Protein AF-0000000078700669 (afdb_homodimer)

Radius of gyration: 26.65 Å; Cα contacts (8 Å, |Δi|>4): 1402; chains: 2; bounding box: 64×108×67 Å

InterPro domains:
  IPR029069 HotDog domain superfamily [SSF54637] (226-331)
  IPR052741 Mitochondrial Hydroxyacyl-thioester Dehydratase [PTHR28152] (12-332)

pLDDT: mean 90.94, std 15.75, range [27.8, 98.88]

Secondary structure (DSSP, 8-state):
---------------S-HHHHHHHHHHHHHHTT-EEEEEEE--HHHHHHHHHHH-TTTT-S-HHHHHHHHTSHHHHHHHHSPPPTT-B--TTGGGGSS-----GGGS-TTSS--TTPPPTTEEEEEEEEEEEEE-TTS--BTT-EEEEEEEEEEEEEEEETTEEEEEEEEEEEEE-SSSEEEEEEEEEEEEE--SS--GGGS---------PPPSEEEEE---HHHHHHHHHHTT---GGGT-HHIIIIIT--SS-B--HHHHHHHHHHHHHHHSTTPPEEEEEEEE-SPPBTTS-EEEEEEEEE-TTS-EEEEEEEE-TTS-EEEEEEEEE-/---------------S-HHHHHHHHHHHHHHTT-EEEEEEE--HHHHHHHHHHH-TTTT-S-HHHHHHHHTSHHHHHHHHSPPPTT-B--TTGGGGSS-----GGGS-TTSS--TTPPPTTEEEEEEEEEEEEE-TTS--BTT-EEEEEEEEEEEEEEEETTEEEEEEEEEEEEE-SSSEEEEEEEEEEEEE--SS--GGGS---------PPPSEEEEE---HHHHHHHHHHHT---GGGT-HHIIIIIT--SS-B--HHHHHHHHHHHHHHHSTTPPEEEEEEEE-SPPBTTS-EEEEEEEEE-TTS-EEEEEEEE-TTS-EEEEEEEEE-

Nearest PDB structures (foldseek):
  8huc-assembly2_B  TM=9.058E-01  e=1.764E-26  Pseudomonas aeruginosa UCBPP-PA14
  8huc-assembly1_C  TM=9.084E-01  e=1.983E-26  Pseudomonas aeruginosa UCBPP-PA14
  8huc-assembly1_A  TM=9.068E-01  e=1.077E-25  Pseudomonas aeruginosa UCBPP-PA14
  8huc-assembly2_D  TM=8.952E-01  e=5.669E-26  Pseudomonas aeruginosa UCBPP-PA14
  8khg-assembly1_B  TM=9.000E-01  e=1.718E-25  Pseudomonas aeruginosa

Structure (mmCIF, N/CA/C/O backbone):
data_AF-0000000078700669-model_v1
#
loop_
_entity.id
_entity.type
_entity.pdbx_description
1 polymer 'N-terminal of MaoC-like dehydratase domain-containing protein'
#
loop_
_atom_site.group_PDB
_atom_site.id
_atom_site.type_symbol
_atom_site.label_atom_id
_atom_site.label_alt_id
_atom_site.label_comp_id
_atom_site.label_asym_id
_atom_site.label_entity_id
_atom_site.label_seq_id
_atom_site.pdbx_PDB_ins_code
_atom_site.Cartn_x
_atom_site.Cartn_y
_atom_site.Cartn_z
_atom_site.occupancy
_atom_site.B_iso_or_equiv
_atom_site.auth_seq_id
_atom_site.auth_comp_id
_atom_site.auth_asym_id
_atom_site.auth_atom_id
_atom_site.pdbx_PDB_model_num
ATOM 1 N N . MET A 1 1 ? -8.117 59.844 10.453 1 27.8 1 MET A N 1
ATOM 2 C CA . MET A 1 1 ? -9.258 59.281 9.727 1 27.8 1 MET A CA 1
ATOM 3 C C . MET A 1 1 ? -9.094 57.781 9.523 1 27.8 1 MET A C 1
ATOM 5 O O . MET A 1 1 ? -8.109 57.344 8.945 1 27.8 1 MET A O 1
ATOM 9 N N . LEU A 1 2 ? -9.617 56.875 10.5 1 28.28 2 LEU A N 1
ATOM 10 C CA . LEU A 1 2 ? -9.617 55.438 10.703 1 28.28 2 LEU A CA 1
ATOM 11 C C . LEU A 1 2 ? -10.281 54.719 9.531 1 28.28 2 LEU A C 1
ATOM 13 O O . LEU A 1 2 ? -11.422 55.031 9.18 1 28.28 2 LEU A O 1
ATOM 17 N N . TYR A 1 3 ? -9.547 54.312 8.461 1 29.44 3 TYR A N 1
ATOM 18 C CA . TYR A 1 3 ? -10.055 53.594 7.293 1 29.44 3 TYR A CA 1
ATOM 19 C C . TYR A 1 3 ? -10.852 52.375 7.707 1 29.44 3 TYR A C 1
ATOM 21 O O . TYR A 1 3 ? -10.312 51.469 8.352 1 29.44 3 TYR A O 1
ATOM 29 N N . THR A 1 4 ? -12.164 52.438 8.141 1 30.61 4 THR A N 1
ATOM 30 C CA . THR A 1 4 ? -13.133 51.406 8.406 1 30.61 4 THR A CA 1
ATOM 31 C C . THR A 1 4 ? -13.281 50.469 7.199 1 30.61 4 THR A C 1
ATOM 33 O O . THR A 1 4 ? -13.867 50.875 6.188 1 30.61 4 THR A O 1
ATOM 36 N N . THR A 1 5 ? -12.289 49.719 6.758 1 32.22 5 THR A N 1
ATOM 37 C CA . THR A 1 5 ? -12.492 48.781 5.664 1 32.22 5 THR A CA 1
ATOM 38 C C . THR A 1 5 ? -13.633 47.812 5.984 1 32.22 5 THR A C 1
ATOM 40 O O . THR A 1 5 ? -13.539 47.031 6.914 1 32.22 5 THR A O 1
ATOM 43 N N . SER A 1 6 ? -14.922 48.156 5.867 1 31.69 6 SER A N 1
ATOM 44 C CA . SER A 1 6 ? -16.141 47.344 5.922 1 31.69 6 SER A CA 1
ATOM 45 C C . SER A 1 6 ? -16.031 46.156 4.996 1 31.69 6 SER A C 1
ATOM 47 O O . SER A 1 6 ? -16.078 46.281 3.773 1 31.69 6 SER A O 1
ATOM 49 N N . SER A 1 7 ? -15.094 45.281 5.086 1 33.5 7 SER A N 1
ATOM 50 C CA . SER A 1 7 ? -15.125 44.031 4.309 1 33.5 7 SER A CA 1
ATOM 51 C C . SER A 1 7 ? -16.469 43.344 4.43 1 33.5 7 SER A C 1
ATOM 53 O O . SER A 1 7 ? -16.828 42.844 5.5 1 33.5 7 SER A O 1
ATOM 55 N N . GLU A 1 8 ? -17.547 43.844 3.871 1 34.41 8 GLU A N 1
ATOM 56 C CA . GLU A 1 8 ? -18.812 43.125 3.729 1 34.41 8 GLU A CA 1
ATOM 57 C C . GLU A 1 8 ? -18.609 41.719 3.223 1 34.41 8 GLU A C 1
ATOM 59 O O . GLU A 1 8 ? -18.234 41.5 2.066 1 34.41 8 GLU A O 1
ATOM 64 N N . ALA A 1 9 ? -18.109 40.844 3.943 1 40.66 9 ALA A N 1
ATOM 65 C CA . ALA A 1 9 ? -18.266 39.406 3.654 1 40.66 9 ALA A CA 1
ATOM 66 C C . ALA A 1 9 ? -19.656 39.125 3.109 1 40.66 9 ALA A C 1
ATOM 68 O O . ALA A 1 9 ? -20.656 39.281 3.822 1 40.66 9 ALA A O 1
ATOM 69 N N . THR A 1 10 ? -20.062 39.375 1.932 1 42.12 10 THR A N 1
ATOM 70 C CA . THR A 1 10 ? -21.312 39 1.288 1 42.12 10 THR A CA 1
ATOM 71 C C . THR A 1 10 ? -21.734 37.594 1.697 1 42.12 10 THR A C 1
ATOM 73 O O . THR A 1 10 ? -20.984 36.625 1.468 1 42.12 10 THR A O 1
ATOM 76 N N . LYS A 1 11 ? -22.438 37.406 2.738 1 50.69 11 LYS A N 1
ATOM 77 C CA . LYS A 1 11 ? -23.109 36.156 3.145 1 50.69 11 LYS A CA 1
ATOM 78 C C . LYS A 1 11 ? -23.672 35.406 1.938 1 50.69 11 LYS A C 1
ATOM 80 O O . LYS A 1 11 ? -24.625 35.875 1.314 1 50.69 11 LYS A O 1
ATOM 85 N N . ARG A 1 12 ? -22.828 34.719 1.229 1 56.75 12 ARG A N 1
ATOM 86 C CA . ARG A 1 12 ? -23.281 33.906 0.107 1 56.75 12 ARG A CA 1
ATOM 87 C C . ARG A 1 12 ? -24.5 33.062 0.503 1 56.75 12 ARG A C 1
ATOM 89 O O . ARG A 1 12 ? -24.531 32.5 1.593 1 56.75 12 ARG A O 1
ATOM 96 N N . ALA A 1 13 ? -25.641 33.344 -0.115 1 58.47 13 ALA A N 1
ATOM 97 C CA . ALA A 1 13 ? -26.891 32.656 0.143 1 58.47 13 ALA A CA 1
ATOM 98 C C . ALA A 1 13 ? -26.75 31.141 -0.089 1 58.47 13 ALA A C 1
ATOM 100 O O . ALA A 1 13 ? -26.047 30.719 -0.999 1 58.47 13 ALA A O 1
ATOM 101 N N . MET A 1 14 ? -27.234 30.375 0.947 1 64.75 14 MET A N 1
ATOM 102 C CA . MET A 1 14 ? -27.328 28.922 0.801 1 64.75 14 MET A CA 1
ATOM 103 C C . MET A 1 14 ? -28.219 28.547 -0.379 1 64.75 14 MET A C 1
ATOM 105 O O . MET A 1 14 ? -29.328 29.047 -0.497 1 64.75 14 MET A O 1
ATOM 109 N N . THR A 1 15 ? -27.688 27.984 -1.417 1 72.12 15 THR A N 1
ATOM 110 C CA . THR A 1 15 ? -28.469 27.594 -2.58 1 72.12 15 THR A CA 1
ATOM 111 C C . THR A 1 15 ? -28.969 26.156 -2.43 1 72.12 15 THR A C 1
ATOM 113 O O . THR A 1 15 ? -29.625 25.625 -3.324 1 72.12 15 THR A O 1
ATOM 116 N N . CYS A 1 16 ? -28.844 25.672 -1.233 1 77.25 16 CYS A N 1
ATOM 117 C CA . CYS A 1 16 ? -29.25 24.281 -1.072 1 77.25 16 CYS A CA 1
ATOM 118 C C . CYS A 1 16 ? -30.734 24.172 -0.772 1 77.25 16 CYS A C 1
ATOM 120 O O . CYS A 1 16 ? -31.328 25.094 -0.185 1 77.25 16 CYS A O 1
ATOM 122 N N . THR A 1 17 ? -31.266 23.109 -1.25 1 84.62 17 THR A N 1
ATOM 123 C CA . THR A 1 17 ? -32.688 22.859 -0.966 1 84.62 17 THR A CA 1
ATOM 124 C C . THR A 1 17 ? -32.906 22.609 0.525 1 84.62 17 THR A C 1
ATOM 126 O O . THR A 1 17 ? -31.969 22.234 1.241 1 84.62 17 THR A O 1
ATOM 129 N N . SER A 1 18 ? -34.062 22.875 0.908 1 88.75 18 SER A N 1
ATOM 130 C CA . SER A 1 18 ? -34.438 22.609 2.293 1 88.75 18 SER A CA 1
ATOM 131 C C . SER A 1 18 ? -34.281 21.125 2.641 1 88.75 18 SER A C 1
ATOM 133 O O . SER A 1 18 ? -33.906 20.797 3.77 1 88.75 18 SER A O 1
ATOM 135 N N . GLU A 1 19 ? -34.5 20.328 1.722 1 91.94 19 GLU A N 1
ATOM 136 C CA . GLU A 1 19 ? -34.344 18.891 1.926 1 91.94 19 GLU A CA 1
ATOM 137 C C . GLU A 1 19 ? -32.906 18.516 2.174 1 91.94 19 GLU A C 1
ATOM 139 O O . GLU A 1 19 ? -32.594 17.734 3.068 1 91.94 19 GLU A O 1
ATOM 144 N N . THR A 1 20 ? -32.031 19.109 1.448 1 91.94 20 THR A N 1
ATOM 145 C CA . THR A 1 20 ? -30.594 18.859 1.603 1 91.94 20 THR A CA 1
ATOM 146 C C . THR A 1 20 ? -30.109 19.328 2.967 1 91.94 20 THR A C 1
ATOM 148 O O . THR A 1 20 ? -29.344 18.641 3.635 1 91.94 20 THR A O 1
ATOM 151 N N . VAL A 1 21 ? -30.547 20.484 3.328 1 93.81 21 VAL A N 1
ATOM 152 C CA . VAL A 1 21 ? -30.172 21.047 4.617 1 93.81 21 VAL A CA 1
ATOM 153 C C . VAL A 1 21 ? -30.609 20.109 5.742 1 93.81 21 VAL A C 1
ATOM 155 O O . VAL A 1 21 ? -29.828 19.828 6.66 1 93.81 21 VAL A O 1
ATOM 158 N N . GLN A 1 22 ? -31.828 19.641 5.633 1 95.5 22 GLN A N 1
ATOM 159 C CA . GLN A 1 22 ? -32.375 18.75 6.656 1 95.5 22 GLN A CA 1
ATOM 160 C C . GLN A 1 22 ? -31.594 17.438 6.688 1 95.5 22 GLN A C 1
ATOM 162 O O . GLN A 1 22 ? -31.328 16.891 7.762 1 95.5 22 GLN A O 1
ATOM 167 N N . GLN A 1 23 ? -31.25 16.922 5.582 1 96.06 23 GLN A N 1
ATOM 168 C CA . GLN A 1 23 ? -30.5 15.68 5.5 1 96.06 23 GLN A CA 1
ATOM 169 C C . GLN A 1 23 ? -29.141 15.812 6.168 1 96.06 23 GLN A C 1
ATOM 171 O O . GLN A 1 23 ? -28.688 14.906 6.879 1 96.06 23 GLN A O 1
ATOM 176 N N . VAL A 1 24 ? -28.469 16.922 5.906 1 96.81 24 VAL A N 1
ATOM 177 C CA . VAL A 1 24 ? -27.156 17.141 6.504 1 96.81 24 VAL A CA 1
ATOM 178 C C . VAL A 1 24 ? -27.297 17.312 8.016 1 96.81 24 VAL A C 1
ATOM 180 O O . VAL A 1 24 ? -26.469 16.781 8.773 1 96.81 24 VAL A O 1
ATOM 183 N N . HIS A 1 25 ? -28.328 18 8.391 1 96.62 25 HIS A N 1
ATOM 184 C CA . HIS A 1 25 ? -28.594 18.172 9.812 1 96.62 25 HIS A CA 1
ATOM 185 C C . HIS A 1 25 ? -28.828 16.828 10.508 1 96.62 25 HIS A C 1
ATOM 187 O O . HIS A 1 25 ? -28.266 16.578 11.57 1 96.62 25 HIS A O 1
ATOM 193 N N . ASP A 1 26 ? -29.656 15.992 9.953 1 97.62 26 ASP A N 1
ATOM 194 C CA . ASP A 1 26 ? -29.953 14.68 10.523 1 97.62 26 ASP A CA 1
ATOM 195 C C . ASP A 1 26 ? -28.703 13.812 10.57 1 97.62 26 ASP A C 1
ATOM 197 O O . ASP A 1 26 ? -28.453 13.133 11.57 1 97.62 26 ASP A O 1
ATOM 201 N N . TRP A 1 27 ? -27.984 13.875 9.508 1 97.81 27 TRP A N 1
ATOM 202 C CA . TRP A 1 27 ? -26.734 13.148 9.422 1 97.81 27 TRP A CA 1
ATOM 203 C C . TRP A 1 27 ? -25.766 13.594 10.516 1 97.81 27 TRP A C 1
ATOM 205 O O . TRP A 1 27 ? -25.203 12.766 11.227 1 97.81 27 TRP A O 1
ATOM 215 N N . LYS A 1 28 ? -25.578 14.867 10.664 1 98.06 28 LYS A N 1
ATOM 216 C CA . LYS A 1 28 ? -24.688 15.43 11.688 1 98.06 28 LYS A CA 1
ATOM 217 C C . LYS A 1 28 ? -25.125 15.008 13.086 1 98.06 28 LYS A C 1
ATOM 219 O O . LYS A 1 28 ? -24.312 14.578 13.898 1 98.06 28 LYS A O 1
ATOM 224 N N . THR A 1 29 ? -26.391 15.125 13.383 1 97.75 29 THR A N 1
ATOM 225 C CA . THR A 1 29 ? -26.922 14.789 14.695 1 97.75 29 THR A CA 1
ATOM 226 C C . THR A 1 29 ? -26.656 13.328 15.039 1 97.75 29 THR A C 1
ATOM 228 O O . THR A 1 29 ? -26.281 13.016 16.172 1 97.75 29 THR A O 1
ATOM 231 N N . ARG A 1 30 ? -26.812 12.539 14.086 1 97.56 30 ARG A N 1
ATOM 232 C CA . ARG A 1 30 ? -26.562 11.117 14.289 1 97.56 30 ARG A CA 1
ATOM 233 C C . ARG A 1 30 ? -25.078 10.852 14.547 1 97.56 30 ARG A C 1
ATOM 235 O O . ARG A 1 30 ? -24.719 10.133 15.477 1 97.56 30 ARG A O 1
ATOM 242 N N . LEU A 1 31 ? -24.188 11.477 13.797 1 97.62 31 LEU A N 1
ATOM 243 C CA . LEU A 1 31 ? -22.766 11.164 13.859 1 97.62 31 LEU A CA 1
ATOM 244 C C . LEU A 1 31 ? -22.109 11.805 15.078 1 97.62 31 LEU A C 1
ATOM 246 O O . LEU A 1 31 ? -21.078 11.336 15.555 1 97.62 31 LEU A O 1
ATOM 250 N N . LEU A 1 32 ? -22.75 12.844 15.586 1 97.5 32 LEU A N 1
ATOM 251 C CA . LEU A 1 32 ? -22.234 13.453 16.812 1 97.5 32 LEU A CA 1
ATOM 252 C C . LEU A 1 32 ? -22.312 12.484 17.984 1 97.5 32 LEU A C 1
ATOM 254 O O . LEU A 1 32 ? -21.609 12.648 18.969 1 97.5 32 LEU A O 1
ATOM 258 N N . GLN A 1 33 ? -23.125 11.453 17.859 1 96.81 33 GLN A N 1
ATOM 259 C CA . GLN A 1 33 ? -23.312 10.469 18.922 1 96.81 33 GLN A CA 1
ATOM 260 C C . GLN A 1 33 ? -22.547 9.18 18.625 1 96.81 33 GLN A C 1
ATOM 262 O O . GLN A 1 33 ? -22.562 8.25 19.422 1 96.81 33 GLN A O 1
ATOM 267 N N . HIS A 1 34 ? -21.938 9.172 17.531 1 96.44 34 HIS A N 1
ATOM 268 C CA . HIS A 1 34 ? -21.234 7.977 17.078 1 96.44 34 HIS A CA 1
ATOM 269 C C . HIS A 1 34 ? -19.734 8.055 17.375 1 96.44 34 HIS A C 1
ATOM 271 O O . HIS A 1 34 ? -19.172 9.148 17.453 1 96.44 34 HIS A O 1
ATOM 277 N N . SER A 1 35 ? -19.141 6.938 17.656 1 98 35 SER A N 1
ATOM 278 C CA . SER A 1 35 ? -17.688 6.852 17.812 1 98 35 SER A CA 1
ATOM 279 C C . SER A 1 35 ? -17.141 5.57 17.188 1 98 35 SER A C 1
ATOM 281 O O . SER A 1 35 ? -17.859 4.566 17.094 1 98 35 SER A O 1
ATOM 283 N N . LEU A 1 36 ? -15.984 5.633 16.734 1 97.12 36 LEU A N 1
ATOM 284 C CA . LEU A 1 36 ? -15.242 4.473 16.25 1 97.12 36 LEU A CA 1
ATOM 285 C C . LEU A 1 36 ? -14.062 4.164 17.172 1 97.12 36 LEU A C 1
ATOM 287 O O . LEU A 1 36 ? -13.453 5.078 17.734 1 97.12 36 LEU A O 1
ATOM 291 N N . HIS A 1 37 ? -13.75 2.914 17.359 1 97.38 37 HIS A N 1
ATOM 292 C CA . HIS A 1 37 ? -12.641 2.438 18.188 1 97.38 37 HIS A CA 1
ATOM 293 C C . HIS A 1 37 ? -11.742 1.487 17.406 1 97.38 37 HIS A C 1
ATOM 295 O O . HIS A 1 37 ? -12.203 0.453 16.906 1 97.38 37 HIS A O 1
ATOM 301 N N . ASP A 1 38 ? -10.531 1.84 17.297 1 97.19 38 ASP A N 1
ATOM 302 C CA . ASP A 1 38 ? -9.562 1.05 16.547 1 97.19 38 ASP A CA 1
ATOM 303 C C . ASP A 1 38 ? -8.352 0.692 17.391 1 97.19 38 ASP A C 1
ATOM 305 O O . ASP A 1 38 ? -8.062 1.368 18.391 1 97.19 38 ASP A O 1
ATOM 309 N N . VAL A 1 39 ? -7.691 -0.383 17.047 1 97.44 39 VAL A N 1
ATOM 310 C CA . VAL A 1 39 ? -6.457 -0.831 17.672 1 97.44 39 VAL A CA 1
ATOM 311 C C . VAL A 1 39 ? -5.418 -1.164 16.594 1 97.44 39 VAL A C 1
ATOM 313 O O . VAL A 1 39 ? -5.766 -1.655 15.523 1 97.44 39 VAL A O 1
ATOM 316 N N . ASP A 1 40 ? -4.223 -0.872 16.859 1 97.5 40 ASP A N 1
ATOM 317 C CA . ASP A 1 40 ? -3.131 -1.196 15.938 1 97.5 40 ASP A CA 1
ATOM 318 C C . ASP A 1 40 ? -1.811 -1.343 16.688 1 97.5 40 ASP A C 1
ATOM 320 O O . ASP A 1 40 ? -1.726 -1.015 17.875 1 97.5 40 ASP A O 1
ATOM 324 N N . GLU A 1 41 ? -0.872 -1.855 15.984 1 97.25 41 GLU A N 1
ATOM 325 C CA . GLU A 1 41 ? 0.477 -2.002 16.516 1 97.25 41 GLU A CA 1
ATOM 326 C C . GLU A 1 41 ? 1.464 -1.093 15.797 1 97.25 41 GLU A C 1
ATOM 328 O O . GLU A 1 41 ? 1.406 -0.957 14.57 1 97.25 41 GLU A O 1
ATOM 333 N N . ILE A 1 42 ? 2.314 -0.504 16.578 1 97.94 42 ILE A N 1
ATOM 334 C CA . ILE A 1 42 ? 3.389 0.298 16 1 97.94 42 ILE A CA 1
ATOM 335 C C . ILE A 1 42 ? 4.594 -0.592 15.695 1 97.94 42 ILE A C 1
ATOM 337 O O . ILE A 1 42 ? 5.344 -0.959 16.609 1 97.94 42 ILE A O 1
ATOM 341 N N . THR A 1 43 ? 4.832 -0.85 14.438 1 97.38 43 THR A N 1
ATOM 342 C CA . THR A 1 43 ? 5.855 -1.827 14.094 1 97.38 43 THR A CA 1
ATOM 343 C C . THR A 1 43 ? 7.109 -1.132 13.562 1 97.38 43 THR A C 1
ATOM 345 O O . THR A 1 43 ? 7.027 -0.038 13.008 1 97.38 43 THR A O 1
ATOM 348 N N . ALA A 1 44 ? 8.219 -1.821 13.75 1 97.5 44 ALA A N 1
ATOM 349 C CA . ALA A 1 44 ? 9.484 -1.34 13.188 1 97.5 44 ALA A CA 1
ATOM 350 C C . ALA A 1 44 ? 9.398 -1.238 11.664 1 97.5 44 ALA A C 1
ATOM 352 O O . ALA A 1 44 ? 9.922 -0.289 11.07 1 97.5 44 ALA A O 1
ATOM 353 N N . SER A 1 45 ? 8.766 -2.17 11.086 1 97.44 45 SER A N 1
ATOM 354 C CA . SER A 1 45 ? 8.664 -2.229 9.633 1 97.44 45 SER A CA 1
ATOM 355 C C . SER A 1 45 ? 7.957 -0.996 9.078 1 97.44 45 SER A C 1
ATOM 357 O O . SER A 1 45 ? 8.469 -0.338 8.172 1 97.44 45 SER A O 1
ATOM 359 N N . ASN A 1 46 ? 6.832 -0.684 9.609 1 97.06 46 ASN A N 1
ATOM 360 C CA . ASN A 1 46 ? 6.055 0.457 9.133 1 97.06 46 ASN A CA 1
ATOM 361 C C . ASN A 1 46 ? 6.809 1.769 9.328 1 97.06 46 ASN A C 1
ATOM 363 O O . ASN A 1 46 ? 6.793 2.637 8.453 1 97.06 46 ASN A O 1
ATOM 367 N N . GLN A 1 47 ? 7.5 1.889 10.438 1 97.81 47 GLN A N 1
ATOM 368 C CA . GLN A 1 47 ? 8.281 3.092 10.711 1 97.81 47 GLN A CA 1
ATOM 369 C C . GLN A 1 47 ? 9.438 3.23 9.727 1 97.81 47 GLN A C 1
ATOM 371 O O . GLN A 1 47 ? 9.711 4.328 9.234 1 97.81 47 GLN A O 1
ATOM 376 N N . GLN A 1 48 ? 10.062 2.133 9.523 1 98.25 48 GLN A N 1
ATOM 377 C CA . GLN A 1 48 ? 11.164 2.148 8.578 1 98.25 48 GLN A CA 1
ATOM 378 C C . GLN A 1 48 ? 10.688 2.506 7.176 1 98.25 48 GLN A C 1
ATOM 380 O O . GLN A 1 48 ? 11.328 3.285 6.469 1 98.25 48 GLN A O 1
ATOM 385 N N . LEU A 1 49 ? 9.602 1.961 6.727 1 98.5 49 LEU A N 1
ATOM 386 C CA . LEU A 1 49 ? 9.062 2.234 5.398 1 98.5 49 LEU A CA 1
ATOM 387 C C . LEU A 1 49 ? 8.641 3.697 5.273 1 98.5 49 LEU A C 1
ATOM 389 O O . LEU A 1 49 ? 8.844 4.316 4.227 1 98.5 49 LEU A O 1
ATOM 393 N N . LEU A 1 50 ? 8.047 4.215 6.316 1 98.62 50 LEU A N 1
ATOM 394 C CA . LEU A 1 50 ? 7.688 5.629 6.309 1 98.62 50 LEU A CA 1
ATOM 395 C C . LEU A 1 50 ? 8.922 6.508 6.148 1 98.62 50 LEU A C 1
ATOM 397 O O . LEU A 1 50 ? 8.969 7.363 5.262 1 98.62 50 LEU A O 1
ATOM 401 N N . LYS A 1 51 ? 9.914 6.246 6.949 1 98 51 LYS A N 1
ATOM 402 C CA . LYS A 1 51 ? 11.141 7.039 6.918 1 98 51 LYS A CA 1
ATOM 403 C C . LYS A 1 51 ? 11.805 6.973 5.543 1 98 51 LYS A C 1
ATOM 405 O O . LYS A 1 51 ? 12.219 7.996 5 1 98 51 LYS A O 1
ATOM 410 N N . MET A 1 52 ? 11.852 5.828 5 1 98.19 52 MET A N 1
ATOM 411 C CA . MET A 1 52 ? 12.484 5.641 3.699 1 98.19 52 MET A CA 1
ATOM 412 C C . MET A 1 52 ? 11.703 6.363 2.607 1 98.19 52 MET A C 1
ATOM 414 O O . MET A 1 52 ? 12.297 6.988 1.723 1 98.19 52 MET A O 1
ATOM 418 N N . THR A 1 53 ? 10.414 6.32 2.678 1 98.56 53 THR A N 1
ATOM 419 C CA . THR A 1 53 ? 9.555 6.887 1.646 1 98.56 53 THR A CA 1
ATOM 420 C C . THR A 1 53 ? 9.641 8.414 1.646 1 98.56 53 THR A C 1
ATOM 422 O O . THR A 1 53 ? 9.664 9.039 0.583 1 98.56 53 THR A O 1
ATOM 425 N N . ILE A 1 54 ? 9.766 9.008 2.836 1 98.44 54 ILE A N 1
ATOM 426 C CA . ILE A 1 54 ? 9.641 10.461 2.896 1 98.44 54 ILE A CA 1
ATOM 427 C C . ILE A 1 54 ? 11.031 11.094 2.967 1 98.44 54 ILE A C 1
ATOM 429 O O . ILE A 1 54 ? 11.164 12.32 3.01 1 98.44 54 ILE A O 1
ATOM 433 N N . ASP A 1 55 ? 12.055 10.25 3.012 1 98.5 55 ASP A N 1
ATOM 434 C CA . ASP A 1 55 ? 13.406 10.805 3.066 1 98.5 55 ASP A CA 1
ATOM 435 C C . ASP A 1 55 ? 13.68 11.695 1.86 1 98.5 55 ASP A C 1
ATOM 437 O O . ASP A 1 55 ? 13.414 11.312 0.72 1 98.5 55 ASP A O 1
ATOM 441 N N . PRO A 1 56 ? 14.25 12.875 2.107 1 98 56 PRO A N 1
ATOM 442 C CA . PRO A 1 56 ? 14.508 13.797 0.997 1 98 56 PRO A CA 1
ATOM 443 C C . PRO A 1 56 ? 15.414 13.195 -0.074 1 98 56 PRO A C 1
ATOM 445 O O . PRO A 1 56 ? 15.305 13.555 -1.249 1 98 56 PRO A O 1
ATOM 448 N N . THR A 1 57 ? 16.281 12.305 0.287 1 97.88 57 THR A N 1
ATOM 449 C CA . THR A 1 57 ? 17.125 11.633 -0.703 1 97.88 57 THR A CA 1
ATOM 450 C C . THR A 1 57 ? 16.281 10.734 -1.603 1 97.88 57 THR A C 1
ATOM 452 O O . THR A 1 57 ? 16.516 10.656 -2.811 1 97.88 57 THR A O 1
ATOM 455 N N . SER A 1 58 ? 15.312 10.055 -0.996 1 97.75 58 SER A N 1
ATOM 456 C CA . SER A 1 58 ? 14.414 9.203 -1.764 1 97.75 58 SER A CA 1
ATOM 457 C C . SER A 1 58 ? 13.531 10.031 -2.697 1 97.75 58 SER A C 1
ATOM 459 O O . SER A 1 58 ? 13.125 9.547 -3.756 1 97.75 58 SER A O 1
ATOM 461 N N . LEU A 1 59 ? 13.266 11.266 -2.307 1 98.44 59 LEU A N 1
ATOM 462 C CA . LEU A 1 59 ? 12.375 12.141 -3.057 1 98.44 59 LEU A CA 1
ATOM 463 C C . LEU A 1 59 ? 13.164 13.227 -3.783 1 98.44 59 LEU A C 1
ATOM 465 O O . LEU A 1 59 ? 12.633 14.312 -4.047 1 98.44 59 LEU A O 1
ATOM 469 N N . SER A 1 60 ? 14.359 12.984 -4.113 1 97.5 60 SER A N 1
ATOM 470 C CA . SER A 1 60 ? 15.258 14.008 -4.648 1 97.5 60 SER A CA 1
ATOM 471 C C . SER A 1 60 ? 14.875 14.391 -6.074 1 97.5 60 SER A C 1
ATOM 473 O O . SER A 1 60 ? 14.5 13.531 -6.875 1 97.5 60 SER A O 1
ATOM 475 N N . CYS A 1 61 ? 15.055 15.625 -6.375 1 95.88 61 CYS A N 1
ATOM 476 C CA . CYS A 1 61 ? 14.883 16.125 -7.734 1 95.88 61 CYS A CA 1
ATOM 477 C C . CYS A 1 61 ? 16.062 15.727 -8.617 1 95.88 61 CYS A C 1
ATOM 479 O O . CYS A 1 61 ? 15.969 15.789 -9.844 1 95.88 61 CYS A O 1
ATOM 481 N N . ASP A 1 62 ? 17.125 15.391 -8 1 96.56 62 ASP A N 1
ATOM 482 C CA . ASP A 1 62 ? 18.328 14.945 -8.688 1 96.56 62 ASP A CA 1
ATOM 483 C C . ASP A 1 62 ? 18.594 13.461 -8.43 1 96.56 62 ASP A C 1
ATOM 485 O O . ASP A 1 62 ? 19.281 13.102 -7.477 1 96.56 62 ASP A O 1
ATOM 489 N N . ARG A 1 63 ? 18.172 12.688 -9.328 1 94.56 63 ARG A N 1
ATOM 490 C CA . ARG A 1 63 ? 18.266 11.242 -9.148 1 94.56 63 ARG A CA 1
ATOM 491 C C . ARG A 1 63 ? 19.719 10.789 -9.078 1 94.56 63 ARG A C 1
ATOM 493 O O . ARG A 1 63 ? 20.062 9.922 -8.273 1 94.56 63 ARG A O 1
ATOM 500 N N . ALA A 1 64 ? 20.531 11.367 -9.898 1 96.44 64 ALA A N 1
ATOM 501 C CA . ALA A 1 64 ? 21.938 10.977 -9.922 1 96.44 64 ALA A CA 1
ATOM 502 C C . ALA A 1 64 ? 22.609 11.266 -8.578 1 96.44 64 ALA A C 1
ATOM 504 O O . ALA A 1 64 ? 23.344 10.422 -8.055 1 96.44 64 ALA A O 1
ATOM 505 N N . ALA A 1 65 ? 22.312 12.414 -8.062 1 97 65 ALA A N 1
ATOM 506 C CA . ALA A 1 65 ? 22.875 12.781 -6.762 1 97 65 ALA A CA 1
ATOM 507 C C . ALA A 1 65 ? 22.344 11.867 -5.664 1 97 65 ALA A C 1
ATOM 509 O O . ALA A 1 65 ? 23.078 11.484 -4.75 1 97 65 ALA A O 1
ATOM 510 N N . ALA A 1 66 ? 21.094 11.523 -5.777 1 97.69 66 ALA A N 1
ATOM 511 C CA . ALA A 1 66 ? 20.484 10.633 -4.793 1 97.69 66 ALA A CA 1
ATOM 512 C C . ALA A 1 66 ? 21.125 9.25 -4.836 1 97.69 66 ALA A C 1
ATOM 514 O O . ALA A 1 66 ? 21.453 8.68 -3.791 1 97.69 66 ALA A O 1
ATOM 515 N N . VAL A 1 67 ? 21.312 8.766 -6.023 1 96.94 67 VAL A N 1
ATOM 516 C CA . VAL A 1 67 ? 21.906 7.445 -6.191 1 96.94 67 VAL A CA 1
ATOM 517 C C . VAL A 1 67 ? 23.328 7.453 -5.613 1 96.94 67 VAL A C 1
ATOM 519 O O . VAL A 1 67 ? 23.719 6.508 -4.926 1 96.94 67 VAL A O 1
ATOM 522 N N . LYS A 1 68 ? 24.047 8.484 -5.871 1 97.06 68 LYS A N 1
ATOM 523 C CA . LYS A 1 68 ? 25.391 8.617 -5.332 1 97.06 68 LYS A CA 1
ATOM 524 C C . LYS A 1 68 ? 25.375 8.594 -3.807 1 97.06 68 LYS A C 1
ATOM 526 O O . LYS A 1 68 ? 26.172 7.887 -3.184 1 97.06 68 LYS A O 1
ATOM 531 N N . LYS A 1 69 ? 24.5 9.344 -3.238 1 96.69 69 LYS A N 1
ATOM 532 C CA . LYS A 1 69 ? 24.391 9.391 -1.783 1 96.69 69 LYS A CA 1
ATOM 533 C C . LYS A 1 69 ? 24 8.031 -1.215 1 96.69 69 LYS A C 1
ATOM 535 O O . LYS A 1 69 ? 24.531 7.594 -0.196 1 96.69 69 LYS A O 1
ATOM 540 N N . LEU A 1 70 ? 23.125 7.363 -1.88 1 96.19 70 LEU A N 1
ATOM 541 C CA . LEU A 1 70 ? 22.594 6.082 -1.427 1 96.19 70 LEU A CA 1
ATOM 542 C C . LEU A 1 70 ? 23.609 4.965 -1.657 1 96.19 70 LEU A C 1
ATOM 544 O O . LEU A 1 70 ? 23.469 3.867 -1.117 1 96.19 70 LEU A O 1
ATOM 548 N N . SER A 1 71 ? 24.609 5.242 -2.459 1 93.31 71 SER A N 1
ATOM 549 C CA . SER A 1 71 ? 25.672 4.27 -2.672 1 93.31 71 SER A CA 1
ATOM 550 C C . SER A 1 71 ? 26.609 4.211 -1.476 1 93.31 71 SER A C 1
ATOM 552 O O . SER A 1 71 ? 27.406 3.273 -1.349 1 93.31 71 SER A O 1
ATOM 554 N N . ASN A 1 72 ? 26.5 5.254 -0.667 1 94.44 72 ASN A N 1
ATOM 555 C CA . ASN A 1 72 ? 27.203 5.188 0.604 1 94.44 72 ASN A CA 1
ATOM 556 C C . ASN A 1 72 ? 26.625 4.125 1.525 1 94.44 72 ASN A C 1
ATOM 558 O O . ASN A 1 72 ? 25.453 4.223 1.931 1 94.44 72 ASN A O 1
ATOM 562 N N . PRO A 1 73 ? 27.438 3.141 1.896 1 91.88 73 PRO A N 1
ATOM 563 C CA . PRO A 1 73 ? 26.891 2.008 2.654 1 91.88 73 PRO A CA 1
ATOM 564 C C . PRO A 1 73 ? 26.344 2.42 4.016 1 91.88 73 PRO A C 1
ATOM 566 O O . PRO A 1 73 ? 25.328 1.873 4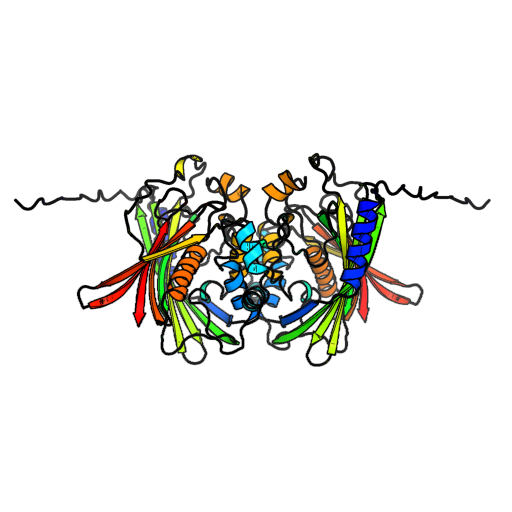.465 1 91.88 73 PRO A O 1
ATOM 569 N N . GLU A 1 74 ? 27 3.314 4.648 1 92 74 GLU A N 1
ATOM 570 C CA . GLU A 1 74 ? 26.516 3.754 5.961 1 92 74 GLU A CA 1
ATOM 571 C C . GLU A 1 74 ? 25.156 4.426 5.859 1 92 74 GLU A C 1
ATOM 573 O O . GLU A 1 74 ? 24.25 4.109 6.625 1 92 74 GLU A O 1
ATOM 578 N N . PHE A 1 75 ? 25.031 5.262 4.871 1 90.81 75 PHE A N 1
ATOM 579 C CA . PHE A 1 75 ? 23.781 5.977 4.688 1 90.81 75 PHE A CA 1
ATOM 580 C C . PHE A 1 75 ? 22.656 5.02 4.281 1 90.81 75 PHE A C 1
ATOM 582 O O . PHE A 1 75 ? 21.562 5.062 4.84 1 90.81 75 PHE A O 1
ATOM 589 N N . SER A 1 76 ? 22.953 4.203 3.373 1 90.25 76 SER A N 1
ATOM 590 C CA . SER A 1 76 ? 21.969 3.248 2.877 1 90.25 76 SER A CA 1
ATOM 591 C C . SER A 1 76 ? 21.516 2.287 3.977 1 90.25 76 SER A C 1
ATOM 593 O O . SER A 1 76 ? 20.328 2.004 4.117 1 90.25 76 SER A O 1
ATOM 595 N N . SER A 1 77 ? 22.484 1.847 4.746 1 90.94 77 SER A N 1
ATOM 596 C CA . SER A 1 77 ? 22.156 0.925 5.832 1 90.94 77 SER A CA 1
ATOM 597 C C . SER A 1 77 ? 21.281 1.591 6.879 1 90.94 77 SER A C 1
ATOM 599 O O . SER A 1 77 ? 20.344 0.972 7.391 1 90.94 77 SER A O 1
ATOM 601 N N . ALA A 1 78 ? 21.562 2.795 7.148 1 91.06 78 ALA A N 1
ATOM 602 C CA . ALA A 1 78 ? 20.766 3.518 8.133 1 91.06 78 ALA A CA 1
ATOM 603 C C . ALA A 1 78 ? 19.328 3.68 7.652 1 91.06 78 ALA A C 1
ATOM 605 O O . ALA A 1 78 ? 18.375 3.588 8.445 1 91.06 78 ALA A O 1
ATOM 606 N N . LEU A 1 79 ? 19.172 3.889 6.375 1 92.38 79 LEU A N 1
ATOM 607 C CA . LEU A 1 79 ? 17.844 4.109 5.805 1 92.38 79 LEU A CA 1
ATOM 608 C C . LEU A 1 79 ? 17.062 2.801 5.711 1 92.38 79 LEU A C 1
ATOM 610 O O . LEU A 1 79 ? 15.836 2.797 5.805 1 92.38 79 LEU A O 1
ATOM 614 N N . LYS A 1 80 ? 17.766 1.703 5.648 1 92 80 LYS A N 1
ATOM 615 C CA . LYS A 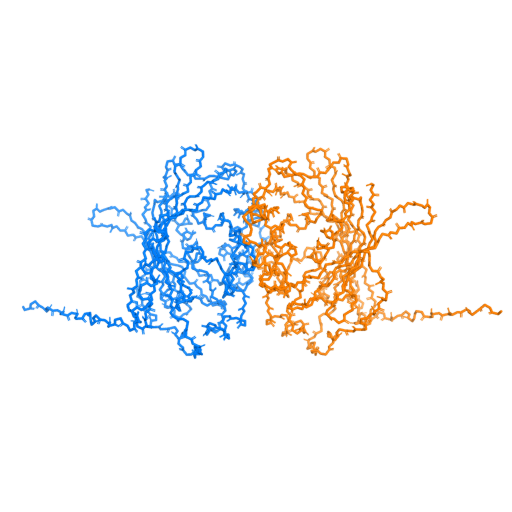1 80 ? 17.125 0.41 5.41 1 92 80 LYS A CA 1
ATOM 616 C C . LYS A 1 80 ? 16.953 -0.362 6.715 1 92 80 LYS A C 1
ATOM 618 O O . LYS A 1 80 ? 16.188 -1.325 6.773 1 92 80 LYS A O 1
ATOM 623 N N . SER A 1 81 ? 17.609 0.07 7.734 1 94.69 81 SER A N 1
ATOM 624 C CA . SER A 1 81 ? 17.625 -0.674 8.992 1 94.69 81 SER A CA 1
ATOM 625 C C . SER A 1 81 ? 16.312 -0.52 9.734 1 94.69 81 SER A C 1
ATOM 627 O O . SER A 1 81 ? 15.711 0.558 9.734 1 94.69 81 SER A O 1
ATOM 629 N N . LEU A 1 82 ? 15.898 -1.578 10.352 1 96.75 82 LEU A N 1
ATOM 630 C CA . LEU A 1 82 ? 14.727 -1.546 11.211 1 96.75 82 LEU A CA 1
ATOM 631 C C . LEU A 1 82 ? 15.047 -0.916 12.562 1 96.75 82 LEU A C 1
ATOM 633 O O . LEU A 1 82 ? 16 -1.333 13.234 1 96.75 82 LEU A O 1
ATOM 637 N N . PRO A 1 83 ? 14.297 0.094 12.93 1 97.12 83 PRO A N 1
ATOM 638 C CA . PRO A 1 83 ? 14.516 0.624 14.273 1 97.12 83 PRO A CA 1
ATOM 639 C C . PRO A 1 83 ? 14.156 -0.378 15.367 1 97.12 83 PRO A C 1
ATOM 641 O O . PRO A 1 83 ? 13.266 -1.211 15.18 1 97.12 83 PRO A O 1
ATOM 644 N N . PRO A 1 84 ? 14.789 -0.309 16.5 1 96.5 84 PRO A N 1
ATOM 645 C CA . PRO A 1 84 ? 14.523 -1.272 17.562 1 96.5 84 PRO A CA 1
ATOM 646 C C . PRO A 1 84 ? 13.227 -0.989 18.312 1 96.5 84 PRO A C 1
ATOM 648 O O . PRO A 1 84 ? 12.703 0.127 18.25 1 96.5 84 PRO A O 1
ATOM 651 N N . ILE A 1 85 ? 12.758 -1.987 19.016 1 96.06 85 ILE A N 1
ATOM 652 C CA . ILE A 1 85 ? 11.625 -1.819 19.922 1 96.06 85 ILE A CA 1
ATOM 653 C C . ILE A 1 85 ? 11.953 -0.751 20.953 1 96.06 85 ILE A C 1
ATOM 655 O O . ILE A 1 85 ? 13.062 -0.717 21.5 1 96.06 85 ILE A O 1
ATOM 659 N N . GLY A 1 86 ? 11.031 0.1 21.203 1 97.5 86 GLY A N 1
ATOM 660 C CA . GLY A 1 86 ? 11.227 1.148 22.188 1 97.5 86 GLY A CA 1
ATOM 661 C C . GLY A 1 86 ? 11.695 2.457 21.594 1 97.5 86 GLY A C 1
ATOM 662 O O . GLY A 1 86 ? 11.648 3.502 22.25 1 97.5 86 GLY A O 1
ATOM 663 N N . ALA A 1 87 ? 12.125 2.434 20.328 1 97.25 87 ALA A N 1
ATOM 664 C CA . ALA A 1 87 ? 12.602 3.645 19.672 1 97.25 87 ALA A CA 1
ATOM 665 C C . ALA A 1 87 ? 11.469 4.637 19.438 1 97.25 87 ALA A C 1
ATOM 667 O O . ALA A 1 87 ? 10.297 4.242 19.344 1 97.25 87 ALA A O 1
ATOM 668 N N . SER A 1 88 ? 11.836 5.906 19.406 1 95.38 88 SER A N 1
ATOM 669 C CA . SER A 1 88 ? 10.883 6.961 19.094 1 95.38 88 SER A CA 1
ATOM 670 C C . SER A 1 88 ? 10.352 6.812 17.672 1 95.38 88 SER A C 1
ATOM 672 O O . SER A 1 88 ? 10.992 6.188 16.812 1 95.38 88 SER A O 1
ATOM 674 N N . ILE A 1 89 ? 9.203 7.391 17.438 1 96.94 89 ILE A N 1
ATOM 675 C CA . ILE A 1 89 ? 8.602 7.312 16.125 1 96.94 89 ILE A CA 1
ATOM 676 C C . ILE A 1 89 ? 8.555 8.703 15.484 1 96.94 89 ILE A C 1
ATOM 678 O O . ILE A 1 89 ? 8.648 9.711 16.188 1 96.94 89 ILE A O 1
ATOM 682 N N . HIS A 1 90 ? 8.484 8.742 14.164 1 96.81 90 HIS A N 1
ATOM 683 C CA . HIS A 1 90 ? 8.289 10 13.461 1 96.81 90 HIS A CA 1
ATOM 684 C C . HIS A 1 90 ? 7 10.68 13.906 1 96.81 90 HIS A C 1
ATOM 686 O O . HIS A 1 90 ? 5.98 10.016 14.109 1 96.81 90 HIS A O 1
ATOM 692 N N . PRO A 1 91 ? 6.965 12.023 14.008 1 96.75 91 PRO A N 1
ATOM 693 C CA . PRO A 1 91 ? 5.758 12.711 14.469 1 96.75 91 PRO A CA 1
ATOM 694 C C . PRO A 1 91 ? 4.555 12.469 13.555 1 96.75 91 PRO A C 1
ATOM 696 O O . PRO A 1 91 ? 3.41 12.617 13.984 1 96.75 91 PRO A O 1
ATOM 699 N N . GLY A 1 92 ? 4.77 12.133 12.336 1 97.56 92 GLY A N 1
ATOM 700 C CA . GLY A 1 92 ? 3.682 11.867 11.414 1 97.56 92 GLY A CA 1
ATOM 701 C C . GLY A 1 92 ? 3.258 10.414 11.391 1 97.56 92 GLY A C 1
ATOM 702 O O . GLY A 1 92 ? 2.404 10.023 10.594 1 97.56 92 GLY A O 1
ATOM 703 N N . THR A 1 93 ? 3.744 9.539 12.242 1 97.81 93 THR A N 1
ATOM 704 C CA . THR A 1 93 ? 3.535 8.094 12.211 1 97.81 93 THR A CA 1
ATOM 705 C C . THR A 1 93 ? 2.061 7.758 12.414 1 97.81 93 THR A C 1
ATOM 707 O O . THR A 1 93 ? 1.559 6.777 11.859 1 97.81 93 THR A O 1
ATOM 710 N N . HIS A 1 94 ? 1.369 8.531 13.219 1 97.81 94 HIS A N 1
ATOM 711 C CA . HIS A 1 94 ? -0.008 8.172 13.539 1 97.81 94 HIS A CA 1
ATOM 712 C C . HIS A 1 94 ? -0.881 8.172 12.289 1 97.81 94 HIS A C 1
ATOM 714 O O . HIS A 1 94 ? -1.931 7.527 12.258 1 97.81 94 HIS A O 1
ATOM 720 N N . PHE A 1 95 ? -0.471 8.906 11.188 1 98.25 95 PHE A N 1
ATOM 721 C CA . PHE A 1 95 ? -1.192 8.852 9.922 1 98.25 95 PHE A CA 1
ATOM 722 C C . PHE A 1 95 ? -1.13 7.449 9.32 1 98.25 95 PHE A C 1
ATOM 724 O O . PHE A 1 95 ? -1.946 7.098 8.469 1 98.25 95 PHE A O 1
ATOM 731 N N . THR A 1 96 ? -0.139 6.648 9.711 1 98.19 96 THR A N 1
ATOM 732 C CA . THR A 1 96 ? 0.081 5.336 9.102 1 98.19 96 THR A CA 1
ATOM 733 C C . THR A 1 96 ? -0.528 4.234 9.969 1 98.19 96 THR A C 1
ATOM 735 O O . THR A 1 96 ? -0.362 3.049 9.672 1 98.19 96 THR A O 1
ATOM 738 N N . LEU A 1 97 ? -1.172 4.605 11.023 1 98.25 97 LEU A N 1
ATOM 739 C CA . LEU A 1 97 ? -1.81 3.645 11.914 1 98.25 97 LEU A CA 1
ATOM 740 C C . LEU A 1 97 ? -3.305 3.543 11.625 1 98.25 97 LEU A C 1
ATOM 742 O O . LEU A 1 97 ? -3.873 4.418 10.969 1 98.25 97 LEU A O 1
ATOM 746 N N . PHE A 1 98 ? -3.867 2.455 12.039 1 98.06 98 PHE A N 1
ATOM 747 C CA . PHE A 1 98 ? -5.305 2.219 11.992 1 98.06 98 PHE A CA 1
ATOM 748 C C . PHE A 1 98 ? -5.805 2.24 10.555 1 98.06 98 PHE A C 1
ATOM 750 O O . PHE A 1 98 ? -6.672 3.049 10.203 1 98.06 98 PHE A O 1
ATOM 757 N N . PRO A 1 99 ? -5.254 1.365 9.727 1 97.62 99 PRO A N 1
ATOM 758 C CA . PRO A 1 99 ? -5.703 1.333 8.328 1 97.62 99 PRO A CA 1
ATOM 759 C C . PRO A 1 99 ? -7.215 1.175 8.203 1 97.62 99 PRO A C 1
ATOM 761 O O . PRO A 1 99 ? -7.855 0.592 9.078 1 97.62 99 PRO A O 1
ATOM 764 N N . ILE A 1 100 ? -7.75 1.728 7.129 1 96 100 ILE A N 1
ATOM 765 C CA . ILE A 1 100 ? -9.172 1.59 6.832 1 96 100 ILE A CA 1
ATOM 766 C C . ILE A 1 100 ? -9.508 0.12 6.598 1 96 100 ILE A C 1
ATOM 768 O O . ILE A 1 100 ? -9.047 -0.481 5.625 1 96 100 ILE A O 1
ATOM 772 N N . ARG A 1 101 ? -10.289 -0.421 7.5 1 96.44 101 ARG A N 1
ATOM 773 C CA . ARG A 1 101 ? -10.656 -1.83 7.422 1 96.44 101 ARG A CA 1
ATOM 774 C C . ARG A 1 101 ? -12.078 -1.995 6.891 1 96.44 101 ARG A C 1
ATOM 776 O O . ARG A 1 101 ? -12.898 -2.688 7.496 1 96.44 101 ARG A O 1
ATOM 783 N N . THR A 1 102 ? -12.383 -1.302 5.828 1 96 102 THR A N 1
ATOM 784 C CA . THR A 1 102 ? -13.656 -1.375 5.121 1 96 102 THR A CA 1
ATOM 785 C C . THR A 1 102 ? -13.516 -2.184 3.834 1 96 102 THR A C 1
ATOM 787 O O . THR A 1 102 ? -12.711 -1.844 2.965 1 96 102 THR A O 1
ATOM 790 N N . PRO A 1 103 ? -14.32 -3.285 3.729 1 97.31 103 PRO A N 1
ATOM 791 C CA . PRO A 1 103 ? -14.281 -4.02 2.463 1 97.31 103 PRO A CA 1
ATOM 792 C C . PRO A 1 103 ? -14.633 -3.145 1.262 1 97.31 103 PRO A C 1
ATOM 794 O O . PRO A 1 103 ? -15.461 -2.236 1.378 1 97.31 103 PRO A O 1
ATOM 797 N N . GLU A 1 104 ? -14.078 -3.434 0.163 1 97.31 104 GLU A N 1
ATOM 798 C CA . GLU A 1 104 ? -14.102 -2.562 -1.008 1 97.31 104 GLU A CA 1
ATOM 799 C C . GLU A 1 104 ? -15.539 -2.219 -1.404 1 97.31 104 GLU A C 1
ATOM 801 O O . GLU A 1 104 ? -15.852 -1.059 -1.684 1 97.31 104 GLU A O 1
ATOM 806 N N . PRO A 1 105 ? -16.5 -3.176 -1.411 1 97.56 105 PRO A N 1
ATOM 807 C CA . PRO A 1 105 ? -17.844 -2.82 -1.862 1 97.56 105 PRO A CA 1
ATOM 808 C C . PRO A 1 105 ? -18.5 -1.76 -0.981 1 97.56 105 PRO A C 1
ATOM 810 O O . PRO A 1 105 ? -19.484 -1.132 -1.39 1 97.56 105 PRO A O 1
ATOM 813 N N . LEU A 1 106 ? -18.016 -1.606 0.221 1 96.19 106 LEU A N 1
ATOM 814 C CA . LEU A 1 106 ? -18.594 -0.655 1.156 1 96.19 106 LEU A CA 1
ATOM 815 C C . LEU A 1 106 ? -17.891 0.692 1.083 1 96.19 106 LEU A C 1
ATOM 817 O O . LEU A 1 106 ? -18.312 1.656 1.728 1 96.19 106 LEU A O 1
ATOM 821 N N . LEU A 1 107 ? -16.828 0.807 0.325 1 96.44 107 LEU A N 1
ATOM 822 C CA . LEU A 1 107 ? -16.109 2.068 0.163 1 96.44 107 LEU A CA 1
ATOM 823 C C . LEU A 1 107 ? -16.906 3.035 -0.709 1 96.44 107 LEU A C 1
ATOM 825 O O . LEU A 1 107 ? -17.781 2.615 -1.462 1 96.44 107 LEU A O 1
ATOM 829 N N . ALA A 1 108 ? -16.562 4.352 -0.559 1 93.94 108 ALA A N 1
ATOM 830 C CA . ALA A 1 108 ? -17.047 5.34 -1.516 1 93.94 108 ALA A CA 1
ATOM 831 C C . ALA A 1 108 ? -16.516 5.066 -2.916 1 93.94 108 ALA A C 1
ATOM 833 O O . ALA A 1 108 ? -15.555 4.309 -3.08 1 93.94 108 ALA A O 1
ATOM 834 N N . LEU A 1 109 ? -17.062 5.688 -3.885 1 89.62 109 LEU A N 1
ATOM 835 C CA . LEU A 1 109 ? -16.688 5.461 -5.277 1 89.62 109 LEU A CA 1
ATOM 836 C C . LEU A 1 109 ? -15.25 5.926 -5.527 1 89.62 109 LEU A C 1
ATOM 838 O O . LEU A 1 109 ? -14.594 5.441 -6.449 1 89.62 109 LEU A O 1
ATOM 842 N N . ASP A 1 110 ? -14.781 6.859 -4.695 1 93.38 110 ASP A N 1
ATOM 843 C CA . ASP A 1 110 ? -13.422 7.367 -4.883 1 93.38 110 ASP A CA 1
ATOM 844 C C . ASP A 1 110 ? -12.406 6.473 -4.188 1 93.38 110 ASP A C 1
ATOM 846 O O . ASP A 1 110 ? -11.211 6.77 -4.188 1 93.38 110 ASP A O 1
ATOM 850 N N . GLY A 1 111 ? -12.875 5.383 -3.49 1 96.5 111 GLY A N 1
ATOM 851 C CA . GLY A 1 111 ? -11.992 4.414 -2.865 1 96.5 111 GLY A CA 1
ATOM 852 C C . GLY A 1 111 ? -11.695 4.723 -1.41 1 96.5 111 GLY A C 1
ATOM 853 O O . GLY A 1 111 ? -10.938 4.004 -0.757 1 96.5 111 GLY A O 1
ATOM 854 N N . TYR A 1 112 ? -12.227 5.773 -0.87 1 95.19 112 TYR A N 1
ATOM 855 C CA . TYR A 1 112 ? -12 6.133 0.526 1 95.19 112 TYR A CA 1
ATOM 856 C C . TYR A 1 112 ? -13.172 5.688 1.397 1 95.19 112 TYR A C 1
ATOM 858 O O . TYR A 1 112 ? -14.164 5.156 0.893 1 95.19 112 TYR A O 1
ATOM 866 N N . ASP A 1 113 ? -13.055 5.801 2.699 1 93.38 113 ASP A N 1
ATOM 867 C CA . ASP A 1 113 ? -14.109 5.367 3.607 1 93.38 113 ASP A CA 1
ATOM 868 C C . ASP A 1 113 ? -15.266 6.367 3.633 1 93.38 113 ASP A C 1
ATOM 870 O O . ASP A 1 113 ? -15.125 7.488 3.137 1 93.38 113 ASP A O 1
ATOM 874 N N . THR A 1 114 ? -16.359 5.98 4.176 1 93.94 114 THR A N 1
ATOM 875 C CA . THR A 1 114 ? -17.562 6.824 4.211 1 93.94 114 THR A CA 1
ATOM 876 C C . THR A 1 114 ? -18 7.078 5.652 1 93.94 114 THR A C 1
ATOM 878 O O . THR A 1 114 ? -19.125 7.508 5.898 1 93.94 114 THR A O 1
ATOM 881 N N . ASP A 1 115 ? -17.125 6.832 6.574 1 95.06 115 ASP A N 1
ATOM 882 C CA . ASP A 1 115 ? -17.5 6.848 7.984 1 95.06 115 ASP A CA 1
ATOM 883 C C . ASP A 1 115 ? -18.031 8.219 8.391 1 95.06 115 ASP A C 1
ATOM 885 O O . ASP A 1 115 ? -18.953 8.32 9.219 1 95.06 115 ASP A O 1
ATOM 889 N N . TRP A 1 116 ? -17.453 9.219 7.793 1 96.69 116 TRP A N 1
ATOM 890 C CA . TRP A 1 116 ? -17.797 10.57 8.234 1 96.69 116 TRP A CA 1
ATOM 891 C C . TRP A 1 116 ? -18.25 11.422 7.055 1 96.69 116 TRP A C 1
ATOM 893 O O . TRP A 1 116 ? -18.25 12.656 7.137 1 96.69 116 TRP A O 1
ATOM 903 N N . SER A 1 117 ? -18.578 10.75 5.969 1 96.12 117 SER A N 1
ATOM 904 C CA . SER A 1 117 ? -18.969 11.453 4.754 1 96.12 117 SER A CA 1
ATOM 905 C C . SER A 1 117 ? -20.422 11.938 4.844 1 96.12 117 SER A C 1
ATOM 907 O O . SER A 1 117 ? -21.312 11.172 5.207 1 96.12 117 SER A O 1
ATOM 909 N N . PRO A 1 118 ? -20.641 13.211 4.508 1 96.81 118 PRO A N 1
ATOM 910 C CA . PRO A 1 118 ? -22.031 13.68 4.422 1 96.81 118 PRO A CA 1
ATOM 911 C C . PRO A 1 118 ? -22.781 13.055 3.258 1 96.81 118 PRO A C 1
ATOM 913 O O . PRO A 1 118 ? -22.188 12.406 2.396 1 96.81 118 PRO A O 1
ATOM 916 N N . PRO A 1 119 ? -24.047 13.141 3.32 1 94.88 119 PRO A N 1
ATOM 917 C CA . PRO A 1 119 ? -24.844 12.57 2.232 1 94.88 119 PRO A CA 1
ATOM 918 C C . PRO A 1 119 ? -24.703 13.352 0.929 1 94.88 119 PRO A C 1
ATOM 920 O O . PRO A 1 119 ? -24.172 14.469 0.926 1 94.88 119 PRO A O 1
ATOM 923 N N . SER A 1 120 ? -25.156 12.734 -0.132 1 91.5 120 SER A N 1
ATOM 924 C CA . SER A 1 120 ? -25.266 13.445 -1.402 1 91.5 120 SER A CA 1
ATOM 925 C C . SER A 1 120 ? -26 14.773 -1.227 1 91.5 120 SER A C 1
ATOM 927 O O . SER A 1 120 ? -26.938 14.875 -0.426 1 91.5 120 SER A O 1
ATOM 929 N N . PRO A 1 121 ? -25.484 15.773 -1.974 1 92.31 121 PRO A N 1
ATOM 930 C CA . PRO A 1 121 ? -24.594 15.734 -3.135 1 92.31 121 PRO A CA 1
ATOM 931 C C . PRO A 1 121 ? -23.141 16.031 -2.771 1 92.31 121 PRO A C 1
ATOM 933 O O . PRO A 1 121 ? -22.312 16.266 -3.658 1 92.31 121 PRO A O 1
ATOM 936 N N . PHE A 1 122 ? -22.812 16.047 -1.493 1 93.38 122 PHE A N 1
ATOM 937 C CA . PHE A 1 122 ? -21.469 16.422 -1.051 1 93.38 122 PHE A CA 1
ATOM 938 C C . PHE A 1 122 ? -20.531 15.219 -1.084 1 93.38 122 PHE A C 1
ATOM 940 O O . PHE A 1 122 ? -20.266 14.609 -0.048 1 93.38 122 PHE A O 1
ATOM 947 N N . LEU A 1 123 ? -19.922 14.938 -2.24 1 90 123 LEU A N 1
ATOM 948 C CA . LEU A 1 123 ? -19.25 13.656 -2.43 1 90 123 LEU A CA 1
ATOM 949 C C . LEU A 1 123 ? -17.766 13.859 -2.684 1 90 123 LEU A C 1
ATOM 951 O O . LEU A 1 123 ? -16.969 12.93 -2.521 1 90 123 LEU A O 1
ATOM 955 N N . GLN A 1 124 ? -17.375 15.008 -3.111 1 89.94 124 GLN A N 1
ATOM 956 C CA . GLN A 1 124 ? -15.953 15.242 -3.375 1 89.94 124 GLN A CA 1
ATOM 957 C C . GLN A 1 124 ? -15.219 15.672 -2.107 1 89.94 124 GLN A C 1
ATOM 959 O O . GLN A 1 124 ? -15.461 16.766 -1.59 1 89.94 124 GLN A O 1
ATOM 964 N N . ARG A 1 125 ? -14.344 14.891 -1.732 1 92.5 125 ARG A N 1
ATOM 965 C CA . ARG A 1 125 ? -13.68 15.086 -0.45 1 92.5 125 ARG A CA 1
ATOM 966 C C . ARG A 1 125 ? -12.312 15.734 -0.638 1 92.5 125 ARG A C 1
ATOM 968 O O . ARG A 1 125 ? -11.562 15.375 -1.547 1 92.5 125 ARG A O 1
ATOM 975 N N . MET A 1 126 ? -11.992 16.672 0.258 1 91.62 126 MET A N 1
ATOM 976 C CA . MET A 1 126 ? -10.672 17.297 0.301 1 91.62 126 MET A CA 1
ATOM 977 C C . MET A 1 126 ? -10.141 17.344 1.729 1 91.62 126 MET A C 1
ATOM 979 O O . MET A 1 126 ? -10.906 17.547 2.676 1 91.62 126 MET A O 1
ATOM 983 N N . TRP A 1 127 ? -8.867 17.156 1.85 1 94.94 127 TRP A N 1
ATOM 984 C CA . TRP A 1 127 ? -8.156 17.375 3.105 1 94.94 127 TRP A CA 1
ATOM 985 C C . TRP A 1 127 ? -7.961 18.859 3.367 1 94.94 127 TRP A C 1
ATOM 987 O O . TRP A 1 127 ? -7.324 19.562 2.574 1 94.94 127 TRP A O 1
ATOM 997 N N . ALA A 1 128 ? -8.461 19.406 4.445 1 95.5 128 ALA A N 1
ATOM 998 C CA . ALA A 1 128 ? -8.477 20.859 4.668 1 95.5 128 ALA A CA 1
ATOM 999 C C . ALA A 1 128 ? -7.41 21.266 5.68 1 95.5 128 ALA A C 1
ATOM 1001 O O . ALA A 1 128 ? -6.98 22.422 5.703 1 95.5 128 ALA A O 1
ATOM 1002 N N . GLY A 1 129 ? -7.039 20.422 6.551 1 98 129 GLY A N 1
ATOM 1003 C CA . GLY A 1 129 ? -6.07 20.75 7.582 1 98 129 GLY A CA 1
ATOM 1004 C C . GLY A 1 129 ? -6.336 20.047 8.898 1 98 129 GLY A C 1
ATOM 1005 O O . GLY A 1 129 ? -7.004 19.016 8.93 1 98 129 GLY A O 1
ATOM 1006 N N . GLY A 1 130 ? -5.648 20.578 9.922 1 98.38 130 GLY A N 1
ATOM 1007 C CA . GLY A 1 130 ? -5.855 19.969 11.227 1 98.38 130 GLY A CA 1
ATOM 1008 C C . GLY A 1 130 ? -4.926 20.531 12.289 1 98.38 130 GLY A C 1
ATOM 1009 O O . GLY A 1 130 ? -4.168 21.453 12.039 1 98.38 130 GLY A O 1
ATOM 1010 N N . VAL A 1 131 ? -5.227 20.031 13.5 1 98.81 131 VAL A N 1
ATOM 1011 C CA . VAL A 1 131 ? -4.391 20.312 14.672 1 98.81 131 VAL A CA 1
ATOM 1012 C C . VAL A 1 131 ? -3.99 18.984 15.336 1 98.81 131 VAL A C 1
ATOM 1014 O O . VAL A 1 131 ? -4.844 18.141 15.617 1 98.81 131 VAL A O 1
ATOM 1017 N N . ILE A 1 132 ? -2.711 18.844 15.516 1 98.88 132 ILE A N 1
ATOM 1018 C CA . ILE A 1 132 ? -2.178 17.656 16.172 1 98.88 132 ILE A CA 1
ATOM 1019 C C . ILE A 1 132 ? -1.461 18.047 17.453 1 98.88 132 ILE A C 1
ATOM 1021 O O . ILE A 1 132 ? -0.609 18.938 17.453 1 98.88 132 ILE A O 1
ATOM 1025 N N . GLU A 1 133 ? -1.814 17.422 18.469 1 98.75 133 GLU A N 1
ATOM 1026 C CA . GLU A 1 133 ? -1.17 17.641 19.766 1 98.75 133 GLU A CA 1
ATOM 1027 C C . GLU A 1 133 ? -0.546 16.344 20.297 1 98.75 133 GLU A C 1
ATOM 1029 O O . GLU A 1 133 ? -1.218 15.32 20.375 1 98.75 133 GLU A O 1
ATOM 1034 N N . TRP A 1 134 ? 0.707 16.422 20.641 1 98.12 134 TRP A N 1
ATOM 1035 C CA . TRP A 1 134 ? 1.418 15.289 21.234 1 98.12 134 TRP A CA 1
ATOM 1036 C C . TRP A 1 134 ? 1.561 15.477 22.75 1 98.12 134 TRP A C 1
ATOM 1038 O O . TRP A 1 134 ? 1.909 16.562 23.219 1 98.12 134 TRP A O 1
ATOM 1048 N N . HIS A 1 135 ? 1.271 14.469 23.422 1 96.31 135 HIS A N 1
ATOM 1049 C CA . HIS A 1 135 ? 1.514 14.492 24.859 1 96.31 135 HIS A CA 1
ATOM 1050 C C . HIS A 1 135 ? 2.967 14.156 25.172 1 96.31 135 HIS A C 1
ATOM 1052 O O . HIS A 1 135 ? 3.342 12.984 25.219 1 96.31 135 HIS A O 1
ATOM 1058 N N . ALA A 1 136 ? 3.729 15.102 25.578 1 91.75 136 ALA A N 1
ATOM 1059 C CA . ALA A 1 136 ? 5.18 15 25.688 1 91.75 136 ALA A CA 1
ATOM 1060 C C . ALA A 1 136 ? 5.574 13.992 26.766 1 91.75 136 ALA A C 1
ATOM 1062 O O . ALA A 1 136 ? 6.641 13.375 26.703 1 91.75 136 ALA A O 1
ATOM 1063 N N . LYS A 1 137 ? 4.758 13.742 27.688 1 94.25 137 LYS A N 1
ATOM 1064 C CA . LYS A 1 137 ? 5.09 12.859 28.797 1 94.25 137 LYS A CA 1
ATOM 1065 C C . LYS A 1 137 ? 4.809 11.398 28.453 1 94.25 137 LYS A C 1
ATOM 1067 O O . LYS A 1 137 ? 5.203 10.5 29.203 1 94.25 137 LYS A O 1
ATOM 1072 N N . ASN A 1 138 ? 4.129 11.211 27.391 1 97 138 ASN A N 1
ATOM 1073 C CA . ASN A 1 138 ? 3.791 9.844 27 1 97 138 ASN A CA 1
ATOM 1074 C C . ASN A 1 138 ? 3.912 9.648 25.484 1 97 138 ASN A C 1
ATOM 1076 O O . ASN A 1 138 ? 2.932 9.305 24.812 1 97 138 ASN A O 1
ATOM 1080 N N . PRO A 1 139 ? 5.094 9.773 25 1 96.69 139 PRO A N 1
ATOM 1081 C CA . PRO A 1 139 ? 5.27 9.539 23.562 1 96.69 139 PRO A CA 1
ATOM 1082 C C . PRO A 1 139 ? 5.07 8.078 23.172 1 96.69 139 PRO A C 1
ATOM 1084 O O . PRO A 1 139 ? 5.441 7.176 23.922 1 96.69 139 PRO A O 1
ATOM 1087 N N . LEU A 1 140 ? 4.449 7.848 22.047 1 98.12 140 LEU A N 1
ATOM 1088 C CA . LEU A 1 140 ? 4.355 6.504 21.484 1 98.12 140 LEU A CA 1
ATOM 1089 C C . LEU A 1 140 ? 5.723 6.008 21.031 1 98.12 140 LEU A C 1
ATOM 1091 O O . LEU A 1 140 ? 6.555 6.797 20.578 1 98.12 140 LEU A O 1
ATOM 1095 N N . THR A 1 141 ? 5.953 4.707 21.141 1 98.25 141 THR A N 1
ATOM 1096 C CA . THR A 1 141 ? 7.211 4.113 20.703 1 98.25 141 THR A CA 1
ATOM 1097 C C . THR A 1 141 ? 6.957 2.83 19.906 1 98.25 141 THR A C 1
ATOM 1099 O O . THR A 1 141 ? 5.852 2.281 19.953 1 98.25 141 THR A O 1
ATOM 1102 N N . ILE A 1 142 ? 7.934 2.385 19.234 1 98 142 ILE A N 1
ATOM 1103 C CA . ILE A 1 142 ? 7.863 1.177 18.422 1 98 142 ILE A CA 1
ATOM 1104 C C . ILE A 1 142 ? 7.602 -0.033 19.328 1 98 142 ILE A C 1
ATOM 1106 O O . ILE A 1 142 ? 8.203 -0.163 20.391 1 98 142 ILE A O 1
ATOM 1110 N N . GLY A 1 143 ? 6.734 -0.86 18.844 1 96.88 143 GLY A N 1
ATOM 1111 C CA . GLY A 1 143 ? 6.434 -2.09 19.562 1 96.88 143 GLY A CA 1
ATOM 1112 C C . GLY A 1 143 ? 5.176 -1.998 20.406 1 96.88 143 GLY A C 1
ATOM 1113 O O . GLY A 1 143 ? 4.66 -3.016 20.875 1 96.88 143 GLY A O 1
ATOM 1114 N N . GLN A 1 144 ? 4.648 -0.818 20.578 1 97.75 144 GLN A N 1
ATOM 1115 C CA . GLN A 1 144 ? 3.48 -0.619 21.422 1 97.75 144 GLN A CA 1
ATOM 1116 C C . GLN A 1 144 ? 2.191 -0.901 20.656 1 97.75 144 GLN A C 1
ATOM 1118 O O . GLN A 1 144 ? 2.154 -0.795 19.438 1 97.75 144 GLN A O 1
ATOM 1123 N N . THR A 1 145 ? 1.19 -1.285 21.406 1 97.31 145 THR A N 1
ATOM 1124 C CA . THR A 1 145 ? -0.184 -1.275 20.922 1 97.31 145 THR A CA 1
ATOM 1125 C C . THR A 1 145 ? -0.819 0.098 21.109 1 97.31 145 THR A C 1
ATOM 1127 O O . THR A 1 145 ? -0.745 0.67 22.203 1 97.31 145 THR A O 1
ATOM 1130 N N . ALA A 1 146 ? -1.385 0.638 20.094 1 98.44 146 ALA A N 1
ATOM 1131 C CA . ALA A 1 146 ? -2.082 1.921 20.156 1 98.44 146 ALA A CA 1
ATOM 1132 C C . ALA A 1 146 ? -3.586 1.735 19.969 1 98.44 146 ALA A C 1
ATOM 1134 O O . ALA A 1 146 ? -4.023 0.859 19.219 1 98.44 146 ALA A O 1
ATOM 1135 N N . ARG A 1 147 ? -4.312 2.531 20.641 1 98.69 147 ARG A N 1
ATOM 1136 C CA . ARG A 1 147 ? -5.766 2.574 20.531 1 98.69 147 ARG A CA 1
ATOM 1137 C C . ARG A 1 147 ? -6.246 3.963 20.125 1 98.69 147 ARG A C 1
ATOM 1139 O O . ARG A 1 147 ? -5.703 4.973 20.578 1 98.69 147 ARG A O 1
ATOM 1146 N N . GLN A 1 148 ? -7.25 4.004 19.297 1 98.75 148 GLN A N 1
ATOM 1147 C CA . GLN A 1 148 ? -7.773 5.27 18.797 1 98.75 148 GLN A CA 1
ATOM 1148 C C . GLN A 1 148 ? -9.289 5.336 18.953 1 98.75 148 GLN A C 1
ATOM 1150 O O . GLN A 1 148 ? -9.992 4.379 18.625 1 98.75 148 GLN A O 1
ATOM 1155 N N . THR A 1 149 ? -9.75 6.398 19.484 1 98.75 149 THR A N 1
ATOM 1156 C CA . THR A 1 149 ? -11.164 6.754 19.453 1 98.75 149 THR A CA 1
ATOM 1157 C C . THR A 1 149 ? -11.398 7.941 18.516 1 98.75 149 THR A C 1
ATOM 1159 O O . THR A 1 149 ? -10.734 8.977 18.641 1 98.75 149 THR A O 1
ATOM 1162 N N . THR A 1 150 ? -12.281 7.773 17.562 1 98.69 150 THR A N 1
ATOM 1163 C CA . THR A 1 150 ? -12.609 8.844 16.625 1 98.69 150 THR A CA 1
ATOM 1164 C C . THR A 1 150 ? -14.062 9.273 16.797 1 98.69 150 THR A C 1
ATOM 1166 O O . THR A 1 150 ? -14.961 8.43 16.875 1 98.69 150 THR A O 1
ATOM 1169 N N . ARG A 1 151 ? -14.289 10.578 16.828 1 98.62 151 ARG A N 1
ATOM 1170 C CA . ARG A 1 151 ? -15.617 11.18 16.906 1 98.62 151 ARG A CA 1
ATOM 1171 C C . ARG A 1 151 ? -15.719 12.406 16 1 98.62 151 ARG A C 1
ATOM 1173 O O . ARG A 1 151 ? -14.703 13.031 15.68 1 98.62 151 ARG A O 1
ATOM 1180 N N . MET A 1 152 ? -16.938 12.664 15.641 1 98.44 152 MET A N 1
ATOM 1181 C CA . MET A 1 152 ? -17.141 13.945 14.969 1 98.44 152 MET A CA 1
ATOM 1182 C C . MET A 1 152 ? -17.125 15.102 15.961 1 98.44 152 MET A C 1
ATOM 1184 O O . MET A 1 152 ? -17.844 15.07 16.969 1 98.44 152 MET A O 1
ATOM 1188 N N . ALA A 1 153 ? -16.25 16 15.727 1 98.44 153 ALA A N 1
ATOM 1189 C CA . ALA A 1 153 ? -16.203 17.203 16.562 1 98.44 153 ALA A CA 1
ATOM 1190 C C . ALA A 1 153 ? -17.203 18.25 16.094 1 98.44 153 ALA A C 1
ATOM 1192 O O . ALA A 1 153 ? -17.828 18.922 16.906 1 98.44 153 ALA A O 1
ATOM 1193 N N . ASP A 1 154 ? -17.281 18.359 14.758 1 97.75 154 ASP A N 1
ATOM 1194 C CA . ASP A 1 154 ? -18.188 19.359 14.203 1 97.75 154 ASP A CA 1
ATOM 1195 C C . ASP A 1 154 ? -18.438 19.109 12.719 1 97.75 154 ASP A C 1
ATOM 1197 O O . ASP A 1 154 ? -17.672 18.406 12.062 1 97.75 154 ASP A O 1
ATOM 1201 N N . ALA A 1 155 ? -19.562 19.578 12.219 1 98.12 155 ALA A N 1
ATOM 1202 C CA . ALA A 1 155 ? -19.859 19.641 10.789 1 98.12 155 ALA A CA 1
ATOM 1203 C C . ALA A 1 155 ? -20.688 20.891 10.469 1 98.12 155 ALA A C 1
ATOM 1205 O O . ALA A 1 155 ? -21.656 21.203 11.18 1 98.12 155 ALA A O 1
ATOM 1206 N N . GLN A 1 156 ? -20.312 21.562 9.406 1 96.75 156 GLN A N 1
ATOM 1207 C CA . GLN A 1 156 ? -21 22.797 9.039 1 96.75 156 GLN A CA 1
ATOM 1208 C C . GLN A 1 156 ? -21.281 22.844 7.539 1 96.75 156 GLN A C 1
ATOM 1210 O O . GLN A 1 156 ? -20.375 22.594 6.734 1 96.75 156 GLN A O 1
ATOM 1215 N N . LEU A 1 157 ? -22.453 23.094 7.23 1 96.25 157 LEU A N 1
ATOM 1216 C CA . LEU A 1 157 ? -22.828 23.422 5.852 1 96.25 157 LEU A CA 1
ATOM 1217 C C . LEU A 1 157 ? -22.688 24.906 5.586 1 96.25 157 LEU A C 1
ATOM 1219 O O . LEU A 1 157 ? -23.297 25.734 6.285 1 96.25 157 LEU A O 1
ATOM 1223 N N . LYS A 1 158 ? -21.828 25.234 4.594 1 93.44 158 LYS A N 1
ATOM 1224 C CA . LYS A 1 158 ? -21.547 26.625 4.289 1 93.44 158 LYS A CA 1
ATOM 1225 C C . LYS A 1 158 ? -21.5 26.875 2.785 1 93.44 158 LYS A C 1
ATOM 1227 O O . LYS A 1 158 ? -21.125 25.984 2.021 1 93.44 158 LYS A O 1
ATOM 1232 N N . PRO A 1 159 ? -21.922 28.078 2.42 1 90.75 159 PRO A N 1
ATOM 1233 C CA . PRO A 1 159 ? -21.641 28.469 1.035 1 90.75 159 PRO A CA 1
ATOM 1234 C C . PRO A 1 159 ? -20.172 28.828 0.803 1 90.75 159 PRO A C 1
ATOM 1236 O O . PRO A 1 159 ? -19.516 29.391 1.682 1 90.75 159 PRO A O 1
ATOM 1239 N N . THR A 1 160 ? -19.719 28.391 -0.313 1 86.25 160 THR A N 1
ATOM 1240 C CA . THR A 1 160 ? -18.359 28.719 -0.728 1 86.25 160 THR A CA 1
ATOM 1241 C C . THR A 1 160 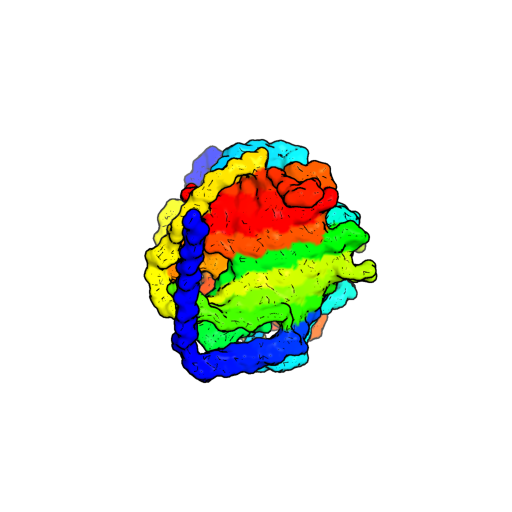? -18.344 29.281 -2.148 1 86.25 160 THR A C 1
ATOM 1243 O O . THR A 1 160 ? -19.406 29.375 -2.789 1 86.25 160 THR A O 1
ATOM 1246 N N . GLY A 1 161 ? -17.156 29.734 -2.6 1 78.19 161 GLY A N 1
ATOM 1247 C CA . GLY A 1 161 ? -17.031 30.188 -3.977 1 78.19 161 GLY A CA 1
ATOM 1248 C C . GLY A 1 161 ? -17.297 29.094 -4.992 1 78.19 161 GLY A C 1
ATOM 1249 O O . GLY A 1 161 ? -17.578 29.375 -6.156 1 78.19 161 GLY A O 1
ATOM 1250 N N . ARG A 1 162 ? -17.266 27.922 -4.555 1 76.88 162 ARG A N 1
ATOM 1251 C CA . ARG A 1 162 ? -17.469 26.766 -5.438 1 76.88 162 ARG A CA 1
ATOM 1252 C C . ARG A 1 162 ? -18.844 26.156 -5.215 1 76.88 162 ARG A C 1
ATOM 1254 O O . ARG A 1 162 ? -19.094 25 -5.609 1 76.88 162 ARG A O 1
ATOM 1261 N N . GLY A 1 163 ? -19.672 26.906 -4.488 1 84.81 163 GLY A N 1
ATOM 1262 C CA . GLY A 1 163 ? -20.969 26.344 -4.113 1 84.81 163 GLY A CA 1
ATOM 1263 C C . GLY A 1 163 ? -21.062 26.016 -2.637 1 84.81 163 GLY A C 1
ATOM 1264 O O . GLY A 1 163 ? -20.328 26.562 -1.816 1 84.81 163 GLY A O 1
ATOM 1265 N N . ASN A 1 164 ? -22.047 25.172 -2.367 1 91.94 164 ASN A N 1
ATOM 1266 C CA . ASN A 1 164 ? -22.172 24.734 -0.979 1 91.94 164 ASN A CA 1
ATOM 1267 C C . ASN A 1 164 ? -21.172 23.641 -0.637 1 91.94 164 ASN A C 1
ATOM 1269 O O . ASN A 1 164 ? -20.766 22.859 -1.503 1 91.94 164 ASN A O 1
ATOM 1273 N N . ALA A 1 165 ? -20.766 23.703 0.586 1 95.12 165 ALA A N 1
ATOM 1274 C CA . ALA A 1 165 ? -19.828 22.688 1.064 1 95.12 165 ALA A CA 1
ATOM 1275 C C . ALA A 1 165 ? -20.125 22.281 2.504 1 95.12 165 ALA A C 1
ATOM 1277 O O . ALA A 1 165 ? -20.719 23.062 3.26 1 95.12 165 ALA A O 1
ATOM 1278 N N . VAL A 1 166 ? -19.812 21.078 2.799 1 97.44 166 VAL A N 1
ATOM 1279 C CA . VAL A 1 166 ? -19.906 20.625 4.184 1 97.44 166 VAL A CA 1
ATOM 1280 C C . VAL A 1 166 ? -18.5 20.484 4.766 1 97.44 166 VAL A C 1
ATOM 1282 O O . VAL A 1 166 ? -17.688 19.703 4.258 1 97.44 166 VAL A O 1
ATOM 1285 N N . PHE A 1 167 ? -18.234 21.281 5.797 1 97.44 167 PHE A N 1
ATOM 1286 C CA . PHE A 1 167 ? -16.984 21.172 6.543 1 97.44 167 PHE A CA 1
ATOM 1287 C C . PHE A 1 167 ? -17.125 20.188 7.699 1 97.44 167 PHE A C 1
ATOM 1289 O O . PHE A 1 167 ? -18.016 20.344 8.547 1 97.44 167 PHE A O 1
ATOM 1296 N N . VAL A 1 168 ? -16.266 19.172 7.707 1 98.38 168 VAL A N 1
ATOM 1297 C CA . VAL A 1 168 ? -16.344 18.125 8.711 1 98.38 168 VAL A CA 1
ATOM 1298 C C . VAL A 1 168 ? -15.047 18.062 9.508 1 98.38 168 VAL A C 1
ATOM 1300 O O . VAL A 1 168 ? -13.961 18.016 8.93 1 98.38 168 VAL A O 1
ATOM 1303 N N . THR A 1 169 ? -15.141 18.156 10.812 1 98.62 169 THR A N 1
ATOM 1304 C CA . THR A 1 169 ? -14 17.984 11.703 1 98.62 169 THR A CA 1
ATOM 1305 C C . THR A 1 169 ? -14.188 16.75 12.586 1 98.62 169 THR A C 1
ATOM 1307 O O . THR A 1 169 ? -15.211 16.609 13.266 1 98.62 169 THR A O 1
ATOM 1310 N N . ILE A 1 170 ? -13.227 15.891 12.531 1 98.69 170 ILE A N 1
ATOM 1311 C CA . ILE A 1 170 ? -13.242 14.742 13.43 1 98.69 170 ILE A CA 1
ATOM 1312 C C . ILE A 1 170 ? -12.117 14.875 14.461 1 98.69 170 ILE A C 1
ATOM 1314 O O . ILE A 1 170 ? -11.102 15.516 14.195 1 98.69 170 ILE A O 1
ATOM 1318 N N . GLN A 1 171 ? -12.375 14.32 15.578 1 98.81 171 GLN A N 1
ATOM 1319 C CA . GLN A 1 171 ? -11.375 14.25 16.641 1 98.81 171 GLN A CA 1
ATOM 1320 C C . GLN A 1 171 ? -10.875 12.82 16.828 1 98.81 171 GLN A C 1
ATOM 1322 O O . GLN A 1 171 ? -11.672 11.891 16.984 1 98.81 171 GLN A O 1
ATOM 1327 N N . LYS A 1 172 ? -9.594 12.625 16.797 1 98.81 172 LYS A N 1
ATOM 1328 C CA . LYS A 1 172 ? -8.922 11.352 17.031 1 98.81 172 LYS A CA 1
ATOM 1329 C C . LYS A 1 172 ? -8.078 11.406 18.312 1 98.81 172 LYS A C 1
ATOM 1331 O O . LYS A 1 172 ? -7.18 12.234 18.422 1 98.81 172 LYS A O 1
ATOM 1336 N N . ASN A 1 173 ? -8.422 10.578 19.219 1 98.88 173 ASN A N 1
ATOM 1337 C CA . ASN A 1 173 ? -7.641 10.406 20.438 1 98.88 173 ASN A CA 1
ATOM 1338 C C . ASN A 1 173 ? -6.887 9.078 20.438 1 98.88 173 ASN A C 1
ATOM 1340 O O . ASN A 1 173 ? -7.5 8.008 20.422 1 98.88 173 ASN A O 1
ATOM 1344 N N . ILE A 1 174 ? -5.613 9.156 20.5 1 98.88 174 ILE A N 1
ATOM 1345 C CA . ILE A 1 174 ? -4.766 7.969 20.438 1 98.88 174 ILE A CA 1
ATOM 1346 C C . ILE A 1 174 ? -4.066 7.766 21.766 1 98.88 174 ILE A C 1
ATOM 1348 O O . ILE A 1 174 ? -3.529 8.711 22.344 1 98.88 174 ILE A O 1
ATOM 1352 N N . SER A 1 175 ? -4.078 6.551 22.25 1 98.81 175 SER A N 1
ATOM 1353 C CA . SER A 1 175 ? -3.465 6.223 23.531 1 98.81 175 SER A CA 1
ATOM 1354 C C . SER A 1 175 ? -2.672 4.922 23.453 1 98.81 175 SER A C 1
ATOM 1356 O O . SER A 1 175 ? -2.826 4.152 22.5 1 98.81 175 SER A O 1
ATOM 1358 N N . ASN A 1 176 ? -1.762 4.746 24.312 1 98.31 176 ASN A N 1
ATOM 1359 C CA . ASN A 1 176 ? -1.156 3.455 24.625 1 98.31 176 ASN A CA 1
ATOM 1360 C C . ASN A 1 176 ? -1.601 2.945 25.984 1 98.31 176 ASN A C 1
ATOM 1362 O O . ASN A 1 176 ? -2.609 3.404 26.531 1 98.31 176 ASN A O 1
ATOM 1366 N N . ASP A 1 177 ? -0.87 1.981 26.5 1 96.88 177 ASP A N 1
ATOM 1367 C CA . ASP A 1 177 ? -1.275 1.351 27.75 1 96.88 177 ASP A CA 1
ATOM 1368 C C . ASP A 1 177 ? -1.118 2.312 28.938 1 96.88 177 ASP A C 1
ATOM 1370 O O . ASP A 1 177 ? -1.73 2.119 29.984 1 96.88 177 ASP A O 1
ATOM 1374 N N . ILE A 1 178 ? -0.335 3.307 28.781 1 97 178 ILE A N 1
ATOM 1375 C CA . ILE A 1 178 ? -0.054 4.258 29.844 1 97 178 ILE A CA 1
ATOM 1376 C C . ILE A 1 178 ? -1.124 5.348 29.859 1 97 178 ILE A C 1
ATOM 1378 O O . ILE A 1 178 ? -1.449 5.887 30.922 1 97 178 ILE A O 1
ATOM 1382 N N . GLY A 1 179 ? -1.65 5.734 28.688 1 98.12 179 GLY A N 1
ATOM 1383 C CA . GLY A 1 179 ? -2.639 6.801 28.625 1 98.12 179 GLY A CA 1
ATOM 1384 C C . GLY A 1 179 ? -2.652 7.512 27.281 1 98.12 179 GLY A C 1
ATOM 1385 O O . GLY A 1 179 ? -2.168 6.98 26.281 1 98.12 179 GLY A O 1
ATOM 1386 N N . PRO A 1 180 ? -3.189 8.781 27.312 1 98.44 180 PRO A N 1
ATOM 1387 C CA . PRO A 1 180 ? -3.264 9.562 26.078 1 98.44 180 PRO A CA 1
ATOM 1388 C C . PRO A 1 180 ? -1.888 9.961 25.547 1 98.44 180 PRO A C 1
ATOM 1390 O O . PRO A 1 180 ? -0.996 10.305 26.328 1 98.44 180 PRO A O 1
ATOM 1393 N N . ALA A 1 181 ? -1.731 9.852 24.219 1 98.75 181 ALA A N 1
ATOM 1394 C CA . ALA A 1 181 ? -0.432 10.141 23.625 1 98.75 181 ALA A CA 1
ATOM 1395 C C . ALA A 1 181 ? -0.557 11.211 22.547 1 98.75 181 ALA A C 1
ATOM 1397 O O . ALA A 1 181 ? 0.31 12.078 22.422 1 98.75 181 ALA A O 1
ATOM 1398 N N . ILE A 1 182 ? -1.628 11.164 21.734 1 98.81 182 ILE A N 1
ATOM 1399 C CA . ILE A 1 182 ? -1.834 12.117 20.641 1 98.81 182 ILE A CA 1
ATOM 1400 C C . ILE A 1 182 ? -3.316 12.469 20.547 1 98.81 182 ILE A C 1
ATOM 1402 O O . ILE A 1 182 ? -4.18 11.602 20.672 1 98.81 182 ILE A O 1
ATOM 1406 N N . THR A 1 183 ? -3.619 13.719 20.328 1 98.88 183 THR A N 1
ATOM 1407 C CA . THR A 1 183 ? -4.945 14.203 19.953 1 98.88 183 THR A CA 1
ATOM 1408 C C . THR A 1 183 ? -4.898 14.938 18.609 1 98.88 183 THR A C 1
ATOM 1410 O O . THR A 1 183 ? -4.109 15.875 18.438 1 98.88 183 THR A O 1
ATOM 1413 N N . GLU A 1 184 ? -5.715 14.5 17.703 1 98.88 184 GLU A N 1
ATOM 1414 C CA . GLU A 1 184 ? -5.785 15.164 16.406 1 98.88 184 GLU A CA 1
ATOM 1415 C C . GLU A 1 184 ? -7.203 15.641 16.094 1 98.88 184 GLU A C 1
ATOM 1417 O O . GLU A 1 184 ? -8.164 14.883 16.266 1 98.88 184 GLU A O 1
ATOM 1422 N N . HIS A 1 185 ? -7.328 16.875 15.75 1 98.81 185 HIS A N 1
ATOM 1423 C CA . HIS A 1 185 ? -8.484 17.359 15.008 1 98.81 185 HIS A CA 1
ATOM 1424 C C . HIS A 1 185 ? -8.188 17.422 13.516 1 98.81 185 HIS A C 1
ATOM 1426 O O . HIS A 1 185 ? -7.301 18.172 13.086 1 98.81 185 HIS A O 1
ATOM 1432 N N . ARG A 1 186 ? -8.844 16.641 12.773 1 98.5 186 ARG A N 1
ATOM 1433 C CA . ARG A 1 186 ? -8.672 16.578 11.328 1 98.5 186 ARG A CA 1
ATOM 1434 C C . ARG A 1 186 ? -9.883 17.172 10.617 1 98.5 186 ARG A C 1
ATOM 1436 O O . ARG A 1 186 ? -11.023 16.828 10.938 1 98.5 186 ARG A O 1
ATOM 1443 N N . SER A 1 187 ? -9.625 18 9.625 1 98 187 SER A N 1
ATOM 1444 C CA . SER A 1 187 ? -10.711 18.688 8.938 1 98 187 SER A CA 1
ATOM 1445 C C . SER A 1 187 ? -10.766 18.297 7.461 1 98 187 SER A C 1
ATOM 1447 O O . SER A 1 187 ? -9.727 18.219 6.797 1 98 187 SER A O 1
ATOM 1449 N N . TYR A 1 188 ? -11.977 18.016 7.035 1 97.06 188 TYR A N 1
ATOM 1450 C CA . TYR A 1 188 ? -12.289 17.75 5.633 1 97.06 188 TYR A CA 1
ATOM 1451 C C . TYR A 1 188 ? -13.273 18.781 5.094 1 97.06 188 TYR A C 1
ATOM 1453 O O . TYR A 1 188 ? -14.023 19.391 5.859 1 97.06 188 TYR A O 1
ATOM 1461 N N . VAL A 1 189 ? -13.273 18.984 3.816 1 95.94 189 VAL A N 1
ATOM 1462 C CA . VAL A 1 189 ? -14.32 19.703 3.105 1 95.94 189 VAL A CA 1
ATOM 1463 C C . VAL A 1 189 ? -14.93 18.797 2.033 1 95.94 189 VAL A C 1
ATOM 1465 O O . VAL A 1 189 ? -14.211 18.109 1.308 1 95.94 189 VAL A O 1
ATOM 1468 N N . TYR A 1 190 ? -16.219 18.703 2.006 1 95.31 190 TYR A N 1
ATOM 1469 C CA . TYR A 1 190 ? -16.953 17.953 0.989 1 95.31 190 TYR A CA 1
ATOM 1470 C C . TYR A 1 190 ? -17.703 18.906 0.063 1 95.31 190 TYR A C 1
ATOM 1472 O O . TYR A 1 190 ? -18.578 19.656 0.509 1 95.31 190 TYR A O 1
ATOM 1480 N N . LEU A 1 191 ? -17.391 18.844 -1.188 1 92.06 191 LEU A N 1
ATOM 1481 C CA . LEU A 1 191 ? -18.016 19.688 -2.197 1 92.06 191 LEU A CA 1
ATOM 1482 C C . LEU A 1 191 ? -19.109 18.922 -2.939 1 92.06 191 LEU A C 1
ATOM 1484 O O . LEU A 1 191 ? -19.125 17.688 -2.934 1 92.06 191 LEU A O 1
ATOM 1488 N N . GLU A 1 192 ? -19.969 19.719 -3.506 1 87.69 192 GLU A N 1
ATOM 1489 C CA . GLU A 1 192 ? -21 19.125 -4.359 1 87.69 192 GLU A CA 1
ATOM 1490 C C . GLU A 1 192 ? -20.391 18.562 -5.637 1 87.69 192 GLU A C 1
ATOM 1492 O O . GLU A 1 192 ? -19.469 19.156 -6.207 1 87.69 192 GLU A O 1
ATOM 1497 N N . ASN A 1 193 ? -20.672 17.297 -5.895 1 72.38 193 ASN A N 1
ATOM 1498 C CA . ASN A 1 193 ? -20.172 16.656 -7.109 1 72.38 193 ASN A CA 1
ATOM 1499 C C . ASN A 1 193 ? -20.5 17.484 -8.352 1 72.38 193 ASN A C 1
ATOM 1501 O O . ASN A 1 193 ? -21.641 17.906 -8.531 1 72.38 193 ASN A O 1
ATOM 1505 N N . LYS A 1 194 ? -19.578 18.203 -9.008 1 60.47 194 LYS A N 1
ATOM 1506 C CA . LYS A 1 194 ? -19.891 18.844 -10.289 1 60.47 194 LYS A CA 1
ATOM 1507 C C . LYS A 1 194 ? -19.594 17.906 -11.453 1 60.47 194 LYS A C 1
ATOM 1509 O O . LYS A 1 194 ? -18.641 17.125 -11.406 1 60.47 194 LYS A O 1
ATOM 1514 N N . PRO A 1 195 ? -20.688 17.672 -12.344 1 52.97 195 PRO A N 1
ATOM 1515 C CA . PRO A 1 195 ? -20.375 16.797 -13.484 1 52.97 195 PRO A CA 1
ATOM 1516 C C . PRO A 1 195 ? -18.953 16.984 -14.008 1 52.97 195 PRO A C 1
ATOM 1518 O O . PRO A 1 195 ? -18.219 16 -14.148 1 52.97 195 PRO A O 1
ATOM 1521 N N . GLU A 1 196 ? -18.766 17.75 -15.195 1 47.5 196 GLU A N 1
ATOM 1522 C CA . GLU A 1 196 ? -17.609 17.891 -16.078 1 47.5 196 GLU A CA 1
ATOM 1523 C C . GLU A 1 196 ? -16.625 18.922 -15.547 1 47.5 196 GLU A C 1
ATOM 1525 O O . GLU A 1 196 ? -16.953 20.094 -15.406 1 47.5 196 GLU A O 1
ATOM 1530 N N . ILE A 1 197 ? -16 18.609 -14.531 1 47.72 197 ILE A N 1
ATOM 1531 C CA . ILE A 1 197 ? -15.062 19.656 -14.148 1 47.72 197 ILE A CA 1
ATOM 1532 C C . ILE A 1 197 ? -14.125 19.969 -15.312 1 47.72 197 ILE A C 1
ATOM 1534 O O . ILE A 1 197 ? -13.5 19.062 -15.867 1 47.72 197 ILE A O 1
ATOM 1538 N N . THR A 1 198 ? -14.305 20.938 -16 1 42.66 198 THR A N 1
ATOM 1539 C CA . THR A 1 198 ? -13.391 21.422 -17.031 1 42.66 198 THR A CA 1
ATOM 1540 C C . THR A 1 198 ? -11.984 21.609 -16.469 1 42.66 198 THR A C 1
ATOM 1542 O O . THR A 1 198 ? -11.812 21.859 -15.273 1 42.66 198 THR A O 1
ATOM 1545 N N . SER A 1 199 ? -11.086 20.953 -17.031 1 44.88 199 SER A N 1
ATOM 1546 C CA . SER A 1 199 ? -9.641 20.969 -16.812 1 44.88 199 SER A CA 1
ATOM 1547 C C . SER A 1 199 ? -9.18 22.281 -16.203 1 44.88 199 SER A C 1
ATOM 1549 O O . SER A 1 199 ? -8.203 22.312 -15.453 1 44.88 199 SER A O 1
ATOM 1551 N N . ASP A 1 200 ? -9.891 23.328 -16.578 1 41.12 200 ASP A N 1
ATOM 1552 C CA . ASP A 1 200 ? -9.336 24.656 -16.312 1 41.12 200 ASP A CA 1
ATOM 1553 C C . ASP A 1 200 ? -9.422 25 -14.836 1 41.12 200 ASP A C 1
ATOM 1555 O O . ASP A 1 200 ? -8.828 25.984 -14.383 1 41.12 200 ASP A O 1
ATOM 1559 N N . ALA A 1 201 ? -10.273 24.422 -14.117 1 42.53 201 ALA A N 1
ATOM 1560 C CA . ALA A 1 201 ? -10.57 24.922 -12.781 1 42.53 201 ALA A CA 1
ATOM 1561 C C . ALA A 1 201 ? -9.43 24.625 -11.812 1 42.53 201 ALA A C 1
ATOM 1563 O O . ALA A 1 201 ? -9.383 25.188 -10.719 1 42.53 201 ALA A O 1
ATOM 1564 N N . VAL A 1 202 ? -8.945 23.516 -11.969 1 49.47 202 VAL A N 1
ATOM 1565 C CA . VAL A 1 202 ? -7.84 23.297 -11.039 1 49.47 202 VAL A CA 1
ATOM 1566 C C . VAL A 1 202 ? -6.699 24.266 -11.352 1 49.47 202 VAL A C 1
ATOM 1568 O O . VAL A 1 202 ? -5.621 23.844 -11.766 1 49.47 202 VAL A O 1
ATOM 1571 N N . ASN A 1 203 ? -7.062 25.125 -12.234 1 42.94 203 ASN A N 1
ATOM 1572 C CA . ASN A 1 203 ? -6 26.109 -12.406 1 42.94 203 ASN A CA 1
ATOM 1573 C C . ASN A 1 203 ? -5.484 26.625 -11.062 1 42.94 203 ASN A C 1
ATOM 1575 O O . ASN A 1 203 ? -6.27 26.906 -10.164 1 42.94 203 ASN A O 1
ATOM 1579 N N . ALA A 1 204 ? -4.305 26.141 -10.727 1 45.12 204 ALA A N 1
ATOM 1580 C CA . ALA A 1 204 ? -3.438 26.703 -9.688 1 45.12 204 ALA A CA 1
ATOM 1581 C C . ALA A 1 204 ? -3.793 28.156 -9.398 1 45.12 204 ALA A C 1
ATOM 1583 O O . ALA A 1 204 ? -3.467 29.047 -10.188 1 45.12 204 ALA A O 1
ATOM 1584 N N . LYS A 1 205 ? -5.016 28.344 -9.031 1 45.94 205 LYS A N 1
ATOM 1585 C CA . LYS A 1 205 ? -5.191 29.719 -8.547 1 45.94 205 LYS A CA 1
ATOM 1586 C C . LYS A 1 205 ? -3.871 30.297 -8.047 1 45.94 205 LYS A C 1
ATOM 1588 O O . LYS A 1 205 ? -2.926 29.547 -7.773 1 45.94 205 LYS A O 1
ATOM 1593 N N . ARG A 1 206 ? -3.988 31.688 -7.582 1 44.22 206 ARG A N 1
ATOM 1594 C CA . ARG A 1 206 ? -3.059 32.75 -7.207 1 44.22 206 ARG A CA 1
ATOM 1595 C C . ARG A 1 206 ? -2.123 32.281 -6.094 1 44.22 206 ARG A C 1
ATOM 1597 O O . ARG A 1 206 ? -2.562 32.031 -4.969 1 44.22 206 ARG A O 1
ATOM 1604 N N . ALA A 1 207 ? -1.094 31.375 -6.539 1 48.75 207 ALA A N 1
ATOM 1605 C CA . ALA A 1 207 ? 0.056 31.312 -5.641 1 48.75 207 ALA A CA 1
ATOM 1606 C C . ALA A 1 207 ? 0.193 32.594 -4.84 1 48.75 207 ALA A C 1
ATOM 1608 O O . ALA A 1 207 ? 0.345 33.688 -5.418 1 48.75 207 ALA A O 1
ATOM 1609 N N . ILE A 1 208 ? -0.598 32.656 -3.838 1 50.25 208 ILE A N 1
ATOM 1610 C CA . ILE A 1 208 ? -0.188 33.781 -2.988 1 50.25 208 ILE A CA 1
ATOM 1611 C C . ILE A 1 208 ? 1.314 33.688 -2.725 1 50.25 208 ILE A C 1
ATOM 1613 O O . ILE A 1 208 ? 1.79 32.75 -2.08 1 50.25 208 ILE A O 1
ATOM 1617 N N . LYS A 1 209 ? 2.084 34.125 -3.738 1 54.81 209 LYS A N 1
ATOM 1618 C CA . LYS A 1 209 ? 3.52 34.25 -3.49 1 54.81 209 LYS A CA 1
ATOM 1619 C C . LYS A 1 209 ? 3.803 35.031 -2.223 1 54.81 209 LYS A C 1
ATOM 1621 O O . LYS A 1 209 ? 3.615 36.25 -2.197 1 54.81 209 LYS A O 1
ATOM 1626 N N . LYS A 1 210 ? 3.475 34.375 -1.061 1 57.81 210 LYS A N 1
ATOM 1627 C CA . LYS A 1 210 ? 3.973 35.094 0.104 1 57.81 210 LYS A CA 1
ATOM 1628 C C . LYS A 1 210 ? 5.496 35.062 0.165 1 57.81 210 LYS A C 1
ATOM 1630 O O . LYS A 1 210 ? 6.105 34 -0.013 1 57.81 210 LYS A O 1
ATOM 1635 N N . SER A 1 211 ? 6.043 36.188 -0.021 1 63.59 211 SER A N 1
ATOM 1636 C CA . SER A 1 211 ? 7.473 36.469 0.048 1 63.59 211 SER A CA 1
ATOM 1637 C C . SER A 1 211 ? 8.031 36.156 1.432 1 63.59 211 SER A C 1
ATOM 1639 O O . SER A 1 211 ? 8.297 37.094 2.219 1 63.59 211 SER A O 1
ATOM 1641 N N . LEU A 1 212 ? 7.711 34.875 1.941 1 77.75 212 LEU A N 1
ATOM 1642 C CA . LEU A 1 212 ? 8.336 34.531 3.215 1 77.75 212 LEU A CA 1
ATOM 1643 C C . LEU A 1 212 ? 9.75 34.031 3.004 1 77.75 212 LEU A C 1
ATOM 1645 O O . LEU A 1 212 ? 10.008 33.281 2.043 1 77.75 212 LEU A O 1
ATOM 1649 N N . THR A 1 213 ? 10.617 34.625 3.771 1 90.88 213 THR A N 1
ATOM 1650 C CA . THR A 1 213 ? 11.977 34.094 3.777 1 90.88 213 THR A CA 1
ATOM 1651 C C . THR A 1 213 ? 12.117 32.969 4.781 1 90.88 213 THR A C 1
ATOM 1653 O O . THR A 1 213 ? 11.805 33.125 5.965 1 90.88 213 THR A O 1
ATOM 1656 N N . ALA A 1 214 ? 12.539 31.812 4.348 1 96.69 214 ALA A N 1
ATOM 1657 C CA . ALA A 1 214 ? 12.695 30.641 5.191 1 96.69 214 ALA A CA 1
ATOM 1658 C C . ALA A 1 214 ? 14.078 30.609 5.832 1 96.69 214 ALA A C 1
ATOM 1660 O O . ALA A 1 214 ? 15.055 31.062 5.242 1 96.69 214 ALA A O 1
ATOM 1661 N N . ASP A 1 215 ? 14.164 30.141 7.043 1 97.56 215 ASP A N 1
ATOM 1662 C CA . ASP A 1 215 ? 15.445 29.891 7.699 1 97.56 215 ASP A CA 1
ATOM 1663 C C . ASP A 1 215 ? 16.062 28.578 7.207 1 97.56 215 ASP A C 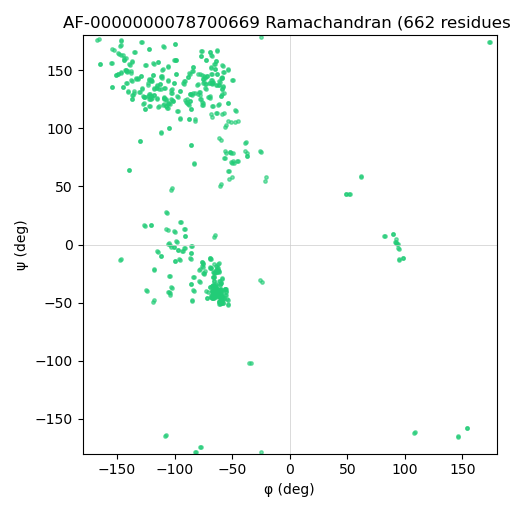1
ATOM 1665 O O . ASP A 1 215 ? 17.281 28.438 7.176 1 97.56 215 ASP A O 1
ATOM 1669 N N . PHE A 1 216 ? 15.273 27.625 6.867 1 97.81 216 PHE A N 1
ATOM 1670 C CA . PHE A 1 216 ? 15.703 26.359 6.309 1 97.81 216 PHE A CA 1
ATOM 1671 C C . PHE A 1 216 ? 14.688 25.828 5.301 1 97.81 216 PHE A C 1
ATOM 1673 O O . PHE A 1 216 ? 13.5 26.141 5.395 1 97.81 216 PHE A O 1
ATOM 1680 N N . GLN A 1 217 ? 15.203 25.125 4.297 1 97.62 217 GLN A N 1
ATOM 1681 C CA . GLN A 1 217 ? 14.367 24.703 3.174 1 97.62 217 GLN A CA 1
ATOM 1682 C C . GLN A 1 217 ? 14.859 23.375 2.586 1 97.62 217 GLN A C 1
ATOM 1684 O O . GLN A 1 217 ? 16.062 23.078 2.633 1 97.62 217 GLN A O 1
ATOM 1689 N N . THR A 1 218 ? 13.969 22.594 2.119 1 98.06 218 THR A N 1
ATOM 1690 C CA . THR A 1 218 ? 14.258 21.391 1.342 1 98.06 218 THR A CA 1
ATOM 1691 C C . THR A 1 218 ? 13.266 21.234 0.195 1 98.06 218 THR A C 1
ATOM 1693 O O . THR A 1 218 ? 12.055 21.406 0.385 1 98.06 218 THR A O 1
ATOM 1696 N N . THR A 1 219 ? 13.766 21 -0.961 1 98.44 219 THR A N 1
ATOM 1697 C CA . THR A 1 219 ? 12.891 20.719 -2.096 1 98.44 219 THR A CA 1
ATOM 1698 C C . THR A 1 219 ? 12.867 19.234 -2.402 1 98.44 219 THR A C 1
ATOM 1700 O O . THR A 1 219 ? 13.922 18.578 -2.459 1 98.44 219 THR A O 1
ATOM 1703 N N . VAL A 1 220 ? 11.688 18.688 -2.533 1 98.69 220 VAL A N 1
ATOM 1704 C CA . VAL A 1 220 ? 11.508 17.266 -2.861 1 98.69 220 VAL A CA 1
ATOM 1705 C C . VAL A 1 220 ? 10.688 17.141 -4.145 1 98.69 220 VAL A C 1
ATOM 1707 O O . VAL A 1 220 ? 10.094 18.109 -4.613 1 98.69 220 VAL A O 1
ATOM 1710 N N . LEU A 1 221 ? 10.648 15.938 -4.707 1 98.62 221 LEU A N 1
ATOM 1711 C CA . LEU A 1 221 ? 9.906 15.625 -5.922 1 98.62 221 LEU A CA 1
ATOM 1712 C C . LEU A 1 221 ? 9.039 14.391 -5.727 1 98.62 221 LEU A C 1
ATOM 1714 O O . LEU A 1 221 ? 9.469 13.273 -6.02 1 98.62 221 LEU A O 1
ATOM 1718 N N . PRO A 1 222 ? 7.785 14.609 -5.254 1 98.31 222 PRO A N 1
ATOM 1719 C CA . PRO A 1 222 ? 6.887 13.461 -5.164 1 98.31 222 PRO A CA 1
ATOM 1720 C C . PRO A 1 222 ? 6.637 12.797 -6.52 1 98.31 222 PRO A C 1
ATOM 1722 O O . PRO A 1 222 ? 6.32 13.484 -7.496 1 98.31 222 PRO A O 1
ATOM 1725 N N . SER A 1 223 ? 6.828 11.539 -6.586 1 98.19 223 SER A N 1
ATOM 1726 C CA . SER A 1 223 ? 6.641 10.758 -7.797 1 98.19 223 SER A CA 1
ATOM 1727 C C . SER A 1 223 ? 5.422 9.844 -7.68 1 98.19 223 SER A C 1
ATOM 1729 O O . SER A 1 223 ? 4.832 9.719 -6.605 1 98.19 223 SER A O 1
ATOM 1731 N N . THR A 1 224 ? 5.047 9.227 -8.82 1 98.06 224 THR A N 1
ATOM 1732 C CA . THR A 1 224 ? 3.98 8.234 -8.805 1 98.06 224 THR A CA 1
ATOM 1733 C C . THR A 1 224 ? 4.305 7.113 -7.82 1 98.06 224 THR A C 1
ATOM 1735 O O . THR A 1 224 ? 3.432 6.656 -7.078 1 98.06 224 THR A O 1
ATOM 1738 N N . ILE A 1 225 ? 5.559 6.73 -7.75 1 98.56 225 ILE A N 1
ATOM 1739 C CA . ILE A 1 225 ? 5.984 5.629 -6.891 1 98.56 22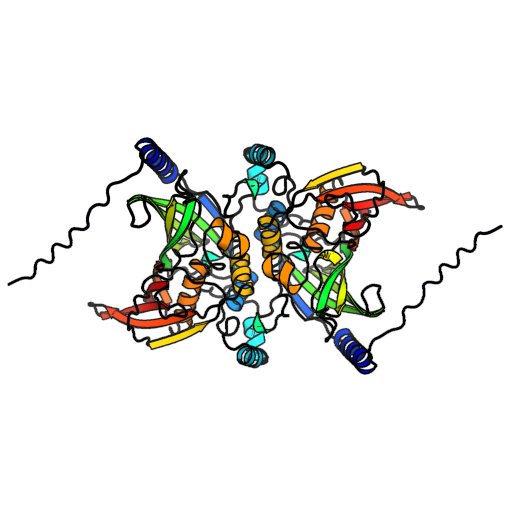5 ILE A CA 1
ATOM 1740 C C . ILE A 1 225 ? 5.922 6.062 -5.43 1 98.56 225 ILE A C 1
ATOM 1742 O O . ILE A 1 225 ? 5.43 5.32 -4.574 1 98.56 225 ILE A O 1
ATOM 1746 N N . SER A 1 226 ? 6.438 7.262 -5.109 1 98.69 226 SER A N 1
ATOM 1747 C CA . SER A 1 226 ? 6.402 7.695 -3.715 1 98.69 226 SER A CA 1
ATOM 1748 C C . SER A 1 226 ? 4.969 7.926 -3.244 1 98.69 226 SER A C 1
ATOM 1750 O O . SER A 1 226 ? 4.648 7.695 -2.076 1 98.69 226 SER A O 1
ATOM 1752 N N . LEU A 1 227 ? 4.059 8.422 -4.129 1 98.69 227 LEU A N 1
ATOM 1753 C CA . LEU A 1 227 ? 2.648 8.555 -3.771 1 98.69 227 LEU A CA 1
ATOM 1754 C C . LEU A 1 227 ? 2.027 7.191 -3.484 1 98.69 227 LEU A C 1
ATOM 1756 O O . LEU A 1 227 ? 1.301 7.027 -2.502 1 98.69 227 LEU A O 1
ATOM 1760 N N . PHE A 1 228 ? 2.355 6.23 -4.32 1 98.69 228 PHE A N 1
ATOM 1761 C CA . PHE A 1 228 ? 1.89 4.875 -4.062 1 98.69 228 PHE A CA 1
ATOM 1762 C C . PHE A 1 228 ? 2.389 4.375 -2.715 1 98.69 228 PHE A C 1
ATOM 1764 O O . PHE A 1 228 ? 1.618 3.824 -1.926 1 98.69 228 PHE A O 1
ATOM 1771 N N . ARG A 1 229 ? 3.656 4.516 -2.502 1 98.88 229 ARG A N 1
ATOM 1772 C CA . ARG A 1 229 ? 4.242 3.988 -1.272 1 98.88 229 ARG A CA 1
ATOM 1773 C C . ARG A 1 229 ? 3.609 4.637 -0.045 1 98.88 229 ARG A C 1
ATOM 1775 O O . ARG A 1 229 ? 3.363 3.969 0.96 1 98.88 229 ARG A O 1
ATOM 1782 N N . PHE A 1 230 ? 3.355 5.914 -0.108 1 98.88 230 PHE A N 1
ATOM 1783 C CA . PHE A 1 230 ? 2.682 6.562 1.01 1 98.88 230 PHE A CA 1
ATOM 1784 C C . PHE A 1 230 ? 1.255 6.047 1.155 1 98.88 230 PHE A C 1
ATOM 1786 O O . PHE A 1 230 ? 0.789 5.805 2.27 1 98.88 230 PHE A O 1
ATOM 1793 N N . SER A 1 231 ? 0.524 5.895 0.001 1 98.88 231 SER A N 1
ATOM 1794 C CA . SER A 1 231 ? -0.795 5.27 0.035 1 98.88 231 SER A CA 1
ATOM 1795 C C . SER A 1 231 ? -0.733 3.883 0.663 1 98.88 231 SER A C 1
ATOM 1797 O O . SER A 1 231 ? -1.631 3.494 1.414 1 98.88 231 SER A O 1
ATOM 1799 N N . ALA A 1 232 ? 0.32 3.176 0.354 1 98.81 232 ALA A N 1
ATOM 1800 C CA . ALA A 1 232 ? 0.476 1.809 0.844 1 98.81 232 ALA A CA 1
ATOM 1801 C C . ALA A 1 232 ? 0.688 1.788 2.355 1 98.81 232 ALA A C 1
ATOM 1803 O O . ALA A 1 232 ? 0.019 1.042 3.072 1 98.81 232 ALA A O 1
ATOM 1804 N N . ILE A 1 233 ? 1.556 2.686 2.824 1 98.5 233 ILE A N 1
ATOM 1805 C CA . ILE A 1 233 ? 1.888 2.736 4.242 1 98.5 233 ILE A CA 1
ATOM 1806 C C . ILE A 1 233 ? 0.658 3.152 5.047 1 98.5 233 ILE A C 1
ATOM 1808 O O . ILE A 1 233 ? 0.451 2.682 6.168 1 98.5 233 ILE A O 1
ATOM 1812 N N . THR A 1 234 ? -0.19 3.943 4.473 1 98.44 234 THR A N 1
ATOM 1813 C CA . THR A 1 234 ? -1.389 4.43 5.148 1 98.44 234 THR A CA 1
ATOM 1814 C C . THR A 1 234 ? -2.6 3.574 4.781 1 98.44 234 THR A C 1
ATOM 1816 O O . THR A 1 234 ? -3.705 3.812 5.27 1 98.44 234 THR A O 1
ATOM 1819 N N . PHE A 1 235 ? -2.416 2.629 3.869 1 98.5 235 PHE A N 1
ATOM 1820 C CA . PHE A 1 235 ? -3.465 1.797 3.293 1 98.5 235 PHE A CA 1
ATOM 1821 C C . PHE A 1 235 ? -4.641 2.65 2.832 1 98.5 235 PHE A C 1
ATOM 1823 O O . PHE A 1 235 ? -5.797 2.336 3.127 1 98.5 235 PHE A O 1
ATOM 1830 N N . ASN A 1 236 ? -4.344 3.748 2.186 1 98 236 ASN A N 1
ATOM 1831 C CA . ASN A 1 236 ? -5.293 4.715 1.647 1 98 236 ASN A CA 1
ATOM 1832 C C . ASN A 1 236 ? -5.594 4.445 0.175 1 98 236 ASN A C 1
ATOM 1834 O O . ASN A 1 236 ? -4.785 4.773 -0.695 1 98 236 ASN A O 1
ATOM 1838 N N . SER A 1 237 ? -6.77 3.975 -0.095 1 98.31 237 SER A N 1
ATOM 1839 C CA . SER A 1 237 ? -7.105 3.582 -1.46 1 98.31 237 SER A CA 1
ATOM 1840 C C . SER A 1 237 ? -7.816 4.711 -2.199 1 98.31 237 SER A C 1
ATOM 1842 O O . SER A 1 237 ? -8.516 4.469 -3.184 1 98.31 237 SER A O 1
ATOM 1844 N N . HIS A 1 238 ? -7.703 5.953 -1.749 1 98.06 238 HIS A N 1
ATOM 1845 C CA . HIS A 1 238 ? -8.289 7.086 -2.463 1 98.06 238 HIS A CA 1
ATOM 1846 C C . HIS A 1 238 ? -7.672 7.234 -3.852 1 98.06 238 HIS A C 1
ATOM 1848 O O . HIS A 1 238 ? -6.484 7.539 -3.98 1 98.06 238 HIS A O 1
ATOM 1854 N N . LEU A 1 239 ? -8.461 7.156 -4.832 1 98.06 239 LEU A N 1
ATOM 1855 C CA . LEU A 1 239 ? -8.055 6.949 -6.219 1 98.06 239 LEU A CA 1
ATOM 1856 C C . LEU A 1 239 ? -7.262 8.141 -6.738 1 98.06 239 LEU A C 1
ATOM 1858 O O . LEU A 1 239 ? -6.367 7.988 -7.57 1 98.06 239 LEU A O 1
ATOM 1862 N N . ILE A 1 240 ? -7.434 9.328 -6.266 1 96.88 240 ILE A N 1
ATOM 1863 C CA . ILE A 1 240 ? -6.828 10.531 -6.812 1 96.88 240 ILE A CA 1
ATOM 1864 C C . ILE A 1 240 ? -5.32 10.508 -6.566 1 96.88 240 ILE A C 1
ATOM 1866 O O . ILE A 1 240 ? -4.582 11.32 -7.133 1 96.88 240 ILE A O 1
ATOM 1870 N N . HIS A 1 241 ? -4.867 9.578 -5.727 1 98.31 241 HIS A N 1
ATOM 1871 C CA . HIS A 1 241 ? -3.459 9.586 -5.344 1 98.31 241 HIS A CA 1
ATOM 1872 C C . HIS A 1 241 ? -2.652 8.617 -6.203 1 98.31 241 HIS A C 1
ATOM 1874 O O . HIS A 1 241 ? -1.421 8.664 -6.215 1 98.31 241 HIS A O 1
ATOM 1880 N N . TYR A 1 242 ? -3.322 7.719 -6.988 1 97.94 242 TYR A N 1
ATOM 1881 C CA . TYR A 1 242 ? -2.508 6.754 -7.723 1 97.94 242 TYR A CA 1
ATOM 1882 C C . TYR A 1 242 ? -3.154 6.395 -9.055 1 97.94 242 TYR A C 1
ATOM 1884 O O . TYR A 1 242 ? -2.525 5.766 -9.906 1 97.94 242 TYR A O 1
ATOM 1892 N N . ASP A 1 243 ? -4.359 6.707 -9.32 1 97.5 243 ASP A N 1
ATOM 1893 C CA . ASP A 1 243 ? -5.047 6.449 -10.578 1 97.5 243 ASP A CA 1
ATOM 1894 C C . ASP A 1 243 ? -5.191 7.73 -11.398 1 97.5 243 ASP A C 1
ATOM 1896 O O . ASP A 1 243 ? -6.141 8.492 -11.211 1 97.5 243 ASP A O 1
ATOM 1900 N N . HIS A 1 244 ? -4.332 7.879 -12.352 1 96.5 244 HIS A N 1
ATOM 1901 C CA . HIS A 1 244 ? -4.281 9.102 -13.148 1 96.5 244 HIS A CA 1
ATOM 1902 C C . HIS A 1 244 ? -5.555 9.281 -13.969 1 96.5 244 HIS A C 1
ATOM 1904 O O . HIS A 1 244 ? -6.004 10.406 -14.188 1 96.5 244 HIS A O 1
ATOM 1910 N N . ILE A 1 245 ? -6.082 8.188 -14.422 1 95.19 245 ILE A N 1
ATOM 1911 C CA . ILE A 1 245 ? -7.285 8.25 -15.25 1 95.19 245 ILE A CA 1
ATOM 1912 C C . ILE A 1 245 ? -8.461 8.742 -14.406 1 95.19 245 ILE A C 1
ATOM 1914 O O . ILE A 1 245 ? -9.203 9.641 -14.82 1 95.19 245 ILE A O 1
ATOM 1918 N N . TYR A 1 246 ? -8.617 8.219 -13.25 1 95.19 246 TYR A N 1
ATOM 1919 C CA . TYR A 1 246 ? -9.672 8.688 -12.352 1 95.19 246 TYR A CA 1
ATOM 1920 C C . TYR A 1 246 ? -9.469 10.156 -12 1 95.19 246 TYR A C 1
ATOM 1922 O O . TYR A 1 246 ? -10.406 10.953 -12.086 1 95.19 246 TYR A O 1
ATOM 1930 N N . ALA A 1 247 ? -8.242 10.508 -11.578 1 95.12 247 ALA A N 1
ATOM 1931 C CA . ALA A 1 247 ? -7.949 11.875 -11.156 1 95.12 247 ALA A CA 1
ATOM 1932 C C . ALA A 1 247 ? -8.312 12.883 -12.25 1 95.12 247 ALA A C 1
ATOM 1934 O O . ALA A 1 247 ? -8.906 13.922 -11.969 1 95.12 247 ALA A O 1
ATOM 1935 N N . SER A 1 248 ? -8.023 12.531 -13.453 1 93.94 248 SER A N 1
ATOM 1936 C CA . SER A 1 248 ? -8.234 13.461 -14.555 1 93.94 248 SER A CA 1
ATOM 1937 C C . SER A 1 248 ? -9.672 13.398 -15.07 1 93.94 248 SER A C 1
ATOM 1939 O O . SER A 1 248 ? -10.367 14.414 -15.086 1 93.94 248 SER A O 1
ATOM 1941 N N . LYS A 1 249 ? -10.203 12.211 -15.328 1 93 249 LYS A N 1
ATOM 1942 C CA . LYS A 1 249 ? -11.469 12.055 -16.031 1 93 249 LYS A CA 1
ATOM 1943 C C . LYS A 1 249 ? -12.648 12.195 -15.078 1 93 249 LYS A C 1
ATOM 1945 O O . LYS A 1 249 ? -13.75 12.586 -15.484 1 93 249 LYS A O 1
ATOM 1950 N N . LYS A 1 250 ? -12.43 11.859 -13.828 1 90.94 250 LYS A N 1
ATOM 1951 C CA . LYS A 1 250 ? -13.555 11.883 -12.898 1 90.94 250 LYS A CA 1
ATOM 1952 C C . LYS A 1 250 ? -13.516 13.125 -12.016 1 90.94 250 LYS A C 1
ATOM 1954 O O . LYS A 1 250 ? -14.555 13.719 -11.727 1 90.94 250 LYS A O 1
ATOM 1959 N N . GLU A 1 251 ? -12.297 13.547 -11.617 1 90.38 251 GLU A N 1
ATOM 1960 C CA . GLU A 1 251 ? -12.242 14.641 -10.641 1 90.38 251 GLU A CA 1
ATOM 1961 C C . GLU A 1 251 ? -11.68 15.914 -11.273 1 90.38 251 GLU A C 1
ATOM 1963 O O . GLU A 1 251 ? -11.641 16.969 -10.625 1 90.38 251 GLU A O 1
ATOM 1968 N N . GLY A 1 252 ? -11.148 15.844 -12.492 1 89.38 252 GLY A N 1
ATOM 1969 C CA . GLY A 1 252 ? -10.812 17.047 -13.25 1 89.38 252 GLY A CA 1
ATOM 1970 C C . GLY A 1 252 ? -9.406 17.547 -12.992 1 89.38 252 GLY A C 1
ATOM 1971 O O . GLY A 1 252 ? -9.047 18.641 -13.414 1 89.38 252 GLY A O 1
ATOM 1972 N N . TYR A 1 253 ? -8.594 16.797 -12.289 1 90.94 253 TYR A N 1
ATOM 1973 C CA . TYR A 1 253 ? -7.207 17.188 -12.07 1 90.94 253 TYR A CA 1
ATOM 1974 C C . TYR A 1 253 ? -6.332 16.75 -13.242 1 90.94 253 TYR A C 1
ATOM 1976 O O . TYR A 1 253 ? -6.617 15.758 -13.906 1 90.94 253 TYR A O 1
ATOM 1984 N N . PRO A 1 254 ? -5.32 17.5 -13.492 1 92.25 254 PRO A N 1
ATOM 1985 C CA . PRO A 1 254 ? -4.473 17.109 -14.625 1 92.25 254 PRO A CA 1
ATOM 1986 C C . PRO A 1 254 ? -3.723 15.797 -14.375 1 92.25 254 PRO A C 1
ATOM 1988 O O . PRO A 1 254 ? -3.436 15.062 -15.32 1 92.25 254 PRO A O 1
ATOM 1991 N N . VAL A 1 255 ? -3.314 15.594 -13.117 1 94.38 255 VAL A N 1
ATOM 1992 C CA . VAL A 1 255 ? -2.602 14.398 -12.68 1 94.38 255 VAL A CA 1
ATOM 1993 C C . VAL A 1 255 ? -2.984 14.062 -11.242 1 94.38 255 VAL A C 1
ATOM 1995 O O . VAL A 1 255 ? -3.773 14.781 -10.617 1 94.38 255 VAL A O 1
ATOM 1998 N N . CYS A 1 256 ? -2.482 12.961 -10.742 1 97.38 256 CYS A N 1
ATOM 1999 C CA . CYS A 1 256 ? -2.721 12.562 -9.359 1 97.38 256 CYS A CA 1
ATOM 2000 C C . CYS A 1 256 ? -2.232 13.633 -8.391 1 97.38 256 CYS A C 1
ATOM 2002 O O . CYS A 1 256 ? -1.335 14.406 -8.719 1 97.38 256 CYS A O 1
ATOM 2004 N N . LEU A 1 257 ? -2.818 13.648 -7.242 1 97.25 257 LEU A N 1
ATOM 2005 C CA . LEU A 1 257 ? -2.525 14.664 -6.23 1 97.25 257 LEU A CA 1
ATOM 2006 C C . LEU A 1 257 ? -1.688 14.07 -5.102 1 97.25 257 LEU A C 1
ATOM 2008 O O . LEU A 1 257 ? -1.909 12.93 -4.688 1 97.25 257 LEU A O 1
ATOM 2012 N N . VAL A 1 258 ? -0.742 14.836 -4.609 1 98.19 258 VAL A N 1
ATOM 2013 C CA . VAL A 1 258 ? -0.004 14.484 -3.4 1 98.19 258 VAL A CA 1
ATOM 2014 C C . VAL A 1 258 ? -0.941 14.516 -2.195 1 98.19 258 VAL A C 1
ATOM 2016 O O . VAL A 1 258 ? -1.769 15.422 -2.068 1 98.19 258 VAL A O 1
ATOM 2019 N N . HIS A 1 259 ? -0.795 13.57 -1.324 1 97.81 259 HIS A N 1
ATOM 2020 C CA . HIS A 1 259 ? -1.633 13.461 -0.135 1 97.81 259 HIS A CA 1
ATOM 2021 C C . HIS A 1 259 ? -1.473 14.68 0.763 1 97.81 259 HIS A C 1
ATOM 2023 O O . HIS A 1 259 ? -0.355 15.156 0.982 1 97.81 259 HIS A O 1
ATOM 2029 N N . GLY A 1 260 ? -2.602 15.195 1.297 1 97.81 260 GLY A N 1
ATOM 2030 C CA . GLY A 1 260 ? -2.484 16.156 2.379 1 97.81 260 GLY A CA 1
ATOM 2031 C C . GLY A 1 260 ? -1.641 15.656 3.537 1 97.81 260 GLY A C 1
ATOM 2032 O O . GLY A 1 260 ? -0.685 16.312 3.947 1 97.81 260 GLY A O 1
ATOM 2033 N N . PRO A 1 261 ? -1.963 14.484 4.02 1 98.12 261 PRO A N 1
ATOM 2034 C CA . PRO A 1 261 ? -1.178 13.93 5.125 1 98.12 261 PRO A CA 1
ATOM 2035 C C . PRO A 1 261 ? 0.287 13.711 4.754 1 98.12 261 PRO A C 1
ATOM 2037 O O . PRO A 1 261 ? 1.164 13.781 5.617 1 98.12 261 PRO A O 1
ATOM 2040 N N . MET A 1 262 ? 0.608 13.414 3.51 1 98.75 262 MET A N 1
ATOM 2041 C CA . MET A 1 262 ? 2.01 13.297 3.119 1 98.75 262 MET A CA 1
ATOM 2042 C C . MET A 1 262 ? 2.719 14.641 3.23 1 98.75 262 MET A C 1
ATOM 2044 O O . MET A 1 262 ? 3.82 14.727 3.773 1 98.75 262 MET A O 1
ATOM 2048 N N . THR A 1 263 ? 2.068 15.688 2.719 1 98.75 263 THR A N 1
ATOM 2049 C CA . THR A 1 263 ? 2.643 17.016 2.83 1 98.75 263 THR A CA 1
ATOM 2050 C C . THR A 1 263 ? 2.834 17.406 4.297 1 98.75 263 THR A C 1
ATOM 2052 O O . THR A 1 263 ? 3.881 17.938 4.672 1 98.75 263 THR A O 1
ATOM 2055 N N . CYS A 1 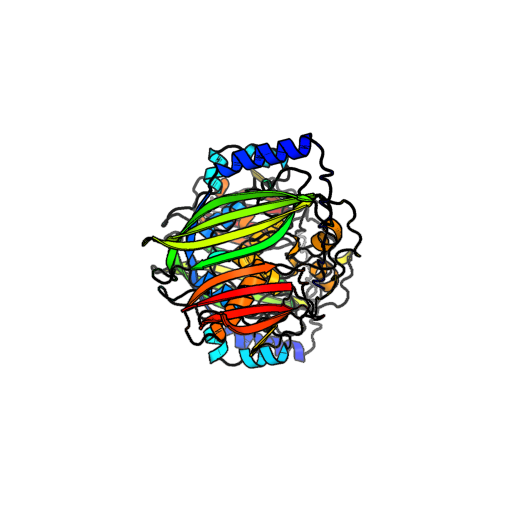264 ? 1.851 17.125 5.102 1 98.75 264 CYS A N 1
ATOM 2056 C CA . CYS A 1 264 ? 1.941 17.359 6.535 1 98.75 264 CYS A CA 1
ATOM 2057 C C . CYS A 1 264 ? 3.131 16.625 7.141 1 98.75 264 CYS A C 1
ATOM 2059 O O . CYS A 1 264 ? 3.918 17.219 7.883 1 98.75 264 CYS A O 1
ATOM 2061 N N . THR A 1 265 ? 3.291 15.398 6.801 1 98.81 265 THR A N 1
ATOM 2062 C CA . THR A 1 265 ? 4.367 14.555 7.305 1 98.81 265 THR A CA 1
ATOM 2063 C C . THR A 1 265 ? 5.727 15.102 6.875 1 98.81 265 THR A C 1
ATOM 2065 O O . THR A 1 265 ? 6.676 15.117 7.664 1 98.81 265 THR A O 1
ATOM 2068 N N . LEU A 1 266 ? 5.781 15.539 5.656 1 98.88 266 LEU A N 1
ATOM 2069 C CA . LEU A 1 266 ? 7.027 16.094 5.137 1 98.88 266 LEU A CA 1
ATOM 2070 C C . LEU A 1 266 ? 7.406 17.375 5.887 1 98.88 266 LEU A C 1
ATOM 2072 O O . LEU A 1 266 ? 8.586 17.594 6.18 1 98.88 266 LEU A O 1
ATOM 2076 N N . LEU A 1 267 ? 6.43 18.203 6.195 1 98.81 267 LEU A N 1
ATOM 2077 C CA . LEU A 1 267 ? 6.691 19.422 6.957 1 98.81 267 LEU A CA 1
ATOM 2078 C C . LEU A 1 267 ? 7.176 19.078 8.367 1 98.81 267 LEU A C 1
ATOM 2080 O O . LEU A 1 267 ? 8.109 19.703 8.867 1 98.81 267 LEU A O 1
ATOM 2084 N N . LEU A 1 268 ? 6.586 18.141 8.961 1 98.56 268 LEU A N 1
ATOM 2085 C CA . LEU A 1 268 ? 7.008 17.703 10.289 1 98.56 268 LEU A CA 1
ATOM 2086 C C . LEU A 1 268 ? 8.422 17.125 10.25 1 98.56 268 LEU A C 1
ATOM 2088 O O . LEU A 1 268 ? 9.211 17.344 11.172 1 98.56 268 LEU A O 1
ATOM 2092 N N . ASP A 1 269 ? 8.711 16.391 9.234 1 98.44 269 ASP A N 1
ATOM 2093 C CA . ASP A 1 269 ? 10.062 15.859 9.062 1 98.44 269 ASP A CA 1
ATOM 2094 C C . ASP A 1 269 ? 11.086 16.984 8.938 1 98.44 269 ASP A C 1
ATOM 2096 O O . ASP A 1 269 ? 12.164 16.922 9.531 1 98.44 269 ASP A O 1
ATOM 2100 N N . LEU A 1 270 ? 10.719 17.984 8.102 1 98.56 270 LEU A N 1
ATOM 2101 C CA . LEU A 1 270 ? 11.586 19.141 7.969 1 98.56 270 LEU A CA 1
ATOM 2102 C C . LEU A 1 270 ? 11.891 19.766 9.328 1 98.56 270 LEU A C 1
ATOM 2104 O O . LEU A 1 270 ? 13.039 20.078 9.633 1 98.56 270 LEU A O 1
ATOM 2108 N N . PHE A 1 271 ? 10.898 19.953 10.125 1 98.25 271 PHE A N 1
ATOM 2109 C CA . PHE A 1 271 ? 11.07 20.516 11.461 1 98.25 271 PHE A CA 1
ATOM 2110 C C . PHE A 1 271 ? 12.023 19.656 12.281 1 98.25 271 PHE A C 1
ATOM 2112 O O . PHE A 1 271 ? 12.977 20.172 12.875 1 98.25 271 PHE A O 1
ATOM 2119 N N . GLN A 1 272 ? 11.766 18.359 12.312 1 96.94 272 GLN A N 1
ATOM 2120 C CA . GLN A 1 272 ? 12.547 17.453 13.148 1 96.94 272 GLN A CA 1
ATOM 2121 C C . GLN A 1 272 ? 14.023 17.484 12.758 1 96.94 272 GLN A C 1
ATOM 2123 O O . GLN A 1 272 ? 14.898 17.438 13.625 1 96.94 272 GLN A O 1
ATOM 2128 N N . ARG A 1 273 ? 14.258 17.562 11.492 1 96.81 273 ARG A N 1
ATOM 2129 C CA . ARG A 1 273 ? 15.633 17.562 11 1 96.81 273 ARG A CA 1
ATOM 2130 C C . ARG A 1 273 ? 16.359 18.844 11.398 1 96.81 273 ARG A C 1
ATOM 2132 O O . ARG A 1 273 ? 17.594 18.891 11.414 1 96.81 273 ARG A O 1
ATOM 2139 N N . ASN A 1 274 ? 15.602 19.844 11.711 1 97.25 274 ASN A N 1
ATOM 2140 C CA . ASN A 1 274 ? 16.219 21.141 11.961 1 97.25 274 ASN A CA 1
ATOM 2141 C C . ASN A 1 274 ? 16.047 21.578 13.414 1 97.25 274 ASN A C 1
ATOM 2143 O O . ASN A 1 274 ? 16.594 22.594 13.828 1 97.25 274 ASN A O 1
ATOM 2147 N N . ALA A 1 275 ? 15.289 20.844 14.188 1 93.5 275 ALA A N 1
ATOM 2148 C CA . ALA A 1 275 ? 14.875 21.266 15.516 1 93.5 275 ALA A CA 1
ATOM 2149 C C . ALA A 1 275 ? 15.93 20.906 16.562 1 93.5 275 ALA A C 1
ATOM 2151 O O . ALA A 1 275 ? 15.867 21.359 17.703 1 93.5 275 ALA A O 1
ATOM 2152 N N . ASN A 1 276 ? 16.953 20.188 16.266 1 89.38 276 ASN A N 1
ATOM 2153 C CA . ASN A 1 276 ? 18.031 19.828 17.172 1 89.38 276 ASN A CA 1
ATOM 2154 C C . ASN A 1 276 ? 17.5 19.219 18.469 1 89.38 276 ASN A C 1
ATOM 2156 O O . ASN A 1 276 ? 17.859 19.672 19.562 1 89.38 276 ASN A O 1
ATOM 2160 N N . GLY A 1 277 ? 16.516 18.312 18.391 1 87.81 277 GLY A N 1
ATOM 2161 C CA . GLY A 1 277 ? 16.078 17.531 19.531 1 87.81 277 GLY A CA 1
ATOM 2162 C C . GLY A 1 277 ? 14.883 18.156 20.234 1 87.81 277 GLY A C 1
ATOM 2163 O O . GLY A 1 277 ? 14.375 17.594 21.203 1 87.81 277 GLY A O 1
ATOM 2164 N N . LYS A 1 278 ? 14.414 19.359 19.812 1 90 278 LYS A N 1
ATOM 2165 C CA . LYS A 1 278 ? 13.219 19.953 20.391 1 90 278 LYS A CA 1
ATOM 2166 C C . LYS A 1 278 ? 12.008 19.031 20.219 1 90 278 LYS A C 1
ATOM 2168 O O . LYS A 1 278 ? 11.859 18.391 19.172 1 90 278 LYS A O 1
ATOM 2173 N N . GLN A 1 279 ? 11.188 19.062 21.234 1 91.56 279 GLN A N 1
ATOM 2174 C CA . GLN A 1 279 ? 10.023 18.172 21.203 1 91.56 279 GLN A CA 1
ATOM 2175 C C . GLN A 1 279 ? 8.781 18.922 20.719 1 91.56 279 GLN A C 1
ATOM 2177 O O . GLN A 1 279 ? 8.406 19.938 21.297 1 91.56 279 GLN A O 1
ATOM 2182 N N . ILE A 1 280 ? 8.148 18.375 19.766 1 95.75 280 ILE A N 1
ATOM 2183 C CA . ILE A 1 280 ? 6.941 18.969 19.234 1 95.75 280 ILE A CA 1
ATOM 2184 C C . ILE A 1 280 ? 5.785 18.797 20.203 1 95.75 280 ILE A C 1
ATOM 2186 O O . ILE A 1 280 ? 5.57 17.703 20.734 1 95.75 280 ILE A O 1
ATOM 2190 N N . ARG A 1 281 ? 5.027 19.891 20.438 1 96.81 281 ARG A N 1
ATOM 2191 C CA . ARG A 1 281 ? 3.84 19.844 21.281 1 96.81 281 ARG A CA 1
ATOM 2192 C C . ARG A 1 281 ? 2.566 19.891 20.453 1 96.81 281 ARG A C 1
ATOM 2194 O O . ARG A 1 281 ? 1.587 19.219 20.75 1 96.81 281 ARG A O 1
ATOM 2201 N N . LYS A 1 282 ? 2.672 20.734 19.484 1 98.44 282 LYS A N 1
ATOM 2202 C CA . LYS A 1 282 ? 1.457 21 18.734 1 98.44 282 LYS A CA 1
ATOM 2203 C C . LYS A 1 282 ? 1.787 21.469 17.312 1 98.44 282 LYS A C 1
ATOM 2205 O O . LYS A 1 282 ? 2.734 22.234 17.109 1 98.44 282 LYS A O 1
ATOM 2210 N N . PHE A 1 283 ? 1.132 20.969 16.375 1 98.75 283 PHE A N 1
ATOM 2211 C CA . PHE A 1 283 ? 1.2 21.438 14.992 1 98.75 283 PHE A CA 1
ATOM 2212 C C . PHE A 1 283 ? -0.189 21.766 14.469 1 98.75 283 PHE A C 1
ATOM 2214 O O . PHE A 1 283 ? -1.063 20.906 14.406 1 98.75 283 PHE A O 1
ATOM 2221 N N . SER A 1 284 ? -0.468 23.047 14.117 1 98.81 284 SER A N 1
ATOM 2222 C CA . SER A 1 284 ? -1.691 23.516 13.484 1 98.81 284 SER A CA 1
ATOM 2223 C C . SER A 1 284 ? -1.449 23.875 12.023 1 98.81 284 SER A C 1
ATOM 2225 O O . SER A 1 284 ? -0.576 24.688 11.719 1 98.81 284 SER A O 1
ATOM 2227 N N . TYR A 1 285 ? -2.209 23.297 11.133 1 98.56 285 TYR A N 1
ATOM 2228 C CA . TYR A 1 285 ? -1.911 23.5 9.719 1 98.56 285 TYR A CA 1
ATOM 2229 C C . TYR A 1 285 ? -3.193 23.578 8.898 1 98.56 285 TYR A C 1
ATOM 2231 O O . TYR A 1 285 ? -4.254 23.156 9.352 1 98.56 285 TYR A O 1
ATOM 2239 N N . ARG A 1 286 ? -3.105 24.172 7.742 1 98 286 ARG A N 1
ATOM 2240 C CA . ARG A 1 286 ? -4.18 24.297 6.762 1 98 286 ARG A CA 1
ATOM 2241 C C . ARG A 1 286 ? -3.676 23.984 5.355 1 98 286 ARG A C 1
ATOM 2243 O O . ARG A 1 286 ? -2.588 24.406 4.969 1 98 286 ARG A O 1
ATOM 2250 N N . ALA A 1 287 ? -4.438 23.125 4.699 1 96.81 287 ALA A N 1
ATOM 2251 C CA . ALA A 1 287 ? -4.188 22.906 3.279 1 96.81 287 ALA A CA 1
ATOM 2252 C C . ALA A 1 287 ? -4.797 24.016 2.426 1 96.81 287 ALA A C 1
ATOM 2254 O O . ALA A 1 287 ? -5.93 24.438 2.668 1 96.81 287 ALA A O 1
ATOM 2255 N N . ILE A 1 288 ? -4.082 24.469 1.439 1 94.81 288 ILE A N 1
ATOM 2256 C CA . ILE A 1 288 ? -4.492 25.672 0.718 1 94.81 288 ILE A CA 1
ATOM 2257 C C . ILE A 1 288 ? -4.75 25.328 -0.748 1 94.81 288 ILE A C 1
ATOM 2259 O O . ILE A 1 288 ? -5.77 25.734 -1.316 1 94.81 288 ILE A O 1
ATOM 2263 N N . SER A 1 289 ? -3.824 24.641 -1.361 1 92.88 289 SER A N 1
ATOM 2264 C CA . SER A 1 289 ? -3.992 24.266 -2.764 1 92.88 289 SER A CA 1
ATOM 2265 C C . SER A 1 289 ? -3.441 22.875 -3.041 1 92.88 289 SER A C 1
ATOM 2267 O O . SER A 1 289 ? -2.615 22.359 -2.281 1 92.88 289 SER A O 1
ATOM 2269 N N . ALA A 1 290 ? -3.916 22.312 -4.145 1 92.88 290 ALA A N 1
ATOM 2270 C CA . ALA A 1 290 ? -3.527 20.969 -4.52 1 92.88 290 ALA A CA 1
ATOM 2271 C C . ALA A 1 290 ? -2.062 20.906 -4.949 1 92.88 290 ALA A C 1
ATOM 2273 O O . ALA A 1 290 ? -1.568 21.828 -5.605 1 92.88 290 ALA A O 1
ATOM 2274 N N . VAL A 1 291 ? -1.384 19.891 -4.535 1 95.88 291 VAL A N 1
ATOM 2275 C CA . VAL A 1 291 ? -0.026 19.594 -4.984 1 95.88 291 VAL A CA 1
ATOM 2276 C C . VAL A 1 291 ? -0.054 18.469 -6.008 1 95.88 291 VAL A C 1
ATOM 2278 O O . VAL A 1 291 ? -0.584 17.391 -5.738 1 95.88 291 VAL A O 1
ATOM 2281 N N . LEU A 1 292 ? 0.516 18.734 -7.176 1 96.31 292 LEU A N 1
ATOM 2282 C CA . LEU A 1 292 ? 0.476 17.781 -8.281 1 96.31 292 LEU A CA 1
ATOM 2283 C C . LEU A 1 292 ? 1.693 16.859 -8.25 1 96.31 292 LEU A C 1
ATOM 2285 O O . LEU A 1 292 ? 2.805 17.297 -7.949 1 96.31 292 LEU A O 1
ATOM 2289 N N . VAL A 1 293 ? 1.475 15.609 -8.562 1 97.81 293 VAL A N 1
ATOM 2290 C CA . VAL A 1 293 ? 2.559 14.633 -8.641 1 97.81 293 VAL A CA 1
ATOM 2291 C C . VAL A 1 293 ? 3.529 15.023 -9.75 1 97.81 293 VAL A C 1
ATOM 2293 O O . VAL A 1 293 ? 3.133 15.656 -10.734 1 97.81 293 VAL A O 1
ATOM 2296 N N . GLY A 1 294 ? 4.773 14.727 -9.523 1 97.12 294 GLY A N 1
ATOM 2297 C CA . GLY A 1 294 ? 5.77 14.914 -10.57 1 97.12 294 GLY A CA 1
ATOM 2298 C C . GLY A 1 294 ? 6.277 16.344 -10.656 1 97.12 294 GLY A C 1
ATOM 2299 O O . GLY A 1 294 ? 6.965 16.703 -11.617 1 97.12 294 GLY A O 1
ATOM 2300 N N . LYS A 1 295 ? 5.902 17.141 -9.758 1 96.75 295 LYS A N 1
ATOM 2301 C CA . LYS A 1 295 ? 6.363 18.516 -9.68 1 96.75 295 LYS A CA 1
ATOM 2302 C C . LYS A 1 295 ? 7.102 18.781 -8.367 1 96.75 295 LYS A C 1
ATOM 2304 O O . LYS A 1 295 ? 6.758 18.203 -7.332 1 96.75 295 LYS A O 1
ATOM 2309 N N . PRO A 1 296 ? 8.109 19.656 -8.461 1 97.81 296 PRO A N 1
ATOM 2310 C CA . PRO A 1 296 ? 8.844 19.969 -7.227 1 97.81 296 PRO A CA 1
ATOM 2311 C C . PRO A 1 296 ? 7.953 20.578 -6.148 1 97.81 296 PRO A C 1
ATOM 2313 O O . PRO A 1 296 ? 7.066 21.375 -6.457 1 97.81 296 PRO A O 1
ATOM 2316 N N . LEU A 1 297 ? 8.164 20.188 -4.938 1 98.31 297 LEU A N 1
ATOM 2317 C CA . LEU A 1 297 ? 7.543 20.703 -3.727 1 98.31 297 LEU A CA 1
ATOM 2318 C C . LEU A 1 297 ? 8.602 21.234 -2.76 1 98.31 297 LEU A C 1
ATOM 2320 O O . LEU A 1 297 ? 9.477 20.484 -2.324 1 98.31 297 LEU A O 1
ATOM 2324 N N . THR A 1 298 ? 8.516 22.5 -2.453 1 98.31 298 THR A N 1
ATOM 2325 C CA . THR A 1 298 ? 9.508 23.078 -1.547 1 98.31 298 THR A CA 1
ATOM 2326 C C . THR A 1 298 ? 8.93 23.219 -0.143 1 98.31 298 THR A C 1
ATOM 2328 O O . THR A 1 298 ? 7.879 23.844 0.038 1 98.31 298 THR A O 1
ATOM 2331 N N . LEU A 1 299 ? 9.594 22.625 0.8 1 98.69 299 LEU A N 1
ATOM 2332 C CA . LEU A 1 299 ? 9.266 22.719 2.219 1 98.69 299 LEU A CA 1
ATOM 2333 C C . LEU A 1 299 ? 10.086 23.812 2.9 1 98.69 299 LEU A C 1
ATOM 2335 O O . LEU A 1 299 ? 11.297 23.891 2.695 1 98.69 299 LEU A O 1
ATOM 2339 N N . ASN A 1 300 ? 9.359 24.609 3.656 1 98.38 300 ASN A N 1
ATOM 2340 C CA . ASN A 1 300 ? 10 25.781 4.254 1 98.38 300 ASN A CA 1
ATOM 2341 C C . ASN A 1 300 ? 9.734 25.859 5.754 1 98.38 300 ASN A C 1
ATOM 2343 O O . ASN A 1 300 ? 8.656 25.484 6.219 1 98.38 300 ASN A O 1
ATOM 2347 N N . GLY A 1 301 ? 10.773 26.359 6.504 1 98.38 301 GLY A N 1
ATOM 2348 C CA . GLY A 1 301 ? 10.633 26.609 7.926 1 98.38 301 GLY A CA 1
ATOM 2349 C C . GLY A 1 301 ? 11.258 27.922 8.367 1 98.38 301 GLY A C 1
ATOM 2350 O O . GLY A 1 301 ? 12.289 28.328 7.828 1 98.38 301 GLY A O 1
ATOM 2351 N N . LYS A 1 302 ? 10.578 28.562 9.258 1 97.69 302 LYS A N 1
ATOM 2352 C CA . LYS A 1 302 ? 11.07 29.812 9.844 1 97.69 302 LYS A CA 1
ATOM 2353 C C . LYS A 1 302 ? 10.844 29.828 11.352 1 97.69 302 LYS A C 1
ATOM 2355 O O . LYS A 1 302 ? 9.734 29.594 11.828 1 97.69 302 LYS A O 1
ATOM 2360 N N . TRP A 1 303 ? 11.961 30.062 12.055 1 96.56 303 TRP A N 1
ATOM 2361 C CA . TRP A 1 303 ? 11.844 30.25 13.5 1 96.56 303 TRP A CA 1
ATOM 2362 C C . TRP A 1 303 ? 11.227 31.594 13.836 1 96.56 303 TRP A C 1
ATOM 2364 O O . TRP A 1 303 ? 11.547 32.594 13.203 1 96.56 303 TRP A O 1
ATOM 2374 N N . ALA A 1 304 ? 10.328 31.578 14.82 1 95.19 304 ALA A N 1
ATOM 2375 C CA . ALA A 1 304 ? 9.688 32.812 15.234 1 95.19 304 ALA A CA 1
ATOM 2376 C C . ALA A 1 304 ? 9.398 32.812 16.734 1 95.19 304 ALA A C 1
ATOM 2378 O O . ALA A 1 304 ? 9.664 31.828 17.422 1 95.19 304 ALA A O 1
ATOM 2379 N N . THR A 1 305 ? 9.141 33.938 17.297 1 94.44 305 THR A N 1
ATOM 2380 C CA . THR A 1 305 ? 8.734 34.156 18.688 1 94.44 305 THR A CA 1
ATOM 2381 C C . THR A 1 305 ? 7.418 34.906 18.766 1 94.44 305 THR A C 1
ATOM 2383 O O . THR A 1 305 ? 7.195 35.844 18 1 94.44 305 THR A O 1
ATOM 2386 N N . ASP A 1 306 ? 6.617 34.438 19.656 1 91.38 306 ASP A N 1
ATOM 2387 C CA . ASP A 1 306 ? 5.348 35.156 19.797 1 91.38 306 ASP A CA 1
ATOM 2388 C C . ASP A 1 306 ? 5.504 36.406 20.656 1 91.38 306 ASP A C 1
ATOM 2390 O O . ASP A 1 306 ? 6.617 36.75 21.062 1 91.38 306 ASP A O 1
ATOM 2394 N N . SER A 1 307 ? 4.344 37.094 20.844 1 92.69 307 SER A N 1
ATOM 2395 C CA . SER A 1 307 ? 4.375 38.344 21.578 1 92.69 307 SER A CA 1
ATOM 2396 C C . SER A 1 307 ? 4.82 38.156 23.016 1 92.69 307 SER A C 1
ATOM 2398 O O . SER A 1 307 ? 5.367 39.062 23.641 1 92.69 307 SER A O 1
ATOM 2400 N N . ALA A 1 308 ? 4.676 37 23.578 1 93.31 308 ALA A N 1
ATOM 2401 C CA . ALA A 1 308 ? 5.039 36.688 24.969 1 93.31 308 ALA A CA 1
ATOM 2402 C C . ALA A 1 308 ? 6.461 36.156 25.047 1 93.31 308 ALA A C 1
ATOM 2404 O O . ALA A 1 308 ? 6.926 35.75 26.125 1 93.31 308 ALA A O 1
ATOM 2405 N N . GLY A 1 309 ? 7.098 36 23.969 1 91.62 309 GLY A N 1
ATOM 2406 C CA . GLY A 1 309 ? 8.477 35.531 23.922 1 91.62 309 GLY A CA 1
ATOM 2407 C C . GLY A 1 309 ? 8.594 34.031 23.781 1 91.62 309 GLY A C 1
ATOM 2408 O O . GLY A 1 309 ? 9.688 33.469 23.875 1 91.62 309 GLY A O 1
ATOM 2409 N N . LYS A 1 310 ? 7.543 33.375 23.625 1 92.81 310 LYS A N 1
ATOM 2410 C CA . LYS A 1 310 ? 7.582 31.922 23.453 1 92.81 310 LYS A CA 1
ATOM 2411 C C . LYS A 1 310 ? 7.961 31.547 22.016 1 92.81 310 LYS A C 1
ATOM 2413 O O . LYS A 1 310 ? 7.359 32.062 21.062 1 92.81 310 LYS A O 1
ATOM 2418 N N . PRO A 1 311 ? 8.914 30.703 21.922 1 93.5 311 PRO A N 1
ATOM 2419 C CA . PRO A 1 311 ? 9.352 30.328 20.562 1 93.5 311 PRO A CA 1
ATOM 2420 C C . PRO A 1 311 ? 8.367 29.406 19.859 1 93.5 311 PRO A C 1
ATOM 2422 O O . PRO A 1 311 ? 7.734 28.562 20.5 1 93.5 311 PRO A O 1
ATOM 2425 N N . TYR A 1 312 ? 8.219 29.578 18.562 1 96.94 312 TYR A N 1
ATOM 2426 C CA . TYR A 1 312 ? 7.473 28.688 17.688 1 96.94 312 TYR A CA 1
ATOM 2427 C C . TYR A 1 312 ? 8.102 28.641 16.297 1 96.94 312 TYR A C 1
ATOM 2429 O O . TYR A 1 312 ? 9.117 29.297 16.047 1 96.94 312 TYR A O 1
ATOM 2437 N N . CYS A 1 313 ? 7.637 27.703 15.43 1 97.69 313 CYS A N 1
ATOM 2438 C CA . CYS A 1 313 ? 8.164 27.547 14.078 1 97.69 313 CYS A CA 1
ATOM 2439 C C . CYS A 1 313 ? 7.039 27.594 13.047 1 97.69 313 CYS A C 1
ATOM 2441 O O . CYS A 1 313 ? 6.02 26.922 13.203 1 97.69 313 CYS A O 1
ATOM 2443 N N . GLU A 1 314 ? 7.207 28.469 12.062 1 97.94 314 GLU A N 1
ATOM 2444 C CA . GLU A 1 314 ? 6.309 28.453 10.914 1 97.94 314 GLU A CA 1
ATOM 2445 C C . GLU A 1 314 ? 6.789 27.469 9.844 1 97.94 314 GLU A C 1
ATOM 2447 O O . GLU A 1 314 ? 7.965 27.469 9.484 1 97.94 314 GLU A O 1
ATOM 2452 N N . LEU A 1 315 ? 5.91 26.656 9.422 1 98.38 315 LEU A N 1
ATOM 2453 C CA . LEU A 1 315 ? 6.184 25.719 8.328 1 98.38 315 LEU A CA 1
ATOM 2454 C C . LEU A 1 315 ? 5.227 25.953 7.164 1 98.38 315 LEU A C 1
ATOM 2456 O O . LEU A 1 315 ? 4.043 26.219 7.371 1 98.38 315 LEU A O 1
ATOM 2460 N N . TRP A 1 316 ? 5.758 25.859 5.934 1 98.12 316 TRP A N 1
ATOM 2461 C CA . TRP A 1 316 ? 4.855 25.906 4.785 1 98.12 316 TRP A CA 1
ATOM 2462 C C . TRP A 1 316 ? 5.465 25.188 3.586 1 98.12 316 TRP A C 1
ATOM 2464 O O . TRP A 1 316 ? 6.672 24.938 3.553 1 98.12 316 TRP A O 1
ATOM 2474 N N . ALA A 1 317 ? 4.605 24.734 2.691 1 98.31 317 ALA A N 1
ATOM 2475 C CA . ALA A 1 317 ? 4.984 24.094 1.434 1 98.31 317 ALA A CA 1
ATOM 2476 C C . ALA A 1 317 ? 4.543 24.938 0.238 1 98.31 317 ALA A C 1
ATOM 2478 O O . ALA A 1 317 ? 3.438 25.484 0.233 1 98.31 317 ALA A O 1
ATOM 2479 N N . THR A 1 318 ? 5.426 25.062 -0.747 1 96.88 318 THR A N 1
ATOM 2480 C CA . THR A 1 318 ? 5.098 25.766 -1.978 1 96.88 318 THR A CA 1
ATOM 2481 C C . THR A 1 318 ? 5.242 24.859 -3.188 1 96.88 318 THR A C 1
ATOM 2483 O O . THR A 1 318 ? 6.152 24.016 -3.238 1 96.88 318 THR A O 1
ATOM 2486 N N . ASN A 1 319 ? 4.355 25 -4.113 1 94.56 319 ASN A N 1
ATOM 2487 C CA . ASN A 1 319 ? 4.41 24.203 -5.332 1 94.56 319 ASN A CA 1
ATOM 2488 C C . ASN A 1 319 ? 5.473 24.719 -6.297 1 94.56 319 ASN A C 1
ATOM 2490 O O . ASN A 1 319 ? 6.27 25.594 -5.941 1 94.56 319 ASN A O 1
ATOM 2494 N N . ASP A 1 320 ? 5.516 24.125 -7.496 1 92.12 320 ASP A N 1
ATOM 2495 C CA . ASP A 1 320 ? 6.582 24.391 -8.453 1 92.12 320 ASP A CA 1
ATOM 2496 C C . ASP A 1 320 ? 6.477 25.812 -9.016 1 92.12 320 ASP A C 1
ATOM 2498 O O . ASP A 1 320 ? 7.445 26.344 -9.562 1 92.12 320 ASP A O 1
ATOM 2502 N N . GLN A 1 321 ? 5.414 26.469 -8.797 1 91.31 321 GLN A N 1
ATOM 2503 C CA . GLN A 1 321 ? 5.207 27.844 -9.266 1 91.31 321 GLN A CA 1
ATOM 2504 C C . GLN A 1 321 ? 5.328 28.844 -8.125 1 91.31 321 GLN A C 1
ATOM 2506 O O . GLN A 1 321 ? 5.035 30.016 -8.289 1 91.31 321 GLN A O 1
ATOM 2511 N N . GLY A 1 322 ? 5.609 28.328 -6.988 1 90.88 322 GLY A N 1
ATOM 2512 C CA . GLY A 1 322 ? 5.789 29.203 -5.832 1 90.88 322 GLY A CA 1
ATOM 2513 C C . GLY A 1 322 ? 4.512 29.422 -5.043 1 90.88 322 GLY A C 1
ATOM 2514 O O . GLY A 1 322 ? 4.508 30.141 -4.043 1 90.88 322 GLY A O 1
ATOM 2515 N N . GLY A 1 323 ? 3.457 28.812 -5.438 1 92.94 323 GLY A N 1
ATOM 2516 C CA . GLY A 1 323 ? 2.189 28.953 -4.734 1 92.94 323 GLY A CA 1
ATOM 2517 C C . GLY A 1 323 ? 2.141 28.156 -3.441 1 92.94 323 GLY A C 1
ATOM 2518 O O . GLY A 1 323 ? 2.682 27.047 -3.359 1 92.94 323 GLY A O 1
ATOM 2519 N N . MET A 1 324 ? 1.417 28.75 -2.432 1 95.75 324 MET A N 1
ATOM 2520 C CA . MET A 1 324 ? 1.271 28.094 -1.13 1 95.75 324 MET A CA 1
ATOM 2521 C C . MET A 1 324 ? 0.375 26.875 -1.229 1 95.75 324 MET A C 1
ATOM 2523 O O . MET A 1 324 ? -0.745 26.953 -1.738 1 95.75 324 MET A O 1
ATOM 2527 N N . ALA A 1 325 ? 0.869 25.766 -0.764 1 96.75 325 ALA A N 1
ATOM 2528 C CA . ALA A 1 325 ? 0.101 24.516 -0.791 1 96.75 325 ALA A CA 1
ATOM 2529 C C . ALA A 1 325 ? -0.442 24.188 0.595 1 96.75 325 ALA A C 1
ATOM 2531 O O . ALA A 1 325 ? -1.585 23.734 0.729 1 96.75 325 ALA A O 1
ATOM 2532 N N . MET A 1 326 ? 0.395 24.359 1.569 1 97.94 326 MET A N 1
ATOM 2533 C CA . MET A 1 326 ? 0.048 24.125 2.967 1 97.94 326 MET A CA 1
ATOM 2534 C C . MET A 1 326 ? 0.859 25.016 3.891 1 97.94 326 MET A C 1
ATOM 2536 O O . MET A 1 326 ? 2.025 25.312 3.617 1 97.94 326 MET A O 1
ATOM 2540 N N . LYS A 1 327 ? 0.267 25.453 4.984 1 97.94 327 LYS A N 1
ATOM 2541 C CA . LYS A 1 327 ? 0.975 26.25 5.984 1 97.94 327 LYS A CA 1
ATOM 2542 C C . LYS A 1 327 ? 0.54 25.875 7.398 1 97.94 327 LYS A C 1
ATOM 2544 O O . LYS A 1 327 ? -0.573 25.391 7.602 1 97.94 327 LYS A O 1
ATOM 2549 N N . GLY A 1 328 ? 1.484 26.016 8.305 1 98 328 GLY A N 1
ATOM 2550 C CA . GLY A 1 328 ? 1.159 25.719 9.688 1 98 328 GLY A CA 1
ATOM 2551 C C . GLY A 1 328 ? 2.197 26.234 10.672 1 98 328 GLY A C 1
ATOM 2552 O O . GLY A 1 328 ? 3.178 26.859 10.273 1 98 328 GLY A O 1
ATOM 2553 N N . THR A 1 329 ? 1.868 26.031 11.938 1 98.19 329 THR A N 1
ATOM 2554 C CA . THR A 1 329 ? 2.729 26.469 13.039 1 98.19 329 THR A CA 1
ATOM 2555 C C . THR A 1 329 ? 2.986 25.328 14.008 1 98.19 329 THR A C 1
ATOM 2557 O O . THR A 1 329 ? 2.061 24.609 14.391 1 98.19 329 THR A O 1
ATOM 2560 N N . VAL A 1 330 ? 4.262 25.172 14.391 1 98.12 330 VAL A N 1
ATOM 2561 C CA . VAL A 1 330 ? 4.668 24.188 15.375 1 98.12 330 VAL A CA 1
ATOM 2562 C C . VAL A 1 330 ? 4.973 24.875 16.703 1 98.12 330 VAL A C 1
ATOM 2564 O O . VAL A 1 330 ? 5.77 25.812 16.75 1 98.12 330 VAL A O 1
ATOM 2567 N N . GLU A 1 331 ? 4.297 24.484 17.703 1 97.38 331 GLU A N 1
ATOM 2568 C CA . GLU A 1 331 ? 4.695 24.781 19.078 1 97.38 331 GLU A CA 1
ATOM 2569 C C . GLU A 1 331 ? 5.562 23.672 19.656 1 97.38 331 GLU A C 1
ATOM 2571 O O . GLU A 1 331 ? 5.309 22.484 19.422 1 97.38 331 GLU A O 1
ATOM 2576 N N . PHE A 1 332 ? 6.617 24.078 20.391 1 95 332 PHE A N 1
ATOM 2577 C CA . PHE A 1 332 ? 7.555 23.062 20.891 1 95 332 PHE A CA 1
ATOM 2578 C C . PHE A 1 332 ? 8.156 23.5 22.219 1 95 332 PHE A C 1
ATOM 2580 O O . PHE A 1 332 ? 7.977 24.641 22.656 1 95 332 PHE A O 1
ATOM 2587 N N . ASP A 1 333 ? 8.766 22.547 22.906 1 87.69 333 ASP A N 1
ATOM 2588 C CA . ASP A 1 333 ? 9.523 22.797 24.125 1 87.69 333 ASP A CA 1
ATOM 2589 C C . ASP A 1 333 ? 11.023 22.609 23.891 1 87.69 333 ASP A C 1
ATOM 2591 O O . ASP A 1 333 ? 11.422 21.781 23.062 1 87.69 333 ASP A O 1
ATOM 2595 N N . MET B 1 1 ? 2.195 -49.562 -37.031 1 28.11 1 MET B N 1
ATOM 2596 C CA . MET B 1 1 ? 3.037 -48.5 -37.562 1 28.11 1 MET B CA 1
ATOM 2597 C C . MET B 1 1 ? 3.014 -47.281 -36.656 1 28.11 1 MET B C 1
ATOM 2599 O O . MET B 1 1 ? 1.948 -46.719 -36.375 1 28.11 1 MET B O 1
ATOM 2603 N N . LEU B 1 2 ? 3.996 -47.125 -35.625 1 28.06 2 LEU B N 1
ATOM 2604 C CA . LEU B 1 2 ? 4.266 -46.219 -34.531 1 28.06 2 LEU B CA 1
ATOM 2605 C C . LEU B 1 2 ? 4.504 -44.812 -35.031 1 28.06 2 LEU B C 1
ATOM 2607 O O . LEU B 1 2 ? 5.344 -44.594 -35.906 1 28.06 2 LEU B O 1
ATOM 2611 N N . TYR B 1 3 ? 3.473 -43.938 -35.125 1 29.23 3 TYR B N 1
ATOM 2612 C CA . TYR B 1 3 ? 3.564 -42.531 -35.562 1 29.23 3 TYR B CA 1
ATOM 2613 C C . TYR B 1 3 ? 4.633 -41.781 -34.781 1 29.23 3 TYR B C 1
ATOM 2615 O O . TYR B 1 3 ? 4.543 -41.656 -33.562 1 29.23 3 TYR B O 1
ATOM 2623 N N . THR B 1 4 ? 5.98 -41.875 -35.062 1 30.44 4 THR B N 1
ATOM 2624 C CA . THR B 1 4 ? 7.129 -41.125 -34.562 1 30.44 4 THR B CA 1
ATOM 2625 C C . THR B 1 4 ? 6.918 -39.625 -34.75 1 30.44 4 THR B C 1
ATOM 2627 O O . THR B 1 4 ? 7 -39.125 -35.875 1 30.44 4 THR B O 1
ATOM 2630 N N . THR B 1 5 ? 5.965 -38.969 -34.156 1 32.5 5 THR B N 1
ATOM 2631 C CA . THR B 1 5 ? 5.852 -37.531 -34.281 1 32.5 5 THR B CA 1
ATOM 2632 C C . THR B 1 5 ? 7.152 -36.844 -33.844 1 32.5 5 THR B C 1
ATOM 2634 O O . THR B 1 5 ? 7.551 -36.906 -32.688 1 32.5 5 THR B O 1
ATOM 2637 N N . SER B 1 6 ? 8.227 -36.75 -34.656 1 31.69 6 SER B N 1
ATOM 2638 C CA . SER B 1 6 ? 9.469 -36 -34.531 1 31.69 6 SER B CA 1
ATOM 2639 C C . SER B 1 6 ? 9.195 -34.531 -34.25 1 31.69 6 SER B C 1
ATOM 2641 O O . SER B 1 6 ? 8.734 -33.812 -35.125 1 31.69 6 SER B O 1
ATOM 2643 N N . SER B 1 7 ? 8.484 -34.125 -33.25 1 33.62 7 SER B N 1
ATOM 2644 C CA . SER B 1 7 ? 8.398 -32.719 -32.938 1 33.62 7 SER B CA 1
ATOM 2645 C C . SER B 1 7 ? 9.781 -32.062 -32.875 1 33.62 7 SER B C 1
ATOM 2647 O O . SER B 1 7 ? 10.586 -32.375 -32 1 33.62 7 SER B O 1
ATOM 2649 N N . GLU B 1 8 ? 10.484 -31.859 -33.969 1 34.34 8 GLU B N 1
ATOM 2650 C CA . GLU B 1 8 ? 11.688 -31.031 -34.062 1 34.34 8 GLU B CA 1
ATOM 2651 C C . GLU B 1 8 ? 11.523 -29.703 -33.344 1 34.34 8 GLU B C 1
ATOM 2653 O O . GLU B 1 8 ? 10.75 -28.844 -33.781 1 34.34 8 GLU B O 1
ATOM 2658 N N . ALA B 1 9 ? 11.5 -29.641 -32.094 1 40.5 9 ALA B N 1
ATOM 2659 C CA . ALA B 1 9 ? 11.758 -28.391 -31.391 1 40.5 9 ALA B CA 1
ATOM 2660 C C . ALA B 1 9 ? 12.828 -27.578 -32.094 1 40.5 9 ALA B C 1
ATOM 2662 O O . ALA B 1 9 ? 13.992 -27.969 -32.156 1 40.5 9 ALA B O 1
ATOM 2663 N N . THR B 1 10 ? 12.664 -26.906 -33.156 1 42.03 10 THR B N 1
ATOM 2664 C CA . THR B 1 10 ? 13.578 -25.984 -33.812 1 42.03 10 THR B CA 1
ATOM 2665 C C . THR B 1 10 ? 14.336 -25.156 -32.781 1 42.03 10 THR B C 1
ATOM 2667 O O . THR B 1 10 ? 13.727 -24.438 -31.984 1 42.03 10 THR B O 1
ATOM 2670 N N . LYS B 1 11 ? 15.43 -25.594 -32.281 1 50.69 11 LYS B N 1
ATOM 2671 C CA . LYS B 1 11 ? 16.375 -24.844 -31.453 1 50.69 11 LYS B CA 1
ATOM 2672 C C . LYS B 1 11 ? 16.516 -23.406 -31.953 1 50.69 11 LYS B C 1
ATOM 2674 O O . LYS B 1 11 ? 17.062 -23.172 -33.031 1 50.69 11 LYS B O 1
ATOM 2679 N N . ARG B 1 12 ? 15.562 -22.578 -31.578 1 56.81 12 ARG B N 1
ATOM 2680 C CA . ARG B 1 12 ? 15.664 -21.172 -31.938 1 56.81 12 ARG B CA 1
ATOM 2681 C C . ARG B 1 12 ? 17.047 -20.625 -31.625 1 56.81 12 ARG B C 1
ATOM 2683 O O . ARG B 1 12 ? 17.609 -20.906 -30.562 1 56.81 12 ARG B O 1
ATOM 2690 N N . ALA B 1 13 ? 17.766 -20.219 -32.656 1 58.72 13 ALA B N 1
ATOM 2691 C CA . ALA B 1 13 ? 19.125 -19.672 -32.531 1 58.72 13 ALA B CA 1
ATOM 2692 C C . ALA B 1 13 ? 19.141 -18.438 -31.641 1 58.72 13 ALA B C 1
ATOM 2694 O O . ALA B 1 13 ? 18.203 -17.641 -31.641 1 58.72 13 ALA B O 1
ATOM 2695 N N . MET B 1 14 ? 20.109 -18.5 -30.656 1 64.94 14 MET B N 1
ATOM 2696 C CA . MET B 1 14 ? 20.375 -17.312 -29.828 1 64.94 14 MET B CA 1
ATOM 2697 C C . MET B 1 14 ? 20.75 -16.125 -30.688 1 64.94 14 MET B C 1
ATOM 2699 O O . MET B 1 14 ? 21.625 -16.219 -31.547 1 64.94 14 MET B O 1
ATOM 2703 N N . THR B 1 15 ? 19.953 -15.109 -30.75 1 72 15 THR B N 1
ATOM 2704 C CA . THR B 1 15 ? 20.25 -13.914 -31.547 1 72 15 THR B CA 1
ATOM 2705 C C . THR B 1 15 ? 20.984 -12.883 -30.703 1 72 15 THR B C 1
ATOM 2707 O O . THR B 1 15 ? 21.312 -11.797 -31.188 1 72 15 THR B O 1
ATOM 2710 N N . CYS B 1 16 ? 21.438 -13.336 -29.562 1 77.12 16 CYS B N 1
ATOM 2711 C CA . CYS B 1 16 ? 22.094 -12.352 -28.703 1 77.12 16 CYS B CA 1
ATOM 2712 C C . CYS B 1 16 ? 23.578 -12.234 -29.062 1 77.12 16 CYS B C 1
ATOM 2714 O O . CYS B 1 16 ? 24.188 -13.195 -29.531 1 77.12 16 CYS B O 1
ATOM 2716 N N . THR B 1 17 ? 24.016 -11.047 -28.891 1 84.44 17 THR B N 1
ATOM 2717 C CA . THR B 1 17 ? 25.438 -10.82 -29.125 1 84.44 17 THR B CA 1
ATOM 2718 C C . THR B 1 17 ? 26.297 -11.586 -28.125 1 84.44 17 THR B C 1
ATOM 2720 O O . THR B 1 17 ? 25.812 -11.938 -27.047 1 84.44 17 THR B O 1
ATOM 2723 N N . SER B 1 18 ? 27.453 -11.836 -28.531 1 88.69 18 SER B N 1
ATOM 2724 C CA . SER B 1 18 ? 28.406 -12.492 -27.625 1 88.69 18 SER B CA 1
ATOM 2725 C C . SER B 1 18 ? 28.641 -11.664 -26.375 1 88.69 18 SER B C 1
ATOM 2727 O O . SER B 1 18 ? 28.828 -12.219 -25.281 1 88.69 18 SER B O 1
ATOM 2729 N N . GLU B 1 19 ? 28.594 -10.43 -26.531 1 91.81 19 GLU B N 1
ATOM 2730 C CA . GLU B 1 19 ? 28.781 -9.539 -25.391 1 91.81 19 GLU B CA 1
ATOM 2731 C C . GLU B 1 19 ? 27.641 -9.672 -24.391 1 91.81 19 GLU B C 1
ATOM 2733 O O . GLU B 1 19 ? 27.875 -9.719 -23.172 1 91.81 19 GLU B O 1
ATOM 2738 N N . THR B 1 20 ? 26.469 -9.766 -24.875 1 91.81 20 THR B N 1
ATOM 2739 C CA . THR B 1 20 ? 25.297 -9.914 -24.031 1 91.81 20 THR B CA 1
ATOM 2740 C C . THR B 1 20 ? 25.344 -11.242 -23.281 1 91.81 20 THR B C 1
ATOM 2742 O O . THR B 1 20 ? 25.031 -11.297 -22.078 1 91.81 20 THR B O 1
ATOM 2745 N N . VAL B 1 21 ? 25.688 -12.258 -23.984 1 93.69 21 VAL B N 1
ATOM 2746 C CA . VAL B 1 21 ? 25.781 -13.586 -23.375 1 93.69 21 VAL B CA 1
ATOM 2747 C C . VAL B 1 21 ? 26.797 -13.562 -22.234 1 93.69 21 VAL B C 1
ATOM 2749 O O . VAL B 1 21 ? 26.516 -14.086 -21.156 1 93.69 21 VAL B O 1
ATOM 2752 N N . GLN B 1 22 ? 27.922 -12.953 -22.5 1 95.31 22 GLN B N 1
ATOM 2753 C CA . GLN B 1 22 ? 28.969 -12.883 -21.484 1 95.31 22 GLN B CA 1
ATOM 2754 C C . GLN B 1 22 ? 28.516 -12.062 -20.281 1 95.31 22 GLN B C 1
ATOM 2756 O O . GLN B 1 22 ? 28.781 -12.422 -19.125 1 95.31 22 GLN B O 1
ATOM 2761 N N . GLN B 1 23 ? 27.828 -11.008 -20.5 1 95.94 23 GLN B N 1
ATOM 2762 C CA . GLN B 1 23 ? 27.344 -10.164 -19.422 1 95.94 23 GLN B CA 1
ATOM 2763 C C . GLN B 1 23 ? 26.359 -10.922 -18.531 1 95.94 23 GLN B C 1
ATOM 2765 O O . GLN B 1 23 ? 26.406 -10.805 -17.312 1 95.94 23 GLN B O 1
ATOM 2770 N N . VAL B 1 24 ? 25.484 -11.68 -19.156 1 96.75 24 VAL B N 1
ATOM 2771 C CA . VAL B 1 24 ? 24.5 -12.461 -18.391 1 96.75 24 VAL B CA 1
ATOM 2772 C C . VAL B 1 24 ? 25.219 -13.547 -17.609 1 96.75 24 VAL B C 1
ATOM 2774 O O . VAL B 1 24 ? 24.875 -13.812 -16.438 1 96.75 24 VAL B O 1
ATOM 2777 N N . HIS B 1 25 ? 26.188 -14.125 -18.234 1 96.56 25 HIS B N 1
ATOM 2778 C CA . HIS B 1 25 ? 26.984 -15.156 -17.562 1 96.56 25 HIS B CA 1
ATOM 2779 C C . HIS B 1 25 ? 27.688 -14.594 -16.344 1 96.56 25 HIS B C 1
ATOM 2781 O O . HIS B 1 25 ? 27.656 -15.195 -15.266 1 96.56 25 HIS B O 1
ATOM 2787 N N . ASP B 1 26 ? 28.359 -13.477 -16.469 1 97.56 26 ASP B N 1
ATOM 2788 C CA . ASP B 1 26 ? 29.062 -12.836 -15.375 1 97.56 26 ASP B CA 1
ATOM 2789 C C . ASP B 1 26 ? 28.109 -12.438 -14.258 1 97.56 26 ASP B C 1
ATOM 2791 O O . ASP B 1 26 ? 28.406 -12.641 -13.078 1 97.56 26 ASP B O 1
ATOM 2795 N N . TRP B 1 27 ? 27.016 -11.906 -14.68 1 97.75 27 TRP B N 1
ATOM 2796 C CA . TRP B 1 27 ? 25.969 -11.523 -13.742 1 97.75 27 TRP B CA 1
ATOM 2797 C C . TRP B 1 27 ? 25.469 -12.734 -12.945 1 97.75 27 TRP B C 1
ATOM 2799 O O . TRP B 1 27 ? 25.406 -12.688 -11.719 1 97.75 27 TRP B O 1
ATOM 2809 N N . LYS B 1 28 ? 25.156 -13.789 -13.609 1 98.06 28 LYS B N 1
ATOM 2810 C CA . LYS B 1 28 ? 24.688 -15.016 -12.977 1 98.06 28 LYS B CA 1
ATOM 2811 C C . LYS B 1 28 ? 25.734 -15.555 -11.992 1 98.06 28 LYS B C 1
ATOM 2813 O O . LYS B 1 28 ? 25.391 -15.914 -10.859 1 98.06 28 LYS B O 1
ATOM 2818 N N . THR B 1 29 ? 26.953 -15.648 -12.391 1 97.69 29 THR B N 1
ATOM 2819 C CA . THR B 1 29 ? 28.031 -16.188 -11.57 1 97.69 29 THR B CA 1
ATOM 2820 C C . THR B 1 29 ? 28.172 -15.383 -10.273 1 97.69 29 THR B C 1
ATOM 2822 O O . THR B 1 29 ? 28.344 -15.961 -9.203 1 97.69 29 THR B O 1
ATOM 2825 N N . ARG B 1 30 ? 28.047 -14.141 -10.422 1 97.44 30 ARG B N 1
ATOM 2826 C CA . ARG B 1 30 ? 28.156 -13.281 -9.25 1 97.44 30 ARG B CA 1
ATOM 2827 C C . ARG B 1 30 ? 26.969 -13.5 -8.312 1 97.44 30 ARG B C 1
ATOM 2829 O O . ARG B 1 30 ? 27.156 -13.641 -7.098 1 97.44 30 ARG B O 1
ATOM 2836 N N . LEU B 1 31 ? 25.75 -13.602 -8.836 1 97.56 31 LEU B N 1
ATOM 2837 C CA . LEU B 1 31 ? 24.547 -13.648 -8.008 1 97.56 31 LEU B CA 1
ATOM 2838 C C . LEU B 1 31 ? 24.359 -15.031 -7.398 1 97.56 31 LEU B C 1
ATOM 2840 O O . LEU B 1 31 ? 23.703 -15.172 -6.367 1 97.56 31 LEU B O 1
ATOM 2844 N N . LEU B 1 32 ? 24.984 -16.031 -8.016 1 97.5 32 LEU B N 1
ATOM 2845 C CA . LEU B 1 32 ? 24.906 -17.359 -7.445 1 97.5 32 LEU B CA 1
ATOM 2846 C C . LEU B 1 32 ? 25.625 -17.422 -6.094 1 97.5 32 LEU B C 1
ATOM 2848 O O . LEU B 1 32 ? 25.359 -18.312 -5.285 1 97.5 32 LEU B O 1
ATOM 2852 N N . GLN B 1 33 ? 26.469 -16.438 -5.82 1 96.75 33 GLN B N 1
ATOM 2853 C CA . GLN B 1 33 ? 27.219 -16.391 -4.578 1 96.75 33 GLN B CA 1
ATOM 2854 C C . GLN B 1 33 ? 26.641 -15.383 -3.607 1 96.75 33 GLN B C 1
ATOM 2856 O O . GLN B 1 33 ? 27.141 -15.211 -2.492 1 96.75 33 GLN B O 1
ATOM 2861 N N . HIS B 1 34 ? 25.641 -14.758 -4.023 1 96.44 34 HIS B N 1
ATOM 2862 C CA . HIS B 1 34 ? 25.016 -13.695 -3.24 1 96.44 34 HIS B CA 1
ATOM 2863 C C . HIS B 1 34 ? 23.797 -14.195 -2.492 1 96.44 34 HIS B C 1
ATOM 2865 O O . HIS B 1 34 ? 23.125 -15.133 -2.938 1 96.44 34 HIS B O 1
ATOM 2871 N N . SER B 1 35 ? 23.547 -13.656 -1.337 1 98 35 SER B N 1
ATOM 2872 C CA . SER B 1 35 ? 22.328 -13.93 -0.587 1 98 35 SER B CA 1
ATOM 2873 C C . SER B 1 35 ? 21.797 -12.672 0.095 1 98 35 SER B C 1
ATOM 2875 O O . SER B 1 35 ? 22.578 -11.766 0.411 1 98 35 SER B O 1
ATOM 2877 N N . LEU B 1 36 ? 20.562 -12.602 0.216 1 97.12 36 LEU B N 1
ATOM 2878 C CA . LEU B 1 36 ? 19.891 -11.555 0.984 1 97.12 36 LEU B CA 1
ATOM 2879 C C . LEU B 1 36 ? 19.25 -12.125 2.248 1 97.12 36 LEU B C 1
ATOM 2881 O O . LEU B 1 36 ? 18.781 -13.266 2.248 1 97.12 36 LEU B O 1
ATOM 2885 N N . HIS B 1 37 ? 19.266 -11.391 3.318 1 97.38 37 HIS B N 1
ATOM 2886 C CA . HIS B 1 37 ? 18.688 -11.766 4.605 1 97.38 37 HIS B CA 1
ATOM 2887 C C . HIS B 1 37 ? 17.719 -10.695 5.102 1 97.38 37 HIS B C 1
ATOM 2889 O O . HIS B 1 37 ? 18.094 -9.539 5.277 1 97.38 37 HIS B O 1
ATOM 2895 N N . ASP B 1 38 ? 16.531 -11.086 5.309 1 97.19 38 ASP B N 1
ATOM 2896 C CA . ASP B 1 38 ? 15.484 -10.164 5.746 1 97.19 38 ASP B CA 1
ATOM 2897 C C . ASP B 1 38 ? 14.805 -10.672 7.02 1 97.19 38 ASP B C 1
ATOM 2899 O O . ASP B 1 38 ? 14.836 -11.867 7.316 1 97.19 38 ASP B O 1
ATOM 2903 N N . VAL B 1 39 ? 14.25 -9.75 7.773 1 97.5 39 VAL B N 1
ATOM 2904 C CA . VAL B 1 39 ? 13.469 -10.039 8.969 1 97.5 39 VAL B CA 1
ATOM 2905 C C . VAL B 1 39 ? 12.156 -9.258 8.938 1 97.5 39 VAL B C 1
ATOM 2907 O O . VAL B 1 39 ? 12.109 -8.133 8.438 1 97.5 39 VAL B O 1
ATOM 2910 N N . ASP B 1 40 ? 11.125 -9.836 9.383 1 97.5 40 ASP B N 1
ATOM 2911 C CA . ASP B 1 40 ? 9.828 -9.18 9.469 1 97.5 40 ASP B CA 1
ATOM 2912 C C . ASP B 1 40 ? 8.977 -9.781 10.578 1 97.5 40 ASP B C 1
ATOM 2914 O O . ASP B 1 40 ? 9.328 -10.812 11.156 1 97.5 40 ASP B O 1
ATOM 2918 N N . GLU B 1 41 ? 7.938 -9.086 10.859 1 97.31 41 GLU B N 1
ATOM 2919 C CA . GLU B 1 41 ? 6.973 -9.555 11.852 1 97.31 41 GLU B CA 1
ATOM 2920 C C . GLU B 1 41 ? 5.641 -9.906 11.195 1 97.31 41 GLU B C 1
ATOM 2922 O O . GLU B 1 41 ? 5.168 -9.188 10.305 1 97.31 41 GLU B O 1
ATOM 2927 N N . ILE B 1 42 ? 5.098 -11 11.641 1 97.94 42 ILE B N 1
ATOM 2928 C CA . ILE B 1 42 ? 3.768 -11.391 11.18 1 97.94 42 ILE B CA 1
ATOM 2929 C C . ILE B 1 42 ? 2.709 -10.734 12.07 1 97.94 42 ILE B C 1
ATOM 2931 O O . ILE B 1 42 ? 2.465 -11.188 13.188 1 97.94 42 ILE B O 1
ATOM 2935 N N . THR B 1 43 ? 2.023 -9.758 11.539 1 97.44 43 THR B N 1
ATOM 2936 C CA . THR B 1 43 ? 1.123 -8.977 12.375 1 97.44 43 THR B CA 1
ATOM 2937 C C . THR B 1 43 ? -0.331 -9.344 12.102 1 97.44 43 THR B C 1
ATOM 2939 O O . THR B 1 43 ? -0.671 -9.766 10.992 1 97.44 43 THR B O 1
ATOM 2942 N N . ALA B 1 44 ? -1.147 -9.148 13.125 1 97.56 44 ALA B N 1
ATOM 2943 C CA . ALA B 1 44 ? -2.588 -9.336 12.969 1 97.56 44 ALA B CA 1
ATOM 2944 C C . ALA B 1 44 ? -3.152 -8.391 11.914 1 97.56 44 ALA B C 1
ATOM 2946 O O . ALA B 1 44 ? -4.02 -8.781 11.125 1 97.56 44 ALA B O 1
ATOM 2947 N N . SER B 1 45 ? -2.662 -7.223 11.898 1 97.5 45 SER B N 1
ATOM 2948 C CA . SER B 1 45 ? -3.154 -6.207 10.969 1 97.5 45 SER B CA 1
ATOM 2949 C C . SER B 1 45 ? -2.949 -6.629 9.523 1 97.5 45 SER B C 1
ATOM 2951 O O . SER B 1 45 ? -3.887 -6.594 8.719 1 97.5 45 SER B O 1
ATOM 2953 N N . ASN B 1 46 ? -1.774 -7.016 9.195 1 97.12 46 ASN B N 1
ATOM 2954 C CA . ASN B 1 46 ? -1.462 -7.418 7.828 1 97.12 46 ASN B CA 1
ATOM 2955 C C . ASN B 1 46 ? -2.279 -8.633 7.398 1 97.12 46 ASN B C 1
ATOM 2957 O O . ASN B 1 46 ? -2.768 -8.688 6.266 1 97.12 46 ASN B O 1
ATOM 2961 N N . GLN B 1 47 ? -2.463 -9.57 8.297 1 97.81 47 GLN B N 1
ATOM 2962 C CA . GLN B 1 47 ? -3.252 -10.758 7.996 1 97.81 47 GLN B CA 1
ATOM 2963 C C . GLN B 1 47 ? -4.715 -10.398 7.758 1 97.81 47 GLN B C 1
ATOM 2965 O O . GLN B 1 47 ? -5.344 -10.922 6.836 1 97.81 47 GLN B O 1
ATOM 2970 N N . GLN B 1 48 ? -5.176 -9.562 8.617 1 98.25 48 GLN B N 1
ATOM 2971 C CA . GLN B 1 48 ? -6.562 -9.133 8.461 1 98.25 48 GLN B CA 1
ATOM 2972 C C . GLN B 1 48 ? -6.762 -8.383 7.141 1 98.25 48 GLN B C 1
ATOM 2974 O O . GLN B 1 48 ? -7.758 -8.602 6.445 1 98.25 48 GLN B O 1
ATOM 2979 N N . LEU B 1 49 ? -5.883 -7.516 6.77 1 98.5 49 LEU B N 1
ATOM 2980 C CA . LEU B 1 49 ? -5.984 -6.754 5.527 1 98.5 49 LEU B CA 1
ATOM 2981 C C . LEU B 1 49 ? -5.902 -7.676 4.316 1 98.5 49 LEU B C 1
ATOM 2983 O O . LEU B 1 49 ? -6.617 -7.477 3.332 1 98.5 49 LEU B O 1
ATOM 2987 N N . LEU B 1 50 ? -5.023 -8.641 4.395 1 98.62 50 LEU B N 1
ATOM 2988 C CA . LEU B 1 50 ? -4.938 -9.617 3.311 1 98.62 50 LEU B CA 1
ATOM 2989 C C . LEU B 1 50 ? -6.258 -10.352 3.137 1 98.62 50 LEU B C 1
ATOM 2991 O O . LEU B 1 50 ? -6.805 -10.406 2.031 1 98.62 50 LEU B O 1
ATOM 2995 N N . LYS B 1 51 ? -6.773 -10.859 4.219 1 98 51 LYS B N 1
ATOM 2996 C CA . LYS B 1 51 ? -8.023 -11.617 4.18 1 98 51 LYS B CA 1
ATOM 2997 C C . LYS B 1 51 ? -9.164 -10.773 3.625 1 98 51 LYS B C 1
ATOM 2999 O O . LYS B 1 51 ? -9.93 -11.234 2.771 1 98 51 LYS B O 1
ATOM 3004 N N . MET B 1 52 ? -9.242 -9.586 4.062 1 98.19 52 MET B N 1
ATOM 3005 C CA . MET B 1 52 ? -10.312 -8.695 3.621 1 98.19 52 MET B CA 1
ATOM 3006 C C . MET B 1 52 ? -10.18 -8.375 2.137 1 98.19 52 MET B C 1
ATOM 3008 O O . MET B 1 52 ? -11.172 -8.344 1.411 1 98.19 52 MET B O 1
ATOM 3012 N N . THR B 1 53 ? -8.984 -8.172 1.683 1 98.56 53 THR B N 1
ATOM 3013 C CA . THR B 1 53 ? -8.727 -7.762 0.307 1 98.56 53 THR B CA 1
ATOM 3014 C C . THR B 1 53 ? -9.055 -8.891 -0.665 1 98.56 53 THR B C 1
ATOM 3016 O O . THR B 1 53 ? -9.617 -8.648 -1.735 1 98.56 53 THR B O 1
ATOM 3019 N N . ILE B 1 54 ? -8.773 -10.141 -0.262 1 98.44 54 ILE B N 1
ATOM 3020 C CA . ILE B 1 54 ? -8.883 -11.219 -1.232 1 98.44 54 ILE B CA 1
ATOM 3021 C C . ILE B 1 54 ? -10.203 -11.961 -1.037 1 98.44 54 ILE B C 1
ATOM 3023 O O . ILE B 1 54 ? -10.508 -12.906 -1.767 1 98.44 54 ILE B O 1
ATOM 3027 N N . ASP B 1 55 ? -10.969 -11.547 -0.037 1 98.5 55 ASP B N 1
ATOM 3028 C CA . ASP B 1 55 ? -12.25 -12.211 0.184 1 98.5 55 ASP B CA 1
ATOM 3029 C C . ASP B 1 55 ? -13.141 -12.117 -1.054 1 98.5 55 ASP B C 1
ATOM 3031 O O . ASP B 1 55 ? -13.297 -11.039 -1.627 1 98.5 55 ASP B O 1
ATOM 3035 N N . PRO B 1 56 ? -13.742 -13.234 -1.443 1 98 56 PRO B N 1
ATOM 3036 C CA . PRO B 1 56 ? -14.578 -13.219 -2.645 1 98 56 PRO B CA 1
ATOM 3037 C C . PRO B 1 56 ? -15.727 -12.219 -2.551 1 98 56 PRO B C 1
ATOM 3039 O O . PRO B 1 56 ? -16.172 -11.688 -3.57 1 98 56 PRO B O 1
ATOM 3042 N N . THR B 1 57 ? -16.219 -11.953 -1.381 1 97.88 57 THR B N 1
ATOM 3043 C CA . THR B 1 57 ? -17.266 -10.945 -1.222 1 97.88 57 THR B CA 1
ATOM 3044 C C . THR B 1 57 ? -16.719 -9.555 -1.535 1 97.88 57 THR B C 1
ATOM 3046 O O . THR B 1 57 ? -17.422 -8.734 -2.146 1 97.88 57 THR B O 1
ATOM 3049 N N . SER B 1 58 ? -15.5 -9.297 -1.104 1 97.75 58 SER B N 1
ATOM 3050 C CA . SER B 1 58 ? -14.867 -8.016 -1.394 1 97.75 58 SER B CA 1
ATOM 3051 C C . SER B 1 58 ? -14.594 -7.859 -2.885 1 97.75 58 SER B C 1
ATOM 3053 O O . SER B 1 58 ? -14.578 -6.738 -3.402 1 97.75 58 SER B O 1
ATOM 3055 N N . LEU B 1 59 ? -14.398 -8.977 -3.566 1 98.44 59 LEU B N 1
ATOM 3056 C CA . LEU B 1 59 ? -14.047 -8.977 -4.98 1 98.44 59 LEU B CA 1
ATOM 3057 C C . LEU B 1 59 ? -15.227 -9.43 -5.836 1 98.44 59 LEU B C 1
ATOM 3059 O O . LEU B 1 59 ? -15.039 -9.969 -6.926 1 98.44 59 LEU B O 1
ATOM 3063 N N . SER B 1 60 ? -16.391 -9.227 -5.398 1 97.5 60 SER B N 1
ATOM 3064 C CA . SER B 1 60 ? -17.594 -9.773 -6.035 1 97.5 60 SER B CA 1
ATOM 3065 C C . SER B 1 60 ? -17.891 -9.055 -7.348 1 97.5 60 SER B C 1
ATOM 3067 O O . SER B 1 60 ? -17.75 -7.832 -7.441 1 97.5 60 SER B O 1
ATOM 3069 N N . CYS B 1 61 ? -18.391 -9.789 -8.281 1 95.94 61 CYS B N 1
ATOM 3070 C CA . CYS B 1 61 ? -18.875 -9.234 -9.539 1 95.94 61 CYS B CA 1
ATOM 3071 C C . CYS B 1 61 ? -20.234 -8.555 -9.352 1 95.94 61 CYS B C 1
ATOM 3073 O O . CYS B 1 61 ? -20.672 -7.785 -10.203 1 95.94 61 CYS B O 1
ATOM 3075 N N . ASP B 1 62 ? -20.875 -8.891 -8.289 1 96.56 62 ASP B N 1
ATOM 3076 C CA . ASP B 1 62 ? -22.156 -8.312 -7.938 1 96.56 62 ASP B CA 1
ATOM 3077 C C . ASP B 1 62 ? -22.047 -7.434 -6.691 1 96.56 62 ASP B C 1
ATOM 3079 O O . ASP B 1 62 ? -22.219 -7.914 -5.57 1 96.56 62 ASP B O 1
ATOM 3083 N N . ARG B 1 63 ? -21.906 -6.207 -6.93 1 94.62 63 ARG B N 1
ATOM 3084 C CA . ARG B 1 63 ? -21.672 -5.285 -5.828 1 94.62 63 ARG B CA 1
ATOM 3085 C C . ARG B 1 63 ? -22.875 -5.242 -4.887 1 94.62 63 ARG B C 1
ATOM 3087 O O . ARG B 1 63 ? -22.703 -5.191 -3.664 1 94.62 63 ARG B O 1
ATOM 3094 N N . ALA B 1 64 ? -24.031 -5.25 -5.445 1 96.44 64 ALA B N 1
ATOM 3095 C CA . ALA B 1 64 ? -25.234 -5.18 -4.621 1 96.44 64 ALA B CA 1
ATOM 3096 C C . ALA B 1 64 ? -25.328 -6.391 -3.693 1 96.44 64 ALA B C 1
ATOM 3098 O O . ALA B 1 64 ? -25.625 -6.246 -2.506 1 96.44 64 ALA B O 1
ATOM 3099 N N . ALA B 1 65 ? -25.062 -7.527 -4.258 1 97.12 65 ALA B N 1
ATOM 3100 C CA . ALA B 1 65 ? -25.094 -8.742 -3.447 1 97.12 65 ALA B CA 1
ATOM 3101 C C . ALA B 1 65 ? -24.016 -8.711 -2.369 1 97.12 65 ALA B C 1
ATOM 3103 O O . ALA B 1 65 ? -24.234 -9.156 -1.242 1 97.12 65 ALA B O 1
ATOM 3104 N N . ALA B 1 66 ? -22.891 -8.188 -2.725 1 97.69 66 ALA B N 1
ATOM 3105 C CA . ALA B 1 66 ? -21.797 -8.078 -1.77 1 97.69 66 ALA B CA 1
ATOM 3106 C C . ALA B 1 66 ? -22.156 -7.141 -0.621 1 97.69 66 ALA B C 1
ATOM 3108 O O . ALA B 1 66 ? -21.938 -7.469 0.548 1 97.69 66 ALA B O 1
ATOM 3109 N N . VAL B 1 67 ? -22.719 -6.031 -0.978 1 97 67 VAL B N 1
ATOM 3110 C CA . VAL B 1 67 ? -23.109 -5.055 0.034 1 97 67 VAL B CA 1
ATOM 3111 C C . VAL B 1 67 ? -24.141 -5.672 0.973 1 97 67 VAL B C 1
ATOM 3113 O O . VAL B 1 67 ? -24.062 -5.496 2.191 1 97 67 VAL B O 1
ATOM 3116 N N . LYS B 1 68 ? -25.047 -6.383 0.428 1 97.06 68 LYS B N 1
ATOM 3117 C CA . LYS B 1 68 ? -26.062 -7.059 1.232 1 97.06 68 LYS B CA 1
ATOM 3118 C C . LYS B 1 68 ? -25.438 -8.047 2.203 1 97.06 68 LYS B C 1
ATOM 3120 O O . LYS B 1 68 ? -25.766 -8.07 3.389 1 97.06 68 LYS B O 1
ATOM 3125 N N . LYS B 1 69 ? -24.531 -8.812 1.711 1 96.75 69 LYS B N 1
ATOM 3126 C CA . LYS B 1 69 ? -23.859 -9.797 2.559 1 96.75 69 LYS B CA 1
ATOM 3127 C C . LYS B 1 69 ? -23.047 -9.102 3.648 1 96.75 69 LYS B C 1
ATOM 3129 O O . LYS B 1 69 ? -23.031 -9.547 4.801 1 96.75 69 LYS B O 1
ATOM 3134 N N . LEU B 1 70 ? -22.422 -8.039 3.309 1 96.25 70 LEU B N 1
ATOM 3135 C CA . LEU B 1 70 ? -21.547 -7.309 4.223 1 96.25 70 LEU B CA 1
ATOM 3136 C C . LEU B 1 70 ? -22.375 -6.508 5.23 1 96.25 70 LEU B C 1
ATOM 3138 O O . LEU B 1 70 ? -21.844 -6.035 6.238 1 96.25 70 LEU B O 1
ATOM 3142 N N . SER B 1 71 ? -23.641 -6.348 4.949 1 93.38 71 SER B N 1
ATOM 3143 C CA . SER B 1 71 ? -24.516 -5.672 5.895 1 93.38 71 SER B CA 1
ATOM 3144 C C . SER B 1 71 ? -24.859 -6.574 7.074 1 93.38 71 SER B C 1
ATOM 3146 O O . SER B 1 71 ? -25.375 -6.102 8.094 1 93.38 71 SER B O 1
ATOM 3148 N N . ASN B 1 72 ? -24.594 -7.855 6.844 1 94.56 72 ASN B N 1
ATOM 3149 C CA . ASN B 1 72 ? -24.703 -8.766 7.98 1 94.56 72 ASN B CA 1
ATOM 3150 C C . ASN B 1 72 ? -23.625 -8.492 9.016 1 94.56 72 ASN B C 1
ATOM 3152 O O . ASN B 1 72 ? -22.438 -8.641 8.734 1 94.56 72 ASN B O 1
ATOM 3156 N N . PRO B 1 73 ? -24.047 -8.141 10.234 1 92 73 PRO B N 1
ATOM 3157 C CA . PRO B 1 73 ? -23.062 -7.719 11.234 1 92 73 PRO B CA 1
ATOM 3158 C C . PRO B 1 73 ? -22.078 -8.82 11.594 1 92 73 PRO B C 1
ATOM 3160 O O . PRO B 1 73 ? -20.891 -8.547 11.828 1 92 73 PRO B O 1
ATOM 3163 N N . GLU B 1 74 ? -22.547 -10.008 11.68 1 92.19 74 GLU B N 1
ATOM 3164 C CA . GLU B 1 74 ? -21.656 -11.109 12.023 1 92.19 74 GLU B CA 1
ATOM 3165 C C . GLU B 1 74 ? -20.594 -11.312 10.961 1 92.19 74 GLU B C 1
ATOM 3167 O O . GLU B 1 74 ? -19.406 -11.438 11.273 1 92.19 74 GLU B O 1
ATOM 3172 N N . PHE B 1 75 ? -21.031 -11.266 9.734 1 91 75 PHE B N 1
ATOM 3173 C CA . PHE B 1 75 ? -20.094 -11.461 8.633 1 91 75 PHE B CA 1
ATOM 3174 C C . PHE B 1 75 ? -19.094 -10.305 8.547 1 91 75 PHE B C 1
ATOM 3176 O O . PHE B 1 75 ? -17.891 -10.523 8.414 1 91 75 PHE B O 1
ATOM 3183 N N . SER B 1 76 ? -19.594 -9.148 8.633 1 90.44 76 SER B N 1
ATOM 3184 C CA . SER B 1 76 ? -18.766 -7.961 8.539 1 90.44 76 SER B CA 1
ATOM 3185 C C . SER B 1 76 ? -17.75 -7.906 9.688 1 90.44 76 SER B C 1
ATOM 3187 O O . SER B 1 76 ? -16.578 -7.598 9.469 1 90.44 76 SER B O 1
ATOM 3189 N N . SER B 1 77 ? -18.234 -8.25 10.859 1 91.12 77 SER B N 1
ATOM 3190 C CA . SER B 1 77 ? -17.344 -8.234 12.016 1 91.12 77 SER B CA 1
ATOM 3191 C C . SER B 1 77 ? -16.234 -9.266 11.875 1 91.12 77 SER B C 1
ATOM 3193 O O . SER B 1 77 ? -15.078 -8.992 12.219 1 91.12 77 SER B O 1
ATOM 3195 N N . ALA B 1 78 ? -16.562 -10.375 11.375 1 91.25 78 ALA B N 1
ATOM 3196 C CA . ALA B 1 78 ? -15.562 -11.422 11.188 1 91.25 78 ALA B CA 1
ATOM 3197 C C . ALA B 1 78 ? -14.5 -10.984 10.188 1 91.25 78 ALA B C 1
ATOM 3199 O O . ALA B 1 78 ? -13.312 -11.281 10.367 1 91.25 78 ALA B O 1
ATOM 3200 N N . LEU B 1 79 ? -14.922 -10.281 9.18 1 92.5 79 LEU B N 1
ATOM 3201 C CA . LEU B 1 79 ? -14.008 -9.844 8.133 1 92.5 79 LEU B CA 1
ATOM 3202 C C . LEU B 1 79 ? -13.133 -8.695 8.617 1 92.5 79 LEU B C 1
ATOM 3204 O O . LEU B 1 79 ? -11.984 -8.555 8.172 1 92.5 79 LEU B O 1
ATOM 3208 N N . LYS B 1 80 ? -13.602 -7.957 9.578 1 92 80 LYS B N 1
ATOM 3209 C CA . LYS B 1 80 ? -12.914 -6.742 10.023 1 92 80 LYS B CA 1
ATOM 3210 C C . LYS B 1 80 ? -12.094 -7.004 11.281 1 92 80 LYS B C 1
ATOM 3212 O O . LYS B 1 80 ? -11.227 -6.203 11.641 1 92 80 LYS B O 1
ATOM 3217 N N . SER B 1 81 ? -12.336 -8.102 11.914 1 94.75 81 SER B N 1
ATOM 3218 C CA . SER B 1 81 ? -11.711 -8.383 13.203 1 94.75 81 SER B CA 1
ATOM 3219 C C . SER B 1 81 ? -10.25 -8.773 13.039 1 94.75 81 SER B C 1
ATOM 3221 O O . SER B 1 81 ? -9.891 -9.477 12.094 1 94.75 81 SER B O 1
ATOM 3223 N N . LEU B 1 82 ? -9.461 -8.336 13.953 1 96.81 82 LEU B N 1
ATOM 3224 C CA . LEU B 1 82 ? -8.055 -8.734 13.992 1 96.81 82 LEU B CA 1
ATOM 3225 C C . LEU B 1 82 ? -7.906 -10.133 14.57 1 96.81 82 LEU B C 1
ATOM 3227 O O . LEU B 1 82 ? -8.414 -10.422 15.656 1 96.81 82 LEU B O 1
ATOM 3231 N N . PRO B 1 83 ? -7.254 -11 13.828 1 97.12 83 PRO B N 1
ATOM 3232 C CA . PRO B 1 83 ? -6.992 -12.305 14.422 1 97.12 83 PRO B CA 1
ATOM 3233 C C . PRO B 1 83 ? -6.055 -12.234 15.625 1 97.12 83 PRO B C 1
ATOM 3235 O O . PRO B 1 83 ? -5.191 -11.352 15.688 1 97.12 83 PRO B O 1
ATOM 3238 N N . PRO B 1 84 ? -6.18 -13.133 16.547 1 96.56 84 PRO B N 1
ATOM 3239 C CA . PRO B 1 84 ? -5.348 -13.086 17.766 1 96.56 84 PRO B CA 1
ATOM 3240 C C . PRO B 1 84 ? -3.922 -13.578 17.516 1 96.56 84 PRO B C 1
ATOM 3242 O O . PRO B 1 84 ? -3.666 -14.273 16.516 1 96.56 84 PRO B O 1
ATOM 3245 N N . ILE B 1 85 ? -3.055 -13.234 18.406 1 96.12 85 ILE B N 1
ATOM 3246 C CA . ILE B 1 85 ? -1.697 -13.766 18.406 1 96.12 85 ILE B CA 1
ATOM 3247 C C . ILE B 1 85 ? -1.742 -15.289 18.5 1 96.12 85 ILE B C 1
ATOM 3249 O O . ILE B 1 85 ? -2.523 -15.852 19.281 1 96.12 85 ILE B O 1
ATOM 3253 N N . GLY B 1 86 ? -0.958 -15.93 17.719 1 97.5 86 GLY B N 1
ATOM 3254 C CA . GLY B 1 86 ? -0.903 -17.375 17.734 1 97.5 86 GLY B CA 1
ATOM 3255 C C . GLY B 1 86 ? -1.791 -18.016 16.688 1 97.5 86 GLY B C 1
ATOM 3256 O O . GLY B 1 86 ? -1.655 -19.203 16.391 1 97.5 86 GLY B O 1
ATOM 3257 N N . ALA B 1 87 ? -2.676 -17.234 16.078 1 97.25 87 ALA B N 1
ATOM 3258 C CA . ALA B 1 87 ? -3.578 -17.766 15.062 1 97.25 87 ALA B CA 1
ATOM 3259 C C . ALA B 1 87 ? -2.812 -18.156 13.805 1 97.25 87 ALA B C 1
ATOM 3261 O O . ALA B 1 87 ? -1.742 -17.609 13.523 1 97.25 87 ALA B O 1
ATOM 3262 N N . SER B 1 88 ? -3.375 -19.125 13.094 1 95.38 88 SER B N 1
ATOM 3263 C CA . SER B 1 88 ? -2.826 -19.531 11.805 1 95.38 88 SER B CA 1
ATOM 3264 C C . SER B 1 88 ? -2.904 -18.406 10.789 1 95.38 88 SER B C 1
ATOM 3266 O O . SER B 1 88 ? -3.717 -17.484 10.938 1 95.38 88 SER B O 1
ATOM 3268 N N . ILE B 1 89 ? -2.064 -18.5 9.797 1 96.94 89 ILE B N 1
ATOM 3269 C CA . ILE B 1 89 ? -2.047 -17.469 8.766 1 96.94 89 ILE B CA 1
ATOM 3270 C C . ILE B 1 89 ? -2.494 -18.062 7.434 1 96.94 89 ILE B C 1
ATOM 3272 O O . ILE B 1 89 ? -2.461 -19.281 7.246 1 96.94 89 ILE B O 1
ATOM 3276 N N . HIS B 1 90 ? -2.975 -17.203 6.547 1 96.81 90 HIS B N 1
ATOM 3277 C CA . HIS B 1 90 ? -3.293 -17.625 5.191 1 96.81 90 HIS B CA 1
ATOM 3278 C C . HIS B 1 90 ? -2.064 -18.203 4.492 1 96.81 90 HIS B C 1
ATOM 3280 O O . HIS B 1 90 ? -0.957 -17.688 4.648 1 96.81 90 HIS B O 1
ATOM 3286 N N . PRO B 1 91 ? -2.211 -19.25 3.658 1 96.75 91 PRO B N 1
ATOM 3287 C CA . PRO B 1 91 ? -1.053 -19.859 3.002 1 96.75 91 PRO B CA 1
ATOM 3288 C C . PRO B 1 91 ? -0.306 -18.891 2.094 1 96.75 91 PRO B C 1
ATOM 3290 O O . PRO B 1 91 ? 0.873 -19.094 1.795 1 96.75 91 PRO B O 1
ATOM 3293 N N . GLY B 1 92 ? -0.939 -17.875 1.639 1 97.62 92 GLY B N 1
ATOM 3294 C CA . GLY B 1 92 ? -0.296 -16.891 0.784 1 97.62 92 GLY B CA 1
ATOM 3295 C C . GLY B 1 92 ? 0.319 -15.742 1.559 1 97.62 92 GLY B C 1
ATOM 3296 O O . GLY B 1 92 ? 0.824 -14.789 0.964 1 97.62 92 GLY B O 1
ATOM 3297 N N . THR B 1 93 ? 0.38 -15.742 2.871 1 97.81 93 THR B N 1
ATOM 3298 C CA . THR B 1 93 ? 0.797 -14.625 3.719 1 97.81 93 THR B CA 1
ATOM 3299 C C . THR B 1 93 ? 2.26 -14.273 3.469 1 97.81 93 THR B C 1
ATOM 3301 O O . THR B 1 93 ? 2.646 -13.109 3.557 1 97.81 93 THR B O 1
ATOM 3304 N N . HIS B 1 94 ? 3.082 -15.258 3.17 1 97.88 94 HIS B N 1
ATOM 3305 C CA . HIS B 1 94 ? 4.508 -14.984 3.043 1 97.88 94 HIS B CA 1
ATOM 3306 C C . HIS B 1 94 ? 4.781 -14.008 1.899 1 97.88 94 HIS B C 1
ATOM 3308 O O . HIS B 1 94 ? 5.816 -13.344 1.881 1 97.88 94 HIS B O 1
ATOM 3314 N N . PHE B 1 95 ? 3.836 -13.891 0.89 1 98.31 95 PHE B N 1
ATOM 3315 C CA . PHE B 1 95 ? 3.973 -12.898 -0.167 1 98.31 95 PHE B CA 1
ATOM 3316 C C . PHE B 1 95 ? 3.904 -11.484 0.404 1 98.31 95 PHE B C 1
ATOM 3318 O O . PHE B 1 95 ? 4.344 -10.523 -0.236 1 98.31 95 PHE B O 1
ATOM 3325 N N . THR B 1 96 ? 3.305 -11.312 1.583 1 98.19 96 THR B N 1
ATOM 3326 C CA . THR B 1 96 ? 3.078 -9.992 2.156 1 98.19 96 THR B CA 1
ATOM 3327 C C . THR B 1 96 ? 4.16 -9.648 3.176 1 98.19 96 THR B C 1
ATOM 3329 O O . THR B 1 96 ? 4.094 -8.617 3.84 1 98.19 96 THR B O 1
ATOM 3332 N N . LEU B 1 97 ? 5.109 -10.516 3.338 1 98.31 97 LEU B N 1
ATOM 3333 C CA . LEU B 1 97 ? 6.203 -10.297 4.277 1 98.31 97 LEU B CA 1
ATOM 3334 C C . LEU B 1 97 ? 7.445 -9.781 3.551 1 98.31 97 LEU B C 1
ATOM 3336 O O . LEU B 1 97 ? 7.547 -9.898 2.328 1 98.31 97 LEU B O 1
ATOM 3340 N N . PHE B 1 98 ? 8.297 -9.164 4.297 1 98.06 98 PHE B N 1
ATOM 3341 C CA . PHE B 1 98 ? 9.609 -8.719 3.836 1 98.06 98 PHE B CA 1
ATOM 3342 C C . PHE B 1 98 ? 9.469 -7.707 2.705 1 98.06 98 PHE B C 1
ATOM 3344 O O . PHE B 1 98 ? 9.969 -7.93 1.601 1 98.06 98 PHE B O 1
ATOM 3351 N N . PRO B 1 99 ? 8.781 -6.609 2.986 1 97.62 99 PRO B N 1
ATOM 3352 C CA . PRO B 1 99 ? 8.625 -5.59 1.944 1 97.62 99 PRO B CA 1
ATOM 3353 C C . PRO B 1 99 ? 9.953 -5.145 1.349 1 97.62 99 PRO B C 1
ATOM 3355 O O . PRO B 1 99 ? 10.984 -5.195 2.023 1 97.62 99 PRO B O 1
ATOM 3358 N N . ILE B 1 100 ? 9.914 -4.742 0.098 1 96.12 100 ILE B N 1
ATOM 3359 C CA . ILE B 1 100 ? 11.094 -4.215 -0.579 1 96.12 100 ILE B CA 1
ATOM 3360 C C . ILE B 1 100 ? 11.547 -2.926 0.101 1 96.12 100 ILE B C 1
ATOM 3362 O O . ILE B 1 100 ? 10.836 -1.914 0.06 1 96.12 100 ILE B O 1
ATOM 3366 N N . ARG B 1 101 ? 12.695 -3.006 0.713 1 96.5 101 ARG B N 1
ATOM 3367 C CA . ARG B 1 101 ? 13.227 -1.858 1.439 1 96.5 101 ARG B CA 1
ATOM 3368 C C . ARG B 1 101 ? 14.312 -1.156 0.632 1 96.5 101 ARG B C 1
ATOM 3370 O O . ARG B 1 101 ? 15.422 -0.939 1.129 1 96.5 101 ARG B O 1
ATOM 3377 N N . THR B 1 102 ? 14.023 -0.883 -0.609 1 96.12 102 THR B N 1
ATOM 3378 C CA . THR B 1 102 ? 14.891 -0.156 -1.529 1 96.12 102 THR B CA 1
ATOM 3379 C C . THR B 1 102 ? 14.375 1.263 -1.751 1 96.12 102 THR B C 1
ATOM 3381 O O . THR B 1 102 ? 13.242 1.455 -2.195 1 96.12 102 THR B O 1
ATOM 3384 N N . PRO B 1 103 ? 15.242 2.268 -1.416 1 97.31 103 PRO B N 1
ATOM 3385 C CA . PRO B 1 103 ? 14.805 3.635 -1.718 1 97.31 103 PRO B CA 1
ATOM 3386 C C . PRO B 1 103 ? 14.492 3.842 -3.197 1 97.31 103 PRO B C 1
ATOM 3388 O O . PRO B 1 103 ? 15.133 3.236 -4.059 1 97.31 103 PRO B O 1
ATOM 3391 N N . GLU B 1 104 ? 13.586 4.688 -3.473 1 97.31 104 GLU B N 1
ATOM 3392 C CA . GLU B 1 104 ? 12.984 4.82 -4.797 1 97.31 104 GLU B CA 1
ATOM 3393 C C . GLU B 1 104 ? 14.055 5.062 -5.863 1 97.31 104 GLU B C 1
ATOM 3395 O O . GLU B 1 104 ? 14.023 4.445 -6.93 1 97.31 104 GLU B O 1
ATOM 3400 N N . PRO B 1 105 ? 15.078 5.93 -5.633 1 97.56 105 PRO B N 1
ATOM 3401 C CA . PRO B 1 105 ? 16.031 6.188 -6.707 1 97.56 105 PRO B CA 1
ATOM 3402 C C . PRO B 1 105 ? 16.812 4.938 -7.117 1 97.56 105 PRO B C 1
ATOM 3404 O O . PRO B 1 105 ? 17.422 4.906 -8.188 1 97.56 105 PRO B O 1
ATOM 3407 N N . LEU B 1 106 ? 16.844 3.957 -6.258 1 96.19 106 LEU B N 1
ATOM 3408 C CA . LEU B 1 106 ? 17.594 2.74 -6.531 1 96.19 106 LEU B CA 1
ATOM 3409 C C . LEU B 1 106 ? 16.703 1.681 -7.172 1 96.19 106 LEU B C 1
ATOM 3411 O O . LEU B 1 106 ? 17.188 0.618 -7.574 1 96.19 106 LEU B O 1
ATOM 3415 N N . LEU B 1 107 ? 15.422 1.914 -7.289 1 96.44 107 LEU B N 1
ATOM 3416 C CA . LEU B 1 107 ? 14.508 0.977 -7.93 1 96.44 107 LEU B CA 1
ATOM 3417 C C . LEU B 1 107 ? 14.703 0.978 -9.445 1 96.44 107 LEU B C 1
ATOM 3419 O O . LEU B 1 107 ? 15.258 1.929 -10 1 96.44 107 LEU B O 1
ATOM 3423 N N . ALA B 1 108 ? 14.242 -0.145 -10.078 1 93.88 108 ALA B N 1
ATOM 3424 C CA . ALA B 1 108 ? 14.133 -0.151 -11.531 1 93.88 108 ALA B CA 1
ATOM 3425 C C . ALA B 1 108 ? 13.117 0.88 -12.016 1 93.88 108 ALA B C 1
ATOM 3427 O O . ALA B 1 108 ? 12.312 1.381 -11.227 1 93.88 108 ALA B O 1
ATOM 3428 N N . LEU B 1 109 ? 13.102 1.148 -13.266 1 89.69 109 LEU B N 1
ATOM 3429 C CA . LEU B 1 109 ? 12.227 2.168 -13.836 1 89.69 109 LEU B CA 1
ATOM 3430 C C . LEU B 1 109 ? 10.766 1.758 -13.719 1 89.69 109 LEU B C 1
ATOM 3432 O O . LEU B 1 109 ? 9.875 2.611 -13.703 1 89.69 109 LEU B O 1
ATOM 3436 N N . ASP B 1 110 ? 10.547 0.451 -13.609 1 93.31 110 ASP B N 1
ATOM 3437 C CA . ASP B 1 110 ? 9.164 -0.022 -13.508 1 93.31 110 ASP B CA 1
ATOM 3438 C C . ASP B 1 110 ? 8.68 0.005 -12.062 1 93.31 110 ASP B C 1
ATOM 3440 O O . ASP B 1 110 ? 7.559 -0.406 -11.773 1 93.31 110 ASP B O 1
ATOM 3444 N N . GLY B 1 111 ? 9.57 0.413 -11.094 1 96.56 111 GLY B N 1
ATOM 3445 C CA . GLY B 1 111 ? 9.188 0.563 -9.695 1 96.56 111 GLY B CA 1
ATOM 3446 C C . GLY B 1 111 ? 9.469 -0.674 -8.867 1 96.56 111 GLY B C 1
ATOM 3447 O O . GLY B 1 111 ? 9.172 -0.707 -7.672 1 96.56 111 GLY B O 1
ATOM 3448 N N . TYR B 1 112 ? 10 -1.713 -9.43 1 95.19 112 TYR B N 1
ATOM 3449 C CA . TYR B 1 112 ? 10.312 -2.936 -8.703 1 95.19 112 TYR B CA 1
ATOM 3450 C C . TYR B 1 112 ? 11.789 -2.99 -8.336 1 95.19 112 TYR B C 1
ATOM 3452 O O . TYR B 1 112 ? 12.562 -2.107 -8.719 1 95.19 112 TYR B O 1
ATOM 3460 N N . ASP B 1 113 ? 12.203 -3.951 -7.547 1 93.5 113 ASP B N 1
ATOM 3461 C CA . ASP B 1 113 ? 13.594 -4.051 -7.121 1 93.5 113 ASP B CA 1
ATOM 3462 C C . ASP B 1 113 ? 14.469 -4.617 -8.234 1 93.5 113 ASP B C 1
ATOM 3464 O O . ASP B 1 113 ? 13.961 -5.133 -9.234 1 93.5 113 ASP B O 1
ATOM 3468 N N . THR B 1 114 ? 15.742 -4.508 -8.094 1 93.94 114 THR B N 1
ATOM 3469 C CA . THR B 1 114 ? 16.688 -4.957 -9.117 1 93.94 114 THR B CA 1
ATOM 3470 C C . THR B 1 114 ? 17.625 -6.023 -8.555 1 93.94 114 THR B C 1
ATOM 3472 O O . THR B 1 114 ? 18.656 -6.316 -9.148 1 93.94 114 THR B O 1
ATOM 3475 N N . ASP B 1 115 ? 17.25 -6.594 -7.453 1 95.06 115 ASP B N 1
ATOM 3476 C CA . ASP B 1 115 ? 18.172 -7.473 -6.73 1 95.06 115 ASP B CA 1
ATOM 3477 C C . ASP B 1 115 ? 18.578 -8.664 -7.598 1 95.06 115 ASP B C 1
ATOM 3479 O O . ASP B 1 115 ? 19.719 -9.125 -7.516 1 95.06 115 ASP B O 1
ATOM 3483 N N . TRP B 1 116 ? 17.656 -9.094 -8.391 1 96.62 116 TRP B N 1
ATOM 3484 C CA . TRP B 1 116 ? 17.906 -10.32 -9.148 1 96.62 116 TRP B CA 1
ATOM 3485 C C . TRP B 1 116 ? 17.688 -10.094 -10.641 1 96.62 116 TRP B C 1
ATOM 3487 O O . TRP B 1 116 ? 17.516 -11.047 -11.398 1 96.62 116 TRP B O 1
ATOM 3497 N N . SER B 1 117 ? 17.641 -8.828 -11.016 1 96.12 117 SER B N 1
ATOM 3498 C CA . SER B 1 117 ? 17.391 -8.477 -12.406 1 96.12 117 SER B CA 1
ATOM 3499 C C . SER B 1 117 ? 18.641 -8.648 -13.258 1 96.12 117 SER B C 1
ATOM 3501 O O . SER B 1 117 ? 19.719 -8.18 -12.891 1 96.12 117 SER B O 1
ATOM 3503 N N . PRO B 1 118 ? 18.5 -9.32 -14.398 1 96.75 118 PRO B N 1
ATOM 3504 C CA . PRO B 1 118 ? 19.625 -9.375 -15.336 1 96.75 118 PRO B CA 1
ATOM 3505 C C . PRO B 1 118 ? 19.938 -8.023 -15.969 1 96.75 118 PRO B C 1
ATOM 3507 O O . PRO B 1 118 ? 19.156 -7.082 -15.844 1 96.75 118 PRO B O 1
ATOM 3510 N N . PRO B 1 119 ? 21.078 -7.93 -16.5 1 94.81 119 PRO B N 1
ATOM 3511 C CA . PRO B 1 119 ? 21.453 -6.66 -17.141 1 94.81 119 PRO B CA 1
ATOM 3512 C C . PRO B 1 119 ? 20.656 -6.402 -18.422 1 94.81 119 PRO B C 1
ATOM 3514 O O . PRO B 1 119 ? 20 -7.305 -18.938 1 94.81 119 PRO B O 1
ATOM 3517 N N . SER B 1 120 ? 20.719 -5.18 -18.875 1 91.44 120 SER B N 1
ATOM 3518 C CA . SER B 1 120 ? 20.188 -4.844 -20.188 1 91.44 120 SER B CA 1
ATOM 3519 C C . SER B 1 120 ? 20.703 -5.812 -21.25 1 91.44 120 SER B C 1
ATOM 3521 O O . SER B 1 120 ? 21.844 -6.262 -21.203 1 91.44 120 SER B O 1
ATOM 3523 N N . PRO B 1 121 ? 19.766 -6.125 -22.156 1 92.25 121 PRO B N 1
ATOM 3524 C CA . PRO B 1 121 ? 18.484 -5.488 -22.516 1 92.25 121 PRO B CA 1
ATOM 3525 C C . PRO B 1 121 ? 17.297 -6.188 -21.875 1 92.25 121 PRO B C 1
ATOM 3527 O O . PRO B 1 121 ? 16.141 -5.91 -22.25 1 92.25 121 PRO B O 1
ATOM 3530 N N . PHE B 1 122 ? 17.516 -7.094 -20.938 1 93.38 122 PHE B N 1
ATOM 3531 C CA . PHE B 1 122 ? 16.438 -7.883 -20.359 1 93.38 122 PHE B CA 1
ATOM 3532 C C . PHE B 1 122 ? 15.789 -7.133 -19.203 1 93.38 122 PHE B C 1
ATOM 3534 O O . PHE B 1 122 ? 16.062 -7.414 -18.031 1 93.38 122 PHE B O 1
ATOM 3541 N N . LEU B 1 123 ? 14.82 -6.266 -19.5 1 89.81 123 LEU B N 1
ATOM 3542 C CA . LEU B 1 123 ? 14.352 -5.316 -18.5 1 89.81 123 LEU B CA 1
ATOM 3543 C C . LEU B 1 123 ? 12.883 -5.539 -18.172 1 89.81 123 LEU B C 1
ATOM 3545 O O . LEU B 1 123 ? 12.391 -5.094 -17.141 1 89.81 123 LEU B O 1
ATOM 3549 N N . GLN B 1 124 ? 12.164 -6.16 -19.047 1 89.81 124 GLN B N 1
ATOM 3550 C CA . GLN B 1 124 ? 10.75 -6.391 -18.797 1 89.81 124 GLN B CA 1
ATOM 3551 C C . GLN B 1 124 ? 10.539 -7.664 -17.984 1 89.81 124 GLN B C 1
ATOM 3553 O O . GLN B 1 124 ? 10.781 -8.766 -18.469 1 89.81 124 GLN B O 1
ATOM 3558 N N . ARG B 1 125 ? 10.031 -7.484 -16.875 1 92.44 125 ARG B N 1
ATOM 3559 C CA . ARG B 1 125 ? 9.922 -8.586 -15.914 1 92.44 125 ARG B CA 1
ATOM 3560 C C . ARG B 1 125 ? 8.508 -9.164 -15.906 1 92.44 125 ARG B C 1
ATOM 3562 O O . ARG B 1 125 ? 7.527 -8.414 -15.938 1 92.44 125 ARG B O 1
ATOM 3569 N N . MET B 1 126 ? 8.43 -10.492 -15.828 1 91.56 126 MET B N 1
ATOM 3570 C CA . MET B 1 126 ? 7.156 -11.195 -15.688 1 91.56 126 MET B CA 1
ATOM 3571 C C . MET B 1 126 ? 7.25 -12.258 -14.602 1 91.56 126 MET B C 1
ATOM 3573 O O . MET B 1 126 ? 8.289 -12.898 -14.438 1 91.56 126 MET B O 1
ATOM 3577 N N . TRP B 1 127 ? 6.188 -12.406 -13.875 1 94.94 127 TRP B N 1
ATOM 3578 C CA . TRP B 1 127 ? 6.023 -13.516 -12.938 1 94.94 127 TRP B CA 1
ATOM 3579 C C . TRP B 1 127 ? 5.711 -14.812 -13.664 1 94.94 127 TRP B C 1
ATOM 3581 O O . TRP B 1 127 ? 4.699 -14.906 -14.367 1 94.94 127 TRP B O 1
ATOM 3591 N N . ALA B 1 128 ? 6.516 -15.836 -13.547 1 95.44 128 ALA B N 1
ATOM 3592 C CA . ALA B 1 128 ? 6.379 -17.047 -14.359 1 95.44 128 ALA B CA 1
ATOM 3593 C C . ALA B 1 128 ? 5.766 -18.188 -13.555 1 95.44 128 ALA B C 1
ATOM 3595 O O . ALA B 1 128 ? 5.195 -19.125 -14.125 1 95.44 128 ALA B O 1
ATOM 3596 N N . GLY B 1 129 ? 5.922 -18.203 -12.297 1 98 129 GLY B N 1
ATOM 3597 C CA . GLY B 1 129 ? 5.414 -19.281 -11.469 1 98 129 GLY B CA 1
ATOM 3598 C C . GLY B 1 129 ? 6.309 -19.578 -10.281 1 98 129 GLY B C 1
ATOM 3599 O O . GLY B 1 129 ? 7.09 -18.734 -9.852 1 98 129 GLY B O 1
ATOM 3600 N N . GLY B 1 130 ? 6.023 -20.766 -9.711 1 98.38 130 GLY B N 1
ATOM 3601 C CA . GLY B 1 130 ? 6.84 -21.141 -8.57 1 98.38 130 GLY B CA 1
ATOM 3602 C C . GLY B 1 130 ? 6.352 -22.406 -7.879 1 98.38 130 GLY B C 1
ATOM 3603 O O . GLY B 1 130 ? 5.414 -23.047 -8.344 1 98.38 130 GLY B O 1
ATOM 3604 N N . VAL B 1 131 ? 7.191 -22.797 -6.918 1 98.81 131 VAL B N 1
ATOM 3605 C CA . VAL B 1 131 ? 6.875 -23.906 -6.02 1 98.81 131 VAL B CA 1
ATOM 3606 C C . VAL B 1 131 ? 7.004 -23.438 -4.57 1 98.81 131 VAL B C 1
ATOM 3608 O O . VAL B 1 131 ? 8.023 -22.875 -4.18 1 98.81 131 VAL B O 1
ATOM 3611 N N . ILE B 1 132 ? 5.957 -23.656 -3.822 1 98.88 132 ILE B N 1
ATOM 3612 C CA . ILE B 1 132 ? 5.945 -23.312 -2.406 1 98.88 132 ILE B CA 1
ATOM 3613 C C . ILE B 1 132 ? 5.762 -24.578 -1.565 1 98.88 132 ILE B C 1
ATOM 3615 O O . ILE B 1 132 ? 4.848 -25.359 -1.809 1 98.88 132 ILE B O 1
ATOM 3619 N N . GLU B 1 133 ? 6.598 -24.719 -0.663 1 98.75 133 GLU B N 1
ATOM 3620 C CA . GLU B 1 133 ? 6.512 -25.844 0.274 1 98.75 133 GLU B CA 1
ATOM 3621 C C . GLU B 1 133 ? 6.379 -25.344 1.712 1 98.75 133 GLU B C 1
ATOM 3623 O O . GLU B 1 133 ? 7.184 -24.531 2.17 1 98.75 133 GLU B O 1
ATOM 3628 N N . TRP B 1 134 ? 5.383 -25.844 2.406 1 98.06 134 TRP B N 1
ATOM 3629 C CA . TRP B 1 134 ? 5.176 -25.531 3.814 1 98.06 134 TRP B CA 1
ATOM 3630 C C . TRP B 1 134 ? 5.633 -26.672 4.703 1 98.06 134 TRP B C 1
ATOM 3632 O O . TRP B 1 134 ? 5.332 -27.844 4.422 1 98.06 134 TRP B O 1
ATOM 3642 N N . HIS B 1 135 ? 6.344 -26.328 5.676 1 96.25 135 HIS B N 1
ATOM 3643 C CA . HIS B 1 135 ? 6.707 -27.328 6.668 1 96.25 135 HIS B CA 1
ATOM 3644 C C . HIS B 1 135 ? 5.586 -27.531 7.684 1 96.25 135 HIS B C 1
ATOM 3646 O O . HIS B 1 135 ? 5.465 -26.75 8.641 1 96.25 135 HIS B O 1
ATOM 3652 N N . ALA B 1 136 ? 4.895 -28.609 7.613 1 91.56 136 ALA B N 1
ATOM 3653 C CA . ALA B 1 136 ? 3.658 -28.844 8.352 1 91.56 136 ALA B CA 1
ATOM 3654 C C . ALA B 1 136 ? 3.91 -28.875 9.852 1 91.56 136 ALA B C 1
ATOM 3656 O O . ALA B 1 136 ? 3.023 -28.547 10.648 1 91.56 136 ALA B O 1
ATOM 3657 N N . LYS B 1 137 ? 5.051 -29.172 10.258 1 94.19 137 LYS B N 1
ATOM 3658 C CA . LYS B 1 137 ? 5.352 -29.312 11.68 1 94.19 137 LYS B CA 1
ATOM 3659 C C . LYS B 1 137 ? 5.707 -27.969 12.312 1 94.19 137 LYS B C 1
ATOM 3661 O O . LYS B 1 137 ? 5.801 -27.859 13.539 1 94.19 137 LYS B O 1
ATOM 3666 N N . ASN B 1 138 ? 5.926 -27.016 11.484 1 97 138 ASN B N 1
ATOM 3667 C CA . ASN B 1 138 ? 6.293 -25.703 12 1 97 138 ASN B CA 1
ATOM 3668 C C . ASN B 1 138 ? 5.602 -24.578 11.227 1 97 138 ASN B C 1
ATOM 3670 O O . ASN B 1 138 ? 6.266 -23.734 10.633 1 97 138 ASN B O 1
ATOM 3674 N N . PRO B 1 139 ? 4.316 -24.547 11.312 1 96.69 139 PRO B N 1
ATOM 3675 C CA . PRO B 1 139 ? 3.609 -23.453 10.633 1 96.69 139 PRO B CA 1
ATOM 3676 C C . PRO B 1 139 ? 3.873 -22.094 11.266 1 96.69 139 PRO B C 1
ATOM 3678 O O . PRO B 1 139 ? 4 -22 12.492 1 96.69 139 PRO B O 1
ATOM 3681 N N . LEU B 1 140 ? 4.008 -21.078 10.461 1 98.12 140 LEU B N 1
ATOM 3682 C CA . LEU B 1 140 ? 4.09 -19.719 10.953 1 98.12 140 LEU B CA 1
ATOM 3683 C C . LEU B 1 140 ? 2.756 -19.266 11.555 1 98.12 140 LEU B C 1
ATOM 3685 O O . LEU B 1 140 ? 1.693 -19.688 11.086 1 98.12 140 LEU B O 1
ATOM 3689 N N . THR B 1 141 ? 2.809 -18.438 12.57 1 98.19 141 THR B N 1
ATOM 3690 C CA . THR B 1 141 ? 1.601 -17.906 13.203 1 98.19 141 THR B CA 1
ATOM 3691 C C . THR B 1 141 ? 1.723 -16.406 13.445 1 98.19 141 THR B C 1
ATOM 3693 O O . THR B 1 141 ? 2.82 -15.852 13.375 1 98.19 141 THR B O 1
ATOM 3696 N N . ILE B 1 142 ? 0.641 -15.797 13.719 1 98 142 ILE B N 1
ATOM 3697 C CA . ILE B 1 142 ? 0.575 -14.359 13.969 1 98 142 ILE B CA 1
ATOM 3698 C C . ILE B 1 142 ? 1.372 -14.023 15.227 1 98 142 ILE B C 1
ATOM 3700 O O . ILE B 1 142 ? 1.288 -14.734 16.234 1 98 142 ILE B O 1
ATOM 3704 N N . GLY B 1 143 ? 2.105 -12.961 15.117 1 96.88 143 GLY B N 1
ATOM 3705 C CA . GLY B 1 143 ? 2.869 -12.484 16.25 1 96.88 143 GLY B CA 1
ATOM 3706 C C . GLY B 1 143 ? 4.328 -12.898 16.219 1 96.88 143 GLY B C 1
ATOM 3707 O O . GLY B 1 143 ? 5.148 -12.367 16.969 1 96.88 143 GLY B O 1
ATOM 3708 N N . GLN B 1 144 ? 4.672 -13.797 15.336 1 97.75 144 GLN B N 1
ATOM 3709 C CA . GLN B 1 144 ? 6.039 -14.312 15.266 1 97.75 144 GLN B CA 1
ATOM 3710 C C . GLN B 1 144 ? 6.93 -13.391 14.438 1 97.75 144 GLN B C 1
ATOM 3712 O O . GLN B 1 144 ? 6.445 -12.656 13.578 1 97.75 144 GLN B O 1
ATOM 3717 N N . THR B 1 145 ? 8.188 -13.43 14.75 1 97.38 145 THR B N 1
ATOM 3718 C CA . THR B 1 145 ? 9.219 -12.891 13.875 1 97.38 145 THR B CA 1
ATOM 3719 C C . THR B 1 145 ? 9.641 -13.922 12.836 1 97.38 145 THR B C 1
ATOM 3721 O O . THR B 1 145 ? 9.914 -15.078 13.172 1 97.38 145 THR B O 1
ATOM 3724 N N . ALA B 1 146 ? 9.656 -13.547 11.609 1 98.44 146 ALA B N 1
ATOM 3725 C CA . ALA B 1 146 ? 10.094 -14.414 10.508 1 98.44 146 ALA B CA 1
ATOM 3726 C C . ALA B 1 146 ? 11.398 -13.914 9.906 1 98.44 146 ALA B C 1
ATOM 3728 O O . ALA B 1 146 ? 11.633 -12.703 9.836 1 98.44 146 ALA B O 1
ATOM 3729 N N . ARG B 1 147 ? 12.195 -14.82 9.5 1 98.69 147 ARG B N 1
ATOM 3730 C CA . ARG B 1 147 ? 13.445 -14.539 8.805 1 98.69 147 ARG B CA 1
ATOM 3731 C C . ARG B 1 147 ? 13.477 -15.211 7.438 1 98.69 147 ARG B C 1
ATOM 3733 O O . ARG B 1 147 ? 13.008 -16.344 7.285 1 98.69 147 ARG B O 1
ATOM 3740 N N . GLN B 1 148 ? 14.039 -14.531 6.484 1 98.75 148 GLN B N 1
ATOM 3741 C CA . GLN B 1 148 ? 14.094 -15.047 5.121 1 98.75 148 GLN B CA 1
ATOM 3742 C C . GLN B 1 148 ? 15.508 -14.945 4.555 1 98.75 148 GLN B C 1
ATOM 3744 O O . GLN B 1 148 ? 16.172 -13.914 4.699 1 98.75 148 GLN B O 1
ATOM 3749 N N . THR B 1 149 ? 15.961 -16 4.004 1 98.75 149 THR B N 1
ATOM 3750 C CA . THR B 1 149 ? 17.156 -16 3.164 1 98.75 149 THR B CA 1
ATOM 3751 C C . THR B 1 149 ? 16.781 -16.219 1.698 1 98.75 149 THR B C 1
ATOM 3753 O O . THR B 1 149 ? 16.078 -17.172 1.366 1 98.75 149 THR B O 1
ATOM 3756 N N . THR B 1 150 ? 17.219 -15.32 0.846 1 98.69 150 THR B N 1
ATOM 3757 C CA . THR B 1 150 ? 16.953 -15.438 -0.584 1 98.69 150 THR B CA 1
ATOM 3758 C C . THR B 1 150 ? 18.25 -15.617 -1.359 1 98.69 150 THR B C 1
ATOM 3760 O O . THR B 1 150 ? 19.234 -14.906 -1.121 1 98.69 150 THR B O 1
ATOM 3763 N N . ARG B 1 151 ? 18.25 -16.562 -2.293 1 98.62 151 ARG B N 1
ATOM 3764 C CA . ARG B 1 151 ? 19.375 -16.844 -3.182 1 98.62 151 ARG B CA 1
ATOM 3765 C C . ARG B 1 151 ? 18.906 -17.125 -4.602 1 98.62 151 ARG B C 1
ATOM 3767 O O . ARG B 1 151 ? 17.75 -17.547 -4.801 1 98.62 151 ARG B O 1
ATOM 3774 N N . MET B 1 152 ? 19.797 -16.875 -5.5 1 98.44 152 MET B N 1
ATOM 3775 C CA . MET B 1 152 ? 19.5 -17.344 -6.852 1 98.44 152 MET B CA 1
ATOM 3776 C C . MET B 1 152 ? 19.688 -18.844 -6.969 1 98.44 152 MET B C 1
ATOM 3778 O O . MET B 1 152 ? 20.75 -19.375 -6.613 1 98.44 152 MET B O 1
ATOM 3782 N N . ALA B 1 153 ? 18.656 -19.5 -7.348 1 98.44 153 ALA B N 1
ATOM 3783 C CA . ALA B 1 153 ? 18.766 -20.938 -7.582 1 98.44 153 ALA B CA 1
ATOM 3784 C C . ALA B 1 153 ? 19.297 -21.234 -8.977 1 98.44 153 ALA B C 1
ATOM 3786 O O . ALA B 1 153 ? 20.078 -22.172 -9.172 1 98.44 153 ALA B O 1
ATOM 3787 N N . ASP B 1 154 ? 18.812 -20.422 -9.945 1 97.69 154 ASP B N 1
ATOM 3788 C CA . ASP B 1 154 ? 19.234 -20.641 -11.328 1 97.69 154 ASP B CA 1
ATOM 3789 C C . ASP B 1 154 ? 18.891 -19.438 -12.203 1 97.69 154 ASP B C 1
ATOM 3791 O O . ASP B 1 154 ? 18.047 -18.609 -11.836 1 97.69 154 ASP B O 1
ATOM 3795 N N . ALA B 1 155 ? 19.609 -19.266 -13.281 1 98.12 155 ALA B N 1
ATOM 3796 C CA . ALA B 1 155 ? 19.297 -18.328 -14.352 1 98.12 155 ALA B CA 1
ATOM 3797 C C . ALA B 1 155 ? 19.703 -18.891 -15.711 1 98.12 155 ALA B C 1
ATOM 3799 O O . ALA B 1 155 ? 20.797 -19.438 -15.867 1 98.12 155 ALA B O 1
ATOM 3800 N N . GLN B 1 156 ? 18.812 -18.734 -16.672 1 96.69 156 GLN B N 1
ATOM 3801 C CA . GLN B 1 156 ? 19.078 -19.281 -18 1 96.69 156 GLN B CA 1
ATOM 3802 C C . GLN B 1 156 ? 18.688 -18.281 -19.094 1 96.69 156 GLN B C 1
ATOM 3804 O O . GLN B 1 156 ? 17.594 -17.719 -19.078 1 96.69 156 GLN B O 1
ATOM 3809 N N . LEU B 1 157 ? 19.594 -18.078 -19.938 1 96.12 157 LEU B N 1
ATOM 3810 C CA . LEU B 1 157 ? 19.312 -17.344 -21.172 1 96.12 157 LEU B CA 1
ATOM 3811 C C . LEU B 1 157 ? 18.828 -18.297 -22.266 1 96.12 157 LEU B C 1
ATOM 3813 O O . LEU B 1 157 ? 19.516 -19.25 -22.609 1 96.12 157 LEU B O 1
ATOM 3817 N N . LYS B 1 158 ? 17.594 -18.016 -22.766 1 93.25 158 LYS B N 1
ATOM 3818 C CA . LYS B 1 158 ? 16.984 -18.891 -23.766 1 93.25 158 LYS B CA 1
ATOM 3819 C C . LYS B 1 158 ? 16.297 -18.078 -24.859 1 93.25 158 LYS B C 1
ATOM 3821 O O . LYS B 1 158 ? 15.789 -16.984 -24.594 1 93.25 158 LYS B O 1
ATOM 3826 N N . PRO B 1 159 ? 16.297 -18.656 -26.047 1 90.56 159 PRO B N 1
ATOM 3827 C CA . PRO B 1 159 ? 15.422 -18.078 -27.062 1 90.56 159 PRO B CA 1
ATOM 3828 C C . PRO B 1 159 ? 13.953 -18.422 -26.844 1 90.56 159 PRO B C 1
ATOM 3830 O O . PRO B 1 159 ? 13.633 -19.531 -26.406 1 90.56 159 PRO B O 1
ATOM 3833 N N . THR B 1 160 ? 13.172 -17.438 -27.062 1 86.12 160 THR B N 1
ATOM 3834 C CA . THR B 1 160 ? 11.727 -17.625 -26.984 1 86.12 160 THR B CA 1
ATOM 3835 C C . THR B 1 160 ? 11.039 -17.094 -28.25 1 86.12 160 THR B C 1
ATOM 3837 O O . THR B 1 160 ? 11.703 -16.562 -29.141 1 86.12 160 THR B O 1
ATOM 3840 N N . GLY B 1 161 ? 9.727 -17.328 -28.344 1 78.56 161 GLY B N 1
ATOM 3841 C CA . GLY B 1 161 ? 8.961 -16.781 -29.453 1 78.56 161 GLY B CA 1
ATOM 3842 C C . GLY B 1 161 ? 8.969 -15.258 -29.484 1 78.56 161 GLY B C 1
ATOM 3843 O O . GLY B 1 161 ? 8.703 -14.656 -30.531 1 78.56 161 GLY B O 1
ATOM 3844 N N . ARG B 1 162 ? 9.344 -14.695 -28.422 1 77.88 162 ARG B N 1
ATOM 3845 C CA . ARG B 1 162 ? 9.359 -13.234 -28.312 1 77.88 162 ARG B CA 1
ATOM 3846 C C . ARG B 1 162 ? 10.789 -12.703 -28.328 1 77.88 162 ARG B C 1
ATOM 3848 O O . ARG B 1 162 ? 11.047 -11.578 -27.891 1 77.88 162 ARG B O 1
ATOM 3855 N N . GLY B 1 163 ? 11.688 -13.57 -28.703 1 84.94 163 GLY B N 1
ATOM 3856 C CA . GLY B 1 163 ? 13.094 -13.203 -28.625 1 84.94 163 GLY B CA 1
ATOM 3857 C C . GLY B 1 163 ? 13.836 -13.914 -27.5 1 84.94 163 GLY B C 1
ATOM 3858 O O . GLY B 1 163 ? 13.422 -14.992 -27.062 1 84.94 163 GLY B O 1
ATOM 3859 N N . ASN B 1 164 ? 14.969 -13.344 -27.188 1 91.88 164 ASN B N 1
ATOM 3860 C CA . ASN B 1 164 ? 15.719 -13.922 -26.078 1 91.88 164 ASN B CA 1
ATOM 3861 C C . ASN B 1 164 ? 15.133 -13.508 -24.734 1 91.88 164 ASN B C 1
ATOM 3863 O O . ASN B 1 164 ? 14.562 -12.422 -24.609 1 91.88 164 ASN B O 1
ATOM 3867 N N . ALA B 1 165 ? 15.258 -14.422 -23.844 1 95.06 165 ALA B N 1
ATOM 3868 C CA . ALA B 1 165 ? 14.781 -14.141 -22.484 1 95.06 165 ALA B CA 1
ATOM 3869 C C . ALA B 1 165 ? 15.703 -14.75 -21.438 1 95.06 165 ALA B C 1
ATOM 3871 O O . ALA B 1 165 ? 16.406 -15.734 -21.719 1 95.06 165 ALA B O 1
ATOM 3872 N N . VAL B 1 166 ? 15.758 -14.117 -20.328 1 97.38 166 VAL B N 1
ATOM 3873 C CA . VAL B 1 166 ? 16.469 -14.68 -19.188 1 97.38 166 VAL B CA 1
ATOM 3874 C C . VAL B 1 166 ? 15.469 -15.195 -18.156 1 97.38 166 VAL B C 1
ATOM 3876 O O . VAL B 1 166 ? 14.664 -14.422 -17.625 1 97.38 166 VAL B O 1
ATOM 3879 N N . PHE B 1 167 ? 15.516 -16.5 -17.922 1 97.38 167 PHE B N 1
ATOM 3880 C CA . PHE B 1 167 ? 14.719 -17.125 -16.875 1 97.38 167 PHE B CA 1
ATOM 3881 C C . PHE B 1 167 ? 15.477 -17.141 -15.547 1 97.38 167 PHE B C 1
ATOM 3883 O O . PHE B 1 167 ? 16.578 -17.672 -15.477 1 97.38 167 PHE B O 1
ATOM 3890 N N . VAL B 1 168 ? 14.891 -16.531 -14.516 1 98.38 168 VAL B N 1
ATOM 3891 C CA . VAL B 1 168 ? 15.547 -16.422 -13.219 1 98.38 168 VAL B CA 1
ATOM 3892 C C . VAL B 1 168 ? 14.711 -17.125 -12.148 1 98.38 168 VAL B C 1
ATOM 3894 O O . VAL B 1 168 ? 13.508 -16.875 -12.047 1 98.38 168 VAL B O 1
ATOM 3897 N N . THR B 1 169 ? 15.305 -18.031 -11.422 1 98.62 169 THR B N 1
ATOM 3898 C CA . THR B 1 169 ? 14.672 -18.656 -10.273 1 98.62 169 THR B CA 1
ATOM 3899 C C . THR B 1 169 ? 15.406 -18.312 -8.984 1 98.62 169 THR B C 1
ATOM 3901 O O . THR B 1 169 ? 16.625 -18.5 -8.891 1 98.62 169 THR B O 1
ATOM 3904 N N . ILE B 1 170 ? 14.664 -17.797 -8.055 1 98.69 170 ILE B N 1
ATOM 3905 C CA . ILE B 1 170 ? 15.234 -17.547 -6.738 1 98.69 170 ILE B CA 1
ATOM 3906 C C . ILE B 1 170 ? 14.625 -18.516 -5.719 1 98.69 170 ILE B C 1
ATOM 3908 O O . ILE B 1 170 ? 13.5 -18.984 -5.891 1 98.69 170 ILE B O 1
ATOM 3912 N N . GLN B 1 171 ? 15.406 -18.797 -4.754 1 98.81 171 GLN B N 1
ATOM 3913 C CA . GLN B 1 171 ? 14.961 -19.609 -3.627 1 98.81 171 GLN B CA 1
ATOM 3914 C C . GLN B 1 171 ? 14.82 -18.781 -2.361 1 98.81 171 GLN B C 1
ATOM 3916 O O . GLN B 1 171 ? 15.75 -18.062 -1.977 1 98.81 171 GLN B O 1
ATOM 3921 N N . LYS B 1 172 ? 13.695 -18.812 -1.734 1 98.81 172 LYS B N 1
ATOM 3922 C CA . LYS B 1 172 ? 13.406 -18.156 -0.467 1 98.81 172 LYS B CA 1
ATOM 3923 C C . LYS B 1 172 ? 13.156 -19.172 0.644 1 98.81 172 LYS B C 1
ATOM 3925 O O . LYS B 1 172 ? 12.258 -20 0.537 1 98.81 172 LYS B O 1
ATOM 3930 N N . ASN B 1 173 ? 13.969 -19.109 1.624 1 98.88 173 ASN B N 1
ATOM 3931 C CA . ASN B 1 173 ? 13.789 -19.922 2.826 1 98.88 173 ASN B CA 1
ATOM 3932 C C . ASN B 1 173 ? 13.336 -19.062 4.008 1 98.88 173 ASN B C 1
ATOM 3934 O O . ASN B 1 173 ? 14.062 -18.172 4.457 1 98.88 173 ASN B O 1
ATOM 3938 N N . ILE B 1 174 ? 12.203 -19.359 4.508 1 98.88 174 ILE B N 1
ATOM 3939 C CA . ILE B 1 174 ? 11.617 -18.594 5.598 1 98.88 174 ILE B CA 1
ATOM 3940 C C . ILE B 1 174 ? 11.57 -19.438 6.863 1 98.88 174 ILE B C 1
ATOM 3942 O O . ILE B 1 174 ? 11.164 -20.609 6.824 1 98.88 174 ILE B O 1
ATOM 3946 N N . SER B 1 175 ? 11.977 -18.875 7.965 1 98.81 175 SER B N 1
ATOM 3947 C CA . SER B 1 175 ? 12 -19.578 9.242 1 98.81 175 SER B CA 1
ATOM 3948 C C . SER B 1 175 ? 11.477 -18.703 10.375 1 98.81 175 SER B C 1
ATOM 3950 O O . SER B 1 175 ? 11.359 -17.484 10.219 1 98.81 175 SER B O 1
ATOM 3952 N N . ASN B 1 176 ? 11.039 -19.281 11.406 1 98.31 176 ASN B N 1
ATOM 3953 C CA . ASN B 1 176 ? 10.836 -18.641 12.695 1 98.31 176 ASN B CA 1
ATOM 3954 C C . ASN B 1 176 ? 11.875 -19.109 13.719 1 98.31 176 ASN B C 1
ATOM 3956 O O . ASN B 1 176 ? 12.922 -19.641 13.344 1 98.31 176 ASN B O 1
ATOM 3960 N N . ASP B 1 177 ? 11.594 -18.844 14.977 1 96.88 177 ASP B N 1
ATOM 3961 C CA . ASP B 1 177 ? 12.57 -19.141 16.016 1 96.88 177 ASP B CA 1
ATOM 3962 C C . ASP B 1 177 ? 12.742 -20.656 16.188 1 96.88 177 ASP B C 1
ATOM 3964 O O . ASP B 1 177 ? 13.75 -21.109 16.734 1 96.88 177 ASP B O 1
ATOM 3968 N N . ILE B 1 178 ? 11.805 -21.406 15.758 1 97 178 ILE B N 1
ATOM 3969 C CA . ILE B 1 178 ? 11.828 -22.859 15.922 1 97 178 ILE B CA 1
ATOM 3970 C C . ILE B 1 178 ? 12.609 -23.5 14.781 1 97 178 ILE B C 1
ATOM 3972 O O . ILE B 1 178 ? 13.242 -24.547 14.961 1 97 178 ILE B O 1
ATOM 3976 N N . GLY B 1 179 ? 12.547 -22.922 13.562 1 98.12 179 GLY B N 1
ATOM 3977 C CA . GLY B 1 179 ? 13.227 -23.5 12.414 1 98.12 179 GLY B CA 1
ATOM 3978 C C . GLY B 1 179 ? 12.578 -23.141 11.094 1 98.12 179 GLY B C 1
ATOM 3979 O O . GLY B 1 179 ? 11.828 -22.156 11.016 1 98.12 179 GLY B O 1
ATOM 3980 N N . PRO B 1 180 ? 12.867 -24 10.062 1 98.44 180 PRO B N 1
ATOM 3981 C CA . PRO B 1 180 ? 12.305 -23.734 8.734 1 98.44 180 PRO B CA 1
ATOM 3982 C C . PRO B 1 180 ? 10.789 -23.906 8.703 1 98.44 180 PRO B C 1
ATOM 3984 O O . PRO B 1 180 ? 10.242 -24.812 9.344 1 98.44 180 PRO B O 1
ATOM 3987 N N . ALA B 1 181 ? 10.125 -22.984 8 1 98.75 181 ALA B N 1
ATOM 3988 C CA . ALA B 1 181 ? 8.664 -23 7.957 1 98.75 181 ALA B CA 1
ATOM 3989 C C . ALA B 1 181 ? 8.156 -23.047 6.516 1 98.75 181 ALA B C 1
ATOM 3991 O O . ALA B 1 181 ? 7.184 -23.75 6.215 1 98.75 181 ALA B O 1
ATOM 3992 N N . ILE B 1 182 ? 8.805 -22.312 5.598 1 98.81 182 ILE B N 1
ATOM 3993 C CA . ILE B 1 182 ? 8.391 -22.25 4.199 1 98.81 182 ILE B CA 1
ATOM 3994 C C . ILE B 1 182 ? 9.617 -22.203 3.299 1 98.81 182 ILE B C 1
ATOM 3996 O O . ILE B 1 182 ? 10.594 -21.516 3.6 1 98.81 182 ILE B O 1
ATOM 4000 N N . THR B 1 183 ? 9.586 -22.922 2.209 1 98.88 183 THR B N 1
ATOM 4001 C CA . THR B 1 183 ? 10.547 -22.812 1.115 1 98.88 183 THR B CA 1
ATOM 4002 C C . THR B 1 183 ? 9.836 -22.484 -0.194 1 98.88 183 THR B C 1
ATOM 4004 O O . THR B 1 183 ? 8.906 -23.188 -0.593 1 98.88 183 THR B O 1
ATOM 4007 N N . GLU B 1 184 ? 10.266 -21.438 -0.817 1 98.88 184 GLU B N 1
ATOM 4008 C CA . GLU B 1 184 ? 9.695 -21.047 -2.104 1 98.88 184 GLU B CA 1
ATOM 4009 C C . GLU B 1 184 ? 10.766 -20.969 -3.186 1 98.88 184 GLU B C 1
ATOM 4011 O O . GLU B 1 184 ? 11.82 -20.375 -2.971 1 98.88 184 GLU B O 1
ATOM 4016 N N . HIS B 1 185 ? 10.531 -21.625 -4.27 1 98.81 185 HIS B N 1
ATOM 4017 C CA . HIS B 1 185 ? 11.188 -21.281 -5.527 1 98.81 185 HIS B CA 1
ATOM 4018 C C . HIS B 1 185 ? 10.297 -20.406 -6.398 1 98.81 185 HIS B C 1
ATOM 4020 O O . HIS B 1 185 ? 9.203 -20.812 -6.793 1 98.81 185 HIS B O 1
ATOM 4026 N N . ARG B 1 186 ? 10.703 -19.234 -6.609 1 98.5 186 ARG B N 1
ATOM 4027 C CA . ARG B 1 186 ? 9.969 -18.266 -7.426 1 98.5 186 ARG B CA 1
ATOM 4028 C C . ARG B 1 186 ? 10.672 -18.031 -8.758 1 98.5 186 ARG B C 1
ATOM 4030 O O . ARG B 1 186 ? 11.883 -17.797 -8.797 1 98.5 186 ARG B O 1
ATOM 4037 N N . SER B 1 187 ? 9.906 -18.031 -9.82 1 98 187 SER B N 1
ATOM 4038 C CA . SER B 1 187 ? 10.492 -17.891 -11.148 1 98 187 SER B CA 1
ATOM 4039 C C . SER B 1 187 ? 10 -16.625 -11.844 1 98 187 SER B C 1
ATOM 4041 O O . SER B 1 187 ? 8.812 -16.297 -11.789 1 98 187 SER B O 1
ATOM 4043 N N . TYR B 1 188 ? 10.953 -15.945 -12.43 1 97 188 TYR B N 1
ATOM 4044 C CA . TYR B 1 188 ? 10.703 -14.781 -13.273 1 97 188 TYR B CA 1
ATOM 4045 C C . TYR B 1 188 ? 11.195 -15.016 -14.695 1 97 188 TYR B C 1
ATOM 4047 O O . TYR B 1 188 ? 12.078 -15.844 -14.922 1 9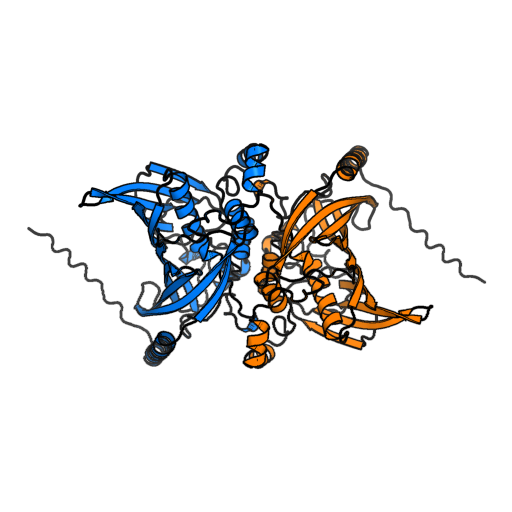7 188 TYR B O 1
ATOM 4055 N N . VAL B 1 189 ? 10.648 -14.312 -15.625 1 95.81 189 VAL B N 1
ATOM 4056 C CA . VAL B 1 189 ? 11.172 -14.195 -16.984 1 95.81 189 VAL B CA 1
ATOM 4057 C C . VAL B 1 189 ? 11.438 -12.734 -17.312 1 95.81 189 VAL B C 1
ATOM 4059 O O . VAL B 1 189 ? 10.609 -11.867 -17.016 1 95.81 189 VAL B O 1
ATOM 4062 N N . TYR B 1 190 ? 12.586 -12.438 -17.781 1 95.19 190 TYR B N 1
ATOM 4063 C CA . TYR B 1 190 ? 12.961 -11.102 -18.234 1 95.19 190 TYR B CA 1
ATOM 4064 C C . TYR B 1 190 ? 13.102 -11.062 -19.75 1 95.19 190 TYR B C 1
ATOM 4066 O O . TYR B 1 190 ? 13.938 -11.766 -20.328 1 95.19 190 TYR B O 1
ATOM 4074 N N . LEU B 1 191 ? 12.336 -10.234 -20.375 1 92 191 LEU B N 1
ATOM 4075 C CA . LEU B 1 191 ? 12.344 -10.086 -21.828 1 92 191 LEU B CA 1
ATOM 4076 C C . LEU B 1 191 ? 13.148 -8.859 -22.234 1 92 191 LEU B C 1
ATOM 4078 O O . LEU B 1 191 ? 13.367 -7.953 -21.438 1 92 191 LEU B O 1
ATOM 4082 N N . GLU B 1 192 ? 13.547 -8.93 -23.469 1 87.69 192 GLU B N 1
ATOM 4083 C CA . GLU B 1 192 ? 14.219 -7.762 -24.031 1 87.69 192 GLU B CA 1
ATOM 4084 C C . GLU B 1 192 ? 13.242 -6.602 -24.219 1 87.69 192 GLU B C 1
ATOM 4086 O O . GLU B 1 192 ? 12.086 -6.805 -24.578 1 87.69 192 GLU B O 1
ATOM 4091 N N . ASN B 1 193 ? 13.656 -5.445 -23.656 1 71.5 193 ASN B N 1
ATOM 4092 C CA . ASN B 1 193 ? 12.805 -4.266 -23.781 1 71.5 193 ASN B CA 1
ATOM 4093 C C . ASN B 1 193 ? 12.461 -3.98 -25.25 1 71.5 193 ASN B C 1
ATOM 4095 O O . ASN B 1 193 ? 13.344 -3.988 -26.109 1 71.5 193 ASN B O 1
ATOM 4099 N N . LYS B 1 194 ? 11.25 -4.227 -25.75 1 60.84 194 LYS B N 1
ATOM 4100 C CA . LYS B 1 194 ? 10.922 -3.779 -27.109 1 60.84 194 LYS B CA 1
ATOM 4101 C C . LYS B 1 194 ? 10.305 -2.385 -27.094 1 60.84 194 LYS B C 1
ATOM 4103 O O . LYS B 1 194 ? 9.57 -2.037 -26.172 1 60.84 194 LYS B O 1
ATOM 4108 N N . PRO B 1 195 ? 10.922 -1.397 -27.875 1 52.44 195 PRO B N 1
ATOM 4109 C CA . PRO B 1 195 ? 10.328 -0.06 -27.906 1 52.44 195 PRO B CA 1
ATOM 4110 C C . PRO B 1 195 ? 8.805 -0.094 -27.797 1 52.44 195 PRO B C 1
ATOM 4112 O O . PRO B 1 195 ? 8.219 0.592 -26.953 1 52.44 195 PRO B O 1
ATOM 4115 N N . GLU B 1 196 ? 8.047 0.085 -28.984 1 47.41 196 GLU B N 1
ATOM 4116 C CA . GLU B 1 196 ? 6.633 0.365 -29.188 1 47.41 196 GLU B CA 1
ATOM 4117 C C . GLU B 1 196 ? 5.801 -0.914 -29.125 1 47.41 196 GLU B C 1
ATOM 4119 O O . GLU B 1 196 ? 5.973 -1.816 -29.953 1 47.41 196 GLU B O 1
ATOM 4124 N N . ILE B 1 197 ? 5.695 -1.456 -28.031 1 47.25 197 ILE B N 1
ATOM 4125 C CA . ILE B 1 197 ? 4.84 -2.637 -28.078 1 47.25 197 ILE B CA 1
ATOM 4126 C C . ILE B 1 197 ? 3.475 -2.262 -28.656 1 47.25 197 ILE B C 1
ATOM 4128 O O . ILE B 1 197 ? 2.832 -1.323 -28.172 1 47.25 197 ILE B O 1
ATOM 4132 N N . THR B 1 198 ? 3.193 -2.531 -29.797 1 42.53 198 THR B N 1
ATOM 4133 C CA . THR B 1 198 ? 1.878 -2.381 -30.422 1 42.53 198 THR B CA 1
ATOM 4134 C C . THR B 1 198 ? 0.816 -3.113 -29.594 1 42.53 198 THR B C 1
ATOM 4136 O O . THR B 1 198 ? 1.112 -4.109 -28.938 1 42.53 198 THR B O 1
ATOM 4139 N N . SER B 1 199 ? -0.128 -2.422 -29.172 1 44.84 199 SER B N 1
ATOM 4140 C CA . SER B 1 199 ? -1.335 -2.812 -28.453 1 44.84 199 SER B CA 1
ATOM 4141 C C . SER B 1 199 ? -1.71 -4.262 -28.75 1 44.84 199 SER B C 1
ATOM 4143 O O . SER B 1 199 ? -2.283 -4.941 -27.891 1 44.84 199 SER B O 1
ATOM 4145 N N . ASP B 1 200 ? -1.369 -4.684 -29.969 1 41.03 200 ASP B N 1
ATOM 4146 C CA . ASP B 1 200 ? -1.975 -5.918 -30.453 1 41.03 200 ASP B CA 1
ATOM 4147 C C . ASP B 1 200 ? -1.353 -7.137 -29.766 1 41.03 200 ASP B C 1
ATOM 4149 O O . ASP B 1 200 ? -1.86 -8.258 -29.906 1 41.03 200 ASP B O 1
ATOM 4153 N N . ALA B 1 201 ? -0.198 -7.051 -29.297 1 42.44 201 ALA B N 1
ATOM 4154 C CA . ALA B 1 201 ? 0.536 -8.25 -28.891 1 42.44 201 ALA B CA 1
ATOM 4155 C C . ALA B 1 201 ? -0.05 -8.859 -27.625 1 42.44 201 ALA B C 1
ATOM 4157 O O . ALA B 1 201 ? 0.259 -10 -27.281 1 42.44 201 ALA B O 1
ATOM 4158 N N . VAL B 1 202 ? -0.391 -8.023 -26.766 1 49.38 202 VAL B N 1
ATOM 4159 C CA . VAL B 1 202 ? -0.967 -8.648 -25.594 1 49.38 202 VAL B CA 1
ATOM 4160 C C . VAL B 1 202 ? -2.281 -9.328 -25.953 1 49.38 202 VAL B C 1
ATOM 4162 O O . VAL B 1 202 ? -3.354 -8.906 -25.516 1 49.38 202 VAL B O 1
ATOM 4165 N N . ASN B 1 203 ? -2.488 -9.289 -27.25 1 42.59 203 ASN B N 1
ATOM 4166 C CA . ASN B 1 203 ? -3.688 -10.055 -27.578 1 42.59 203 ASN B CA 1
ATOM 4167 C C . ASN B 1 203 ? -3.711 -11.391 -26.844 1 42.59 203 ASN B C 1
ATOM 4169 O O . ASN B 1 203 ? -2.689 -12.078 -26.766 1 42.59 203 ASN B O 1
ATOM 4173 N N . ALA B 1 204 ? -4.574 -11.438 -25.859 1 45.34 204 ALA B N 1
ATOM 4174 C CA . ALA B 1 204 ? -5.051 -12.664 -25.219 1 45.34 204 ALA B CA 1
ATOM 4175 C C . ALA B 1 204 ? -4.855 -13.867 -26.141 1 45.34 204 ALA B C 1
ATOM 4177 O O . ALA B 1 204 ? -5.59 -14.039 -27.109 1 45.34 204 ALA B O 1
ATOM 4178 N N . LYS B 1 205 ? -3.617 -14 -26.562 1 45.5 205 LYS B N 1
ATOM 4179 C CA . LYS B 1 205 ? -3.5 -15.281 -27.266 1 45.5 205 LYS B CA 1
ATOM 4180 C C . LYS B 1 205 ? -4.559 -16.266 -26.781 1 45.5 205 LYS B C 1
ATOM 4182 O O . LYS B 1 205 ? -5.176 -16.062 -25.734 1 45.5 205 LYS B O 1
ATOM 4187 N N . ARG B 1 206 ? -4.461 -17.578 -27.422 1 44.94 206 ARG B N 1
ATOM 4188 C CA . ARG B 1 206 ? -5.293 -18.781 -27.516 1 44.94 206 ARG B CA 1
ATOM 4189 C C . ARG B 1 206 ? -5.625 -19.328 -26.125 1 44.94 206 ARG B C 1
ATOM 4191 O O . ARG B 1 206 ? -4.734 -19.797 -25.422 1 44.94 206 ARG B O 1
ATOM 4198 N N . ALA B 1 207 ? -6.613 -18.562 -25.406 1 48.62 207 ALA B N 1
ATOM 4199 C CA . ALA B 1 207 ? -7.293 -19.297 -24.344 1 48.62 207 ALA B CA 1
ATOM 4200 C C . ALA B 1 207 ? -7.285 -20.797 -24.641 1 48.62 207 ALA B C 1
ATOM 4202 O O . ALA B 1 207 ? -7.809 -21.25 -25.656 1 48.62 207 ALA B O 1
ATOM 4203 N N . ILE B 1 208 ? -6.199 -21.375 -24.344 1 50.5 208 ILE B N 1
ATOM 4204 C CA . ILE B 1 208 ? -6.387 -22.812 -24.375 1 50.5 208 ILE B CA 1
ATOM 4205 C C . ILE B 1 208 ? -7.605 -23.203 -23.531 1 50.5 208 ILE B C 1
ATOM 4207 O O . ILE B 1 208 ? -7.617 -23 -22.312 1 50.5 208 ILE B O 1
ATOM 4211 N N . LYS B 1 209 ? -8.797 -23 -24.141 1 54.81 209 LYS B N 1
ATOM 4212 C CA . LYS B 1 209 ? -9.984 -23.5 -23.453 1 54.81 209 LYS B CA 1
ATOM 4213 C C . LYS B 1 209 ? -9.828 -24.953 -23.062 1 54.81 209 LYS B C 1
ATOM 4215 O O . LYS B 1 209 ? -9.867 -25.844 -23.922 1 54.81 209 LYS B O 1
ATOM 4220 N N . LYS B 1 210 ? -8.914 -25.156 -22.031 1 57.62 210 LYS B N 1
ATOM 4221 C CA . LYS B 1 210 ? -8.992 -26.531 -21.562 1 57.62 210 LYS B CA 1
ATOM 4222 C C . LYS B 1 210 ? -10.32 -26.812 -20.859 1 57.62 210 LYS B C 1
ATOM 4224 O O . LYS B 1 210 ? -10.758 -26.016 -20.016 1 57.62 210 LYS B O 1
ATOM 4229 N N . SER B 1 211 ? -11.094 -27.578 -21.516 1 63.59 211 SER B N 1
ATOM 4230 C CA . SER B 1 211 ? -12.398 -28.047 -21.062 1 63.59 211 SER B CA 1
ATOM 4231 C C . SER B 1 211 ? -12.281 -28.844 -19.75 1 63.59 211 SER B C 1
ATOM 4233 O O . SER B 1 211 ? -12.305 -30.062 -19.766 1 63.59 211 SER B O 1
ATOM 4235 N N . LEU B 1 212 ? -11.586 -28.188 -18.703 1 77.75 212 LEU B N 1
ATOM 4236 C CA . LEU B 1 212 ? -11.57 -28.891 -17.422 1 77.75 212 LEU B CA 1
ATOM 4237 C C . LEU B 1 212 ? -12.836 -28.594 -16.625 1 77.75 212 LEU B C 1
ATOM 4239 O O . LEU B 1 212 ? -13.352 -27.469 -16.656 1 77.75 212 LEU B O 1
ATOM 4243 N N . THR B 1 213 ? -13.391 -29.688 -16.188 1 90.81 213 THR B N 1
ATOM 4244 C CA . THR B 1 213 ? -14.531 -29.531 -15.289 1 90.81 213 THR B CA 1
ATOM 4245 C C . THR B 1 213 ? -14.055 -29.391 -13.844 1 90.81 213 THR B C 1
ATOM 4247 O O . THR B 1 213 ? -13.32 -30.234 -13.336 1 90.81 213 THR B O 1
ATOM 4250 N N . ALA B 1 214 ? -14.43 -28.328 -13.211 1 96.69 214 ALA B N 1
ATOM 4251 C CA . ALA B 1 214 ? -14.031 -28.047 -11.828 1 96.69 214 ALA B CA 1
ATOM 4252 C C . ALA B 1 214 ? -15.008 -28.672 -10.836 1 96.69 214 ALA B C 1
ATOM 4254 O O . ALA B 1 214 ? -16.203 -28.781 -11.125 1 96.69 214 ALA B O 1
ATOM 4255 N N . ASP B 1 215 ? -14.516 -29.141 -9.734 1 97.56 215 ASP B N 1
ATOM 4256 C CA . ASP B 1 215 ? -15.352 -29.594 -8.625 1 97.56 215 ASP B CA 1
ATOM 4257 C C . ASP B 1 215 ? -15.883 -28.406 -7.824 1 97.56 215 ASP B C 1
ATOM 4259 O O . ASP B 1 215 ? -16.969 -28.484 -7.246 1 97.56 215 ASP B O 1
ATOM 4263 N N . PHE B 1 216 ? -15.164 -27.359 -7.734 1 97.81 216 PHE B N 1
ATOM 4264 C CA . PHE B 1 216 ? -15.57 -26.125 -7.07 1 97.81 216 PHE B CA 1
ATOM 4265 C C . PHE B 1 216 ? -14.977 -24.906 -7.777 1 97.81 216 PHE B C 1
ATOM 4267 O O . PHE B 1 216 ? -13.922 -25 -8.414 1 97.81 216 PHE B O 1
ATOM 4274 N N . GLN B 1 217 ? -15.727 -23.812 -7.734 1 97.62 217 GLN B N 1
ATOM 4275 C CA . GLN B 1 217 ? -15.367 -22.625 -8.508 1 97.62 217 GLN B CA 1
ATOM 4276 C C . GLN B 1 217 ? -15.828 -21.344 -7.809 1 97.62 217 GLN B C 1
ATOM 4278 O O . GLN B 1 217 ? -16.828 -21.359 -7.086 1 97.62 217 GLN B O 1
ATOM 4283 N N . THR B 1 218 ? -15.094 -20.312 -7.949 1 98.06 218 THR B N 1
ATOM 4284 C CA . THR B 1 218 ? -15.477 -18.969 -7.531 1 98.06 218 THR B CA 1
ATOM 4285 C C . THR B 1 218 ? -15.023 -17.938 -8.562 1 98.06 218 THR B C 1
ATOM 4287 O O . THR B 1 218 ? -13.898 -18 -9.055 1 98.06 218 THR B O 1
ATOM 4290 N N . THR B 1 219 ? -15.906 -17.078 -8.93 1 98.44 219 THR B N 1
ATOM 4291 C CA . THR B 1 219 ? -15.539 -15.984 -9.82 1 98.44 219 THR B CA 1
ATOM 4292 C C . THR B 1 219 ? -15.391 -14.68 -9.039 1 98.44 219 THR B C 1
ATOM 4294 O O . THR B 1 219 ? -16.25 -14.344 -8.219 1 98.44 219 THR B O 1
ATOM 4297 N N . VAL B 1 220 ? -14.289 -14.008 -9.25 1 98.69 220 VAL B N 1
ATOM 4298 C CA . VAL B 1 220 ? -14.031 -12.727 -8.594 1 98.69 220 VAL B CA 1
ATOM 4299 C C . VAL B 1 220 ? -13.797 -11.648 -9.648 1 98.69 220 VAL B C 1
ATOM 4301 O O . VAL B 1 220 ? -13.617 -11.953 -10.836 1 98.69 220 VAL B O 1
ATOM 4304 N N . LEU B 1 221 ? -13.789 -10.391 -9.219 1 98.62 221 LEU B N 1
ATOM 4305 C CA . LEU B 1 221 ? -13.57 -9.242 -10.086 1 98.62 221 LEU B CA 1
ATOM 4306 C C . LEU B 1 221 ? -12.508 -8.32 -9.5 1 98.62 221 LEU B C 1
ATOM 4308 O O . LEU B 1 221 ? -12.828 -7.379 -8.773 1 98.62 221 LEU B O 1
ATOM 4312 N N . PRO B 1 222 ? -11.227 -8.594 -9.859 1 98.31 222 PRO B N 1
ATOM 4313 C CA . PRO B 1 222 ? -10.188 -7.656 -9.414 1 98.31 222 PRO B CA 1
ATOM 4314 C C . PRO B 1 222 ? -10.406 -6.238 -9.938 1 98.31 222 PRO B C 1
ATOM 4316 O O . PRO B 1 222 ? -10.625 -6.047 -11.141 1 98.31 222 PRO B O 1
ATOM 4319 N N . SER B 1 223 ? -10.406 -5.301 -9.078 1 98.12 223 SER B N 1
ATOM 4320 C CA . SER B 1 223 ? -10.602 -3.891 -9.398 1 98.12 223 SER B CA 1
ATOM 4321 C C . SER B 1 223 ? -9.305 -3.1 -9.219 1 98.12 223 SER B C 1
ATOM 4323 O O . SER B 1 223 ? -8.32 -3.623 -8.703 1 98.12 223 SER B O 1
ATOM 4325 N N . THR B 1 224 ? -9.336 -1.841 -9.695 1 98.06 224 THR B N 1
ATOM 4326 C CA . THR B 1 224 ? -8.211 -0.946 -9.461 1 98.06 224 THR B CA 1
ATOM 4327 C C . THR B 1 224 ? -7.918 -0.823 -7.965 1 98.06 224 THR B C 1
ATOM 4329 O O . THR B 1 224 ? -6.758 -0.823 -7.555 1 98.06 224 THR B O 1
ATOM 4332 N N . ILE B 1 225 ? -8.953 -0.796 -7.156 1 98.56 225 ILE B N 1
ATOM 4333 C CA . ILE B 1 225 ? -8.805 -0.624 -5.719 1 98.56 225 ILE B CA 1
ATOM 4334 C C . ILE B 1 225 ? -8.227 -1.896 -5.102 1 98.56 225 ILE B C 1
ATOM 4336 O O . ILE B 1 225 ? -7.309 -1.832 -4.277 1 98.56 225 ILE B O 1
ATOM 4340 N N . SER B 1 226 ? -8.75 -3.072 -5.48 1 98.69 226 SER B N 1
ATOM 4341 C CA . SER B 1 226 ? -8.219 -4.305 -4.898 1 98.69 226 SER B CA 1
ATOM 4342 C C . SER B 1 226 ? -6.777 -4.547 -5.34 1 98.69 226 SER B C 1
ATOM 4344 O O . SER B 1 226 ? -5.977 -5.094 -4.582 1 98.69 226 SER B O 1
ATOM 4346 N N . LEU B 1 227 ? -6.406 -4.18 -6.598 1 98.69 227 LEU B N 1
ATOM 4347 C CA . LEU B 1 227 ? -5.02 -4.281 -7.039 1 98.69 227 LEU B CA 1
ATOM 4348 C C . LEU B 1 227 ? -4.121 -3.369 -6.211 1 98.69 227 LEU B C 1
ATOM 4350 O O . LEU B 1 227 ? -3.041 -3.781 -5.781 1 98.69 227 LEU B O 1
ATOM 4354 N N . PHE B 1 228 ? -4.594 -2.166 -5.969 1 98.69 228 PHE B N 1
ATOM 4355 C CA . PHE B 1 228 ? -3.844 -1.263 -5.102 1 98.69 228 PHE B CA 1
ATOM 4356 C C . PHE B 1 228 ? -3.66 -1.868 -3.717 1 98.69 228 PHE B C 1
ATOM 4358 O O . PHE B 1 228 ? -2.557 -1.855 -3.17 1 98.69 228 PHE B O 1
ATOM 4365 N N . ARG B 1 229 ? -4.734 -2.318 -3.164 1 98.88 229 ARG B N 1
ATOM 4366 C CA . ARG B 1 229 ? -4.672 -2.84 -1.804 1 98.88 229 ARG B CA 1
ATOM 4367 C C . ARG B 1 229 ? -3.709 -4.02 -1.716 1 98.88 229 ARG B C 1
ATOM 4369 O O . ARG B 1 229 ? -2.969 -4.152 -0.739 1 98.88 229 ARG B O 1
ATOM 4376 N N . PHE B 1 230 ? -3.721 -4.875 -2.697 1 98.88 230 PHE B N 1
ATOM 4377 C CA . PHE B 1 230 ? -2.766 -5.977 -2.695 1 98.88 230 PHE B CA 1
ATOM 4378 C C . PHE B 1 230 ? -1.34 -5.457 -2.846 1 98.88 230 PHE B C 1
ATOM 4380 O O . PHE B 1 230 ? -0.425 -5.938 -2.172 1 98.88 230 PHE B O 1
ATOM 4387 N N . SER B 1 231 ? -1.122 -4.461 -3.766 1 98.88 231 SER B N 1
ATOM 4388 C CA . SER B 1 231 ? 0.178 -3.807 -3.873 1 98.88 231 SER B CA 1
ATOM 4389 C C . SER B 1 231 ? 0.609 -3.215 -2.535 1 98.88 231 SER B C 1
ATOM 4391 O O . SER B 1 231 ? 1.786 -3.279 -2.172 1 98.88 231 SER B O 1
ATOM 4393 N N . ALA B 1 232 ? -0.346 -2.672 -1.834 1 98.81 232 ALA B N 1
ATOM 4394 C CA . ALA B 1 232 ? -0.061 -2.018 -0.56 1 98.81 232 ALA B CA 1
ATOM 4395 C C . ALA B 1 232 ? 0.371 -3.035 0.494 1 98.81 232 ALA B C 1
ATOM 4397 O O . ALA B 1 232 ? 1.387 -2.846 1.167 1 98.81 232 ALA B O 1
ATOM 4398 N N . ILE B 1 233 ? -0.365 -4.141 0.55 1 98.5 233 ILE B N 1
ATOM 4399 C CA . ILE B 1 233 ? -0.091 -5.172 1.547 1 98.5 233 ILE B CA 1
ATOM 4400 C C . ILE B 1 233 ? 1.272 -5.805 1.276 1 98.5 233 ILE B C 1
ATOM 4402 O O . ILE B 1 233 ? 1.993 -6.164 2.209 1 98.5 233 ILE B O 1
ATOM 4406 N N . THR B 1 234 ? 1.666 -5.863 0.046 1 98.44 234 THR B N 1
ATOM 4407 C CA . THR B 1 234 ? 2.938 -6.465 -0.336 1 98.44 234 THR B CA 1
ATOM 4408 C C . THR B 1 234 ? 4.016 -5.398 -0.497 1 98.44 234 THR B C 1
ATOM 4410 O O . THR B 1 234 ? 5.172 -5.715 -0.791 1 98.44 234 THR B O 1
ATOM 4413 N N . PHE B 1 235 ? 3.635 -4.137 -0.377 1 98.5 235 PHE B N 1
ATOM 4414 C CA . PHE B 1 235 ? 4.477 -2.973 -0.617 1 98.5 235 PHE B CA 1
ATOM 4415 C C . PHE B 1 235 ? 5.203 -3.094 -1.952 1 98.5 235 PHE B C 1
ATOM 4417 O O . PHE B 1 235 ? 6.414 -2.865 -2.031 1 98.5 235 PHE B O 1
ATOM 4424 N N . ASN B 1 236 ? 4.484 -3.527 -2.961 1 98 236 ASN B N 1
ATOM 4425 C CA . ASN B 1 236 ? 4.961 -3.725 -4.324 1 98 236 ASN B CA 1
ATOM 4426 C C . ASN B 1 236 ? 4.672 -2.508 -5.199 1 98 236 ASN B C 1
ATOM 4428 O O . ASN B 1 236 ? 3.537 -2.305 -5.633 1 98 236 ASN B O 1
ATOM 4432 N N . SER B 1 237 ? 5.695 -1.79 -5.531 1 98.31 237 SER B N 1
ATOM 4433 C CA . SER B 1 237 ? 5.504 -0.546 -6.27 1 98.31 237 SER B CA 1
ATOM 4434 C C . SER B 1 237 ? 5.652 -0.767 -7.77 1 98.31 237 SER B C 1
ATOM 4436 O O . SER B 1 237 ? 5.914 0.177 -8.516 1 98.31 237 SER B O 1
ATOM 4438 N N . HIS B 1 238 ? 5.531 -1.991 -8.266 1 98.06 238 HIS B N 1
ATOM 4439 C CA . HIS B 1 238 ? 5.574 -2.252 -9.703 1 98.06 238 HIS B CA 1
ATOM 4440 C C . HIS B 1 238 ? 4.434 -1.546 -10.422 1 98.06 238 HIS B C 1
ATOM 4442 O O . HIS B 1 238 ? 3.264 -1.881 -10.227 1 98.06 238 HIS B O 1
ATOM 4448 N N . LEU B 1 239 ? 4.758 -0.717 -11.312 1 98.06 239 LEU B N 1
ATOM 4449 C CA . LEU B 1 239 ? 3.861 0.281 -11.883 1 98.06 239 LEU B CA 1
ATOM 4450 C C . LEU B 1 239 ? 2.742 -0.385 -12.672 1 98.06 239 LEU B C 1
ATOM 4452 O O . LEU B 1 239 ? 1.625 0.132 -12.734 1 98.06 239 LEU B O 1
ATOM 4456 N N . ILE B 1 240 ? 2.9 -1.53 -13.227 1 96.88 240 ILE B N 1
ATOM 4457 C CA . ILE B 1 240 ? 1.933 -2.156 -14.117 1 96.88 240 ILE B CA 1
ATOM 4458 C C . ILE B 1 240 ? 0.682 -2.547 -13.336 1 96.88 240 ILE B C 1
ATOM 4460 O O . ILE B 1 240 ? -0.347 -2.887 -13.93 1 96.88 240 ILE B O 1
ATOM 4464 N N . HIS B 1 241 ? 0.769 -2.5 -12.008 1 98.31 241 HIS B N 1
ATOM 4465 C CA . HIS B 1 241 ? -0.342 -2.984 -11.195 1 98.31 241 HIS B CA 1
ATOM 4466 C C . HIS B 1 241 ? -1.26 -1.839 -10.781 1 98.31 241 HIS B C 1
ATOM 4468 O O . HIS B 1 241 ? -2.381 -2.072 -10.32 1 98.31 241 HIS B O 1
ATOM 4474 N N . TYR B 1 242 ? -0.831 -0.553 -10.945 1 97.94 242 TYR B N 1
ATOM 4475 C CA . TYR B 1 242 ? -1.703 0.502 -10.445 1 97.94 242 TYR B CA 1
ATOM 4476 C C . TYR B 1 242 ? -1.607 1.75 -11.312 1 97.94 242 TYR B C 1
ATOM 4478 O O . TYR B 1 242 ? -2.416 2.672 -11.18 1 97.94 242 TYR B O 1
ATOM 4486 N N . ASP B 1 243 ? -0.684 1.895 -12.18 1 97.56 243 ASP B N 1
ATOM 4487 C CA . ASP B 1 243 ? -0.539 3.027 -13.094 1 97.56 243 ASP B CA 1
ATOM 4488 C C . ASP B 1 243 ? -0.955 2.646 -14.508 1 97.56 243 ASP B C 1
ATOM 4490 O O . ASP B 1 243 ? -0.148 2.119 -15.281 1 97.56 243 ASP B O 1
ATOM 4494 N N . HIS B 1 244 ? -2.146 3.029 -14.875 1 96.56 244 HIS B N 1
ATOM 4495 C CA . HIS B 1 244 ? -2.715 2.643 -16.156 1 96.56 244 HIS B CA 1
ATOM 4496 C C . HIS B 1 244 ? -1.934 3.258 -17.312 1 96.56 244 HIS B C 1
ATOM 4498 O O . HIS B 1 244 ? -1.804 2.646 -18.375 1 96.56 244 HIS B O 1
ATOM 4504 N N . ILE B 1 245 ? -1.462 4.449 -17.094 1 95.25 245 ILE B N 1
ATOM 4505 C CA . ILE B 1 245 ? -0.727 5.145 -18.141 1 95.25 245 ILE B CA 1
ATOM 4506 C C . ILE B 1 245 ? 0.593 4.422 -18.422 1 95.25 245 ILE B C 1
ATOM 4508 O O . ILE B 1 245 ? 0.941 4.16 -19.562 1 95.25 245 ILE B O 1
ATOM 4512 N N . TYR B 1 246 ? 1.289 4.07 -17.406 1 95.19 246 TYR B N 1
ATOM 4513 C CA . TYR B 1 246 ? 2.521 3.309 -17.578 1 95.19 246 TYR B CA 1
ATOM 4514 C C . TYR B 1 246 ? 2.242 1.964 -18.234 1 95.19 246 TYR B C 1
ATOM 4516 O O . TYR B 1 246 ? 2.914 1.588 -19.188 1 95.19 246 TYR B O 1
ATOM 4524 N N . ALA B 1 247 ? 1.248 1.226 -17.703 1 95.12 247 ALA B N 1
ATOM 4525 C CA . ALA B 1 247 ? 0.935 -0.105 -18.219 1 95.12 247 ALA B CA 1
ATOM 4526 C C . ALA B 1 247 ? 0.648 -0.063 -19.719 1 95.12 247 ALA B C 1
ATOM 4528 O O . ALA B 1 247 ? 1.125 -0.914 -20.469 1 95.12 247 ALA B O 1
ATOM 4529 N N . SER B 1 248 ? -0.051 0.951 -20.125 1 93.94 248 SER B N 1
ATOM 4530 C CA . SER B 1 248 ? -0.467 1.025 -21.516 1 93.94 248 SER B CA 1
ATOM 4531 C C . SER B 1 248 ? 0.622 1.646 -22.391 1 93.94 248 SER B C 1
ATOM 4533 O O . SER B 1 248 ? 1.069 1.036 -23.359 1 93.94 248 SER B O 1
ATOM 4535 N N . LYS B 1 249 ? 1.196 2.771 -21.984 1 93 249 LYS B N 1
ATOM 4536 C CA . LYS B 1 249 ? 2.072 3.561 -22.844 1 93 249 LYS B CA 1
ATOM 4537 C C . LYS B 1 249 ? 3.502 3.027 -22.812 1 93 249 LYS B C 1
ATOM 4539 O O . LYS B 1 249 ? 4.254 3.197 -23.781 1 93 249 LYS B O 1
ATOM 4544 N N . LYS B 1 250 ? 3.869 2.418 -21.719 1 91 250 LYS B N 1
ATOM 4545 C CA . LYS B 1 250 ? 5.258 1.977 -21.609 1 91 250 LYS B CA 1
ATOM 4546 C C . LYS B 1 250 ? 5.379 0.475 -21.844 1 91 250 LYS B C 1
ATOM 4548 O O . LYS B 1 250 ? 6.328 0.02 -22.484 1 91 250 LYS B O 1
ATOM 4553 N N . GLU B 1 251 ? 4.375 -0.309 -21.375 1 90.31 251 GLU B N 1
ATOM 4554 C CA . GLU B 1 251 ? 4.551 -1.757 -21.453 1 90.31 251 GLU B CA 1
ATOM 4555 C C . GLU B 1 251 ? 3.582 -2.373 -22.469 1 90.31 251 GLU B C 1
ATOM 4557 O O . GLU B 1 251 ? 3.639 -3.574 -22.734 1 90.31 251 GLU B O 1
ATOM 4562 N N . GLY B 1 252 ? 2.617 -1.619 -22.984 1 89.31 252 GLY B N 1
ATOM 4563 C CA . GLY B 1 252 ? 1.812 -2.053 -24.109 1 89.31 252 GLY B CA 1
ATOM 4564 C C . GLY B 1 252 ? 0.572 -2.822 -23.703 1 89.31 252 GLY B C 1
ATOM 4565 O O . GLY B 1 252 ? -0.11 -3.406 -24.547 1 89.31 252 GLY B O 1
ATOM 4566 N N . TYR B 1 253 ? 0.252 -2.869 -22.438 1 90.81 253 TYR B N 1
ATOM 4567 C CA . TYR B 1 253 ? -0.972 -3.521 -21.984 1 90.81 253 TYR B CA 1
ATOM 4568 C C . TYR B 1 253 ? -2.164 -2.578 -22.078 1 90.81 253 TYR B C 1
ATOM 4570 O O . TYR B 1 253 ? -2.01 -1.359 -21.969 1 90.81 253 TYR B O 1
ATOM 4578 N N . PRO B 1 254 ? -3.293 -3.119 -22.312 1 92.25 254 PRO B N 1
ATOM 4579 C CA . PRO B 1 254 ? -4.449 -2.227 -22.438 1 92.25 254 PRO B CA 1
ATOM 4580 C C . PRO B 1 254 ? -4.805 -1.552 -21.109 1 92.25 254 PRO B C 1
ATOM 4582 O O . PRO B 1 254 ? -5.324 -0.432 -21.109 1 92.25 254 PRO B O 1
ATOM 4585 N N . VAL B 1 255 ? -4.629 -2.307 -20 1 94.38 255 VAL B N 1
ATOM 4586 C CA . VAL B 1 255 ? -4.895 -1.833 -18.656 1 94.38 255 VAL B CA 1
ATOM 4587 C C . VAL B 1 255 ? -3.91 -2.479 -17.672 1 94.38 255 VAL B C 1
ATOM 4589 O O . VAL B 1 255 ? -3.068 -3.283 -18.078 1 94.38 255 VAL B O 1
ATOM 4592 N N . CYS B 1 256 ? -3.971 -2.072 -16.438 1 97.38 256 CYS B N 1
ATOM 4593 C CA . CYS B 1 256 ? -3.127 -2.65 -15.391 1 97.38 256 CYS B CA 1
ATOM 4594 C C . CYS B 1 256 ? -3.348 -4.156 -15.281 1 97.38 256 CYS B C 1
ATOM 4596 O O . CYS B 1 256 ? -4.418 -4.656 -15.633 1 97.38 256 CYS B O 1
ATOM 4598 N N . LEU B 1 257 ? -2.355 -4.824 -14.812 1 97.25 257 LEU B N 1
ATOM 4599 C CA . LEU B 1 257 ? -2.373 -6.277 -14.719 1 97.25 257 LEU B CA 1
ATOM 4600 C C . LEU B 1 257 ? -2.564 -6.73 -13.281 1 97.25 257 LEU B C 1
ATOM 4602 O O . LEU B 1 257 ? -2.008 -6.129 -12.359 1 97.25 257 LEU B O 1
ATOM 4606 N N . VAL B 1 258 ? -3.338 -7.781 -13.094 1 98.19 258 VAL B N 1
ATOM 4607 C CA . VAL B 1 258 ? -3.449 -8.445 -11.797 1 98.19 258 VAL B CA 1
ATOM 4608 C C . VAL B 1 258 ? -2.119 -9.102 -11.438 1 98.19 258 VAL B C 1
ATOM 4610 O O . VAL B 1 258 ? -1.475 -9.719 -12.289 1 98.19 258 VAL B O 1
ATOM 4613 N N . HIS B 1 259 ? -1.73 -9 -10.195 1 97.81 259 HIS B N 1
ATOM 4614 C CA . HIS B 1 259 ? -0.477 -9.57 -9.719 1 97.81 259 HIS B CA 1
ATOM 4615 C C . HIS B 1 259 ? -0.46 -11.086 -9.883 1 97.81 259 HIS B C 1
ATOM 4617 O O . HIS B 1 259 ? -1.453 -11.758 -9.602 1 97.81 259 HIS B O 1
ATOM 4623 N N . GLY B 1 260 ? 0.68 -11.633 -10.352 1 97.81 260 GLY B N 1
ATOM 4624 C CA . GLY B 1 260 ? 0.851 -13.078 -10.258 1 97.81 260 GLY B CA 1
ATOM 4625 C C . GLY B 1 260 ? 0.647 -13.609 -8.852 1 97.81 260 GLY B C 1
ATOM 4626 O O . GLY B 1 260 ? -0.152 -14.523 -8.641 1 97.81 260 GLY B O 1
ATOM 4627 N N . PRO B 1 261 ? 1.328 -13.023 -7.906 1 98.12 261 PRO B N 1
ATOM 4628 C CA . PRO B 1 261 ? 1.163 -13.469 -6.523 1 98.12 261 PRO B CA 1
ATOM 4629 C C . PRO B 1 261 ? -0.267 -13.305 -6.016 1 98.12 261 PRO B C 1
ATOM 4631 O O . PRO B 1 261 ? -0.714 -14.07 -5.156 1 98.12 261 PRO B O 1
ATOM 4634 N N . MET B 1 262 ? -1.014 -12.312 -6.473 1 98.75 262 MET B N 1
ATOM 4635 C CA . MET B 1 262 ? -2.412 -12.203 -6.066 1 98.75 262 MET B CA 1
ATOM 4636 C C . MET B 1 262 ? -3.229 -13.375 -6.598 1 98.75 262 MET B C 1
ATOM 4638 O O . MET B 1 262 ? -4.008 -13.984 -5.859 1 98.75 262 MET B O 1
ATOM 4642 N N . THR B 1 263 ? -3.027 -13.703 -7.875 1 98.75 263 THR B N 1
ATOM 4643 C CA . THR B 1 263 ? -3.721 -14.852 -8.445 1 98.75 263 THR B CA 1
ATOM 4644 C C . THR B 1 263 ? -3.359 -16.125 -7.699 1 98.75 263 THR B C 1
ATOM 4646 O O . THR B 1 263 ? -4.234 -16.938 -7.379 1 98.75 263 THR B O 1
ATOM 4649 N N . CYS B 1 264 ? -2.098 -16.297 -7.406 1 98.75 264 CYS B N 1
ATOM 4650 C CA . CYS B 1 264 ? -1.635 -17.438 -6.625 1 98.75 264 CYS B CA 1
ATOM 4651 C C . CYS 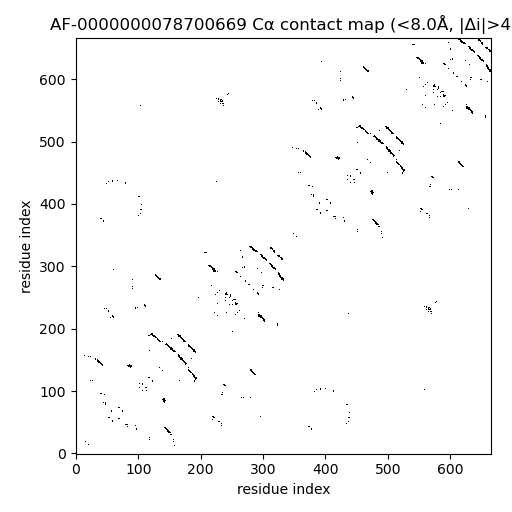B 1 264 ? -2.336 -17.484 -5.273 1 98.75 264 CYS B C 1
ATOM 4653 O O . CYS B 1 264 ? -2.836 -18.547 -4.871 1 98.75 264 CYS B O 1
ATOM 4655 N N . THR B 1 265 ? -2.414 -16.391 -4.609 1 98.81 265 THR B N 1
ATOM 4656 C CA . THR B 1 265 ? -3.037 -16.281 -3.295 1 98.81 265 THR B CA 1
ATOM 4657 C C . THR B 1 265 ? -4.523 -16.625 -3.371 1 98.81 265 THR B C 1
ATOM 4659 O O . THR B 1 265 ? -5.055 -17.312 -2.498 1 98.81 265 THR B O 1
ATOM 4662 N N . LEU B 1 266 ? -5.145 -16.141 -4.402 1 98.88 266 LEU B N 1
ATOM 4663 C CA . LEU B 1 266 ? -6.566 -16.406 -4.594 1 98.88 266 LEU B CA 1
ATOM 4664 C C . LEU B 1 266 ? -6.812 -17.891 -4.801 1 98.88 266 LEU B C 1
ATOM 4666 O O . LEU B 1 266 ? -7.789 -18.453 -4.285 1 98.88 266 LEU B O 1
ATOM 4670 N N . LEU B 1 267 ? -5.945 -18.547 -5.562 1 98.81 267 LEU B N 1
ATOM 4671 C CA . LEU B 1 267 ? -6.07 -19.984 -5.773 1 98.81 267 LEU B CA 1
ATOM 4672 C C . LEU B 1 267 ? -5.875 -20.75 -4.469 1 98.81 267 LEU B C 1
ATOM 4674 O O . LEU B 1 267 ? -6.617 -21.688 -4.176 1 98.81 267 LEU B O 1
ATOM 4678 N N . LEU B 1 268 ? -4.945 -20.359 -3.703 1 98.5 268 LEU B N 1
ATOM 4679 C CA . LEU B 1 268 ? -4.707 -20.984 -2.404 1 98.5 268 LEU B CA 1
ATOM 4680 C C . LEU B 1 268 ? -5.898 -20.766 -1.475 1 98.5 268 LEU B C 1
ATOM 4682 O O . LEU B 1 268 ? -6.266 -21.672 -0.715 1 98.5 268 LEU B O 1
ATOM 4686 N N . ASP B 1 269 ? -6.461 -19.594 -1.511 1 98.44 269 ASP B N 1
ATOM 4687 C CA . ASP B 1 269 ? -7.652 -19.312 -0.718 1 98.44 269 ASP B CA 1
ATOM 4688 C C . ASP B 1 269 ? -8.812 -20.234 -1.121 1 98.44 269 ASP B C 1
ATOM 4690 O O . ASP B 1 269 ? -9.523 -20.75 -0.262 1 98.44 269 ASP B O 1
ATOM 4694 N N . LEU B 1 270 ? -8.984 -20.359 -2.443 1 98.5 270 LEU B N 1
ATOM 4695 C CA . LEU B 1 270 ? -10.008 -21.266 -2.945 1 98.5 270 LEU B CA 1
ATOM 4696 C C . LEU B 1 270 ? -9.828 -22.656 -2.371 1 98.5 270 LEU B C 1
ATOM 4698 O O . LEU B 1 270 ? -10.789 -23.281 -1.914 1 98.5 270 LEU B O 1
ATOM 4702 N N . PHE B 1 271 ? -8.641 -23.156 -2.404 1 98.25 271 PHE B N 1
ATOM 4703 C CA . PHE B 1 271 ? -8.344 -24.484 -1.861 1 98.25 271 PHE B CA 1
ATOM 4704 C C . PHE B 1 271 ? -8.727 -24.562 -0.387 1 98.25 271 PHE B C 1
ATOM 4706 O O . PHE B 1 271 ? -9.422 -25.484 0.031 1 98.25 271 PHE B O 1
ATOM 4713 N N . GLN B 1 272 ? -8.266 -23.578 0.392 1 96.94 272 GLN B N 1
ATOM 4714 C CA . GLN B 1 272 ? -8.477 -23.594 1.835 1 96.94 272 GLN B CA 1
ATOM 4715 C C . GLN B 1 272 ? -9.969 -23.609 2.17 1 96.94 272 GLN B C 1
ATOM 4717 O O . GLN B 1 272 ? -10.398 -24.297 3.102 1 96.94 272 GLN B O 1
ATOM 4722 N N . ARG B 1 273 ? -10.711 -22.875 1.405 1 96.75 273 ARG B N 1
ATOM 4723 C CA . ARG B 1 273 ? -12.148 -22.766 1.657 1 96.75 273 ARG B CA 1
ATOM 4724 C C . ARG B 1 273 ? -12.852 -24.094 1.356 1 96.75 273 ARG B C 1
ATOM 4726 O O . ARG B 1 273 ? -13.961 -24.328 1.842 1 96.75 273 ARG B O 1
ATOM 4733 N N . ASN B 1 274 ? -12.195 -24.906 0.59 1 97.25 274 ASN B N 1
ATOM 4734 C CA . ASN B 1 274 ? -12.867 -26.125 0.149 1 97.25 274 ASN B CA 1
ATOM 4735 C C . ASN B 1 274 ? -12.18 -27.375 0.703 1 97.25 274 ASN B C 1
ATOM 4737 O O . ASN B 1 274 ? -12.672 -28.484 0.522 1 97.25 274 ASN B O 1
ATOM 4741 N N . ALA B 1 275 ? -11.07 -27.219 1.366 1 93.38 275 ALA B N 1
ATOM 4742 C CA . ALA B 1 275 ? -10.234 -28.344 1.76 1 93.38 275 ALA B CA 1
ATOM 4743 C C . ALA B 1 275 ? -10.695 -28.938 3.09 1 93.38 275 ALA B C 1
ATOM 4745 O O . ALA B 1 275 ? -10.242 -30.016 3.488 1 93.38 275 ALA B O 1
ATOM 4746 N N . ASN B 1 276 ? -11.602 -28.391 3.791 1 89.31 276 ASN B N 1
ATOM 4747 C CA . ASN B 1 276 ? -12.148 -28.906 5.043 1 89.31 276 ASN B CA 1
ATOM 4748 C C . ASN B 1 276 ? -11.039 -29.219 6.043 1 89.31 276 ASN B C 1
ATOM 4750 O O . ASN B 1 276 ? -10.984 -30.328 6.578 1 89.31 276 ASN B O 1
ATOM 4754 N N . GLY B 1 277 ? -10.031 -28.328 6.188 1 87.75 277 GLY B N 1
ATOM 4755 C CA . GLY B 1 277 ? -9.031 -28.438 7.234 1 87.75 277 GLY B CA 1
ATOM 4756 C C . GLY B 1 277 ? -7.777 -29.172 6.793 1 87.75 277 GLY B C 1
ATOM 4757 O O . GLY B 1 277 ? -6.828 -29.312 7.566 1 87.75 277 GLY B O 1
ATOM 4758 N N . LYS B 1 278 ? -7.734 -29.688 5.543 1 89.81 278 LYS B N 1
ATOM 4759 C CA . LYS B 1 278 ? -6.52 -30.312 5.023 1 89.81 278 LYS B CA 1
ATOM 4760 C C . LYS B 1 278 ? -5.355 -29.328 5.02 1 89.81 278 LYS B C 1
ATOM 4762 O O . LYS B 1 278 ? -5.539 -28.141 4.723 1 89.81 278 LYS B O 1
ATOM 4767 N N . GLN B 1 279 ? -4.215 -29.875 5.309 1 91.5 279 GLN B N 1
ATOM 4768 C CA . GLN B 1 279 ? -3.033 -29.031 5.402 1 91.5 279 GLN B CA 1
ATOM 4769 C C . GLN B 1 279 ? -2.238 -29.047 4.102 1 91.5 279 GLN B C 1
ATOM 4771 O O . GLN B 1 279 ? -1.834 -30.109 3.631 1 91.5 279 GLN B O 1
ATOM 4776 N N . ILE B 1 280 ? -1.969 -27.906 3.6 1 95.62 280 ILE B N 1
ATOM 4777 C CA . ILE B 1 280 ? -1.203 -27.797 2.361 1 95.62 280 ILE B CA 1
ATOM 4778 C C . ILE B 1 280 ? 0.264 -28.125 2.633 1 95.62 280 ILE B C 1
ATOM 4780 O O . ILE B 1 280 ? 0.851 -27.625 3.596 1 95.62 280 ILE B O 1
ATOM 4784 N N . ARG B 1 281 ? 0.859 -28.953 1.754 1 96.75 281 ARG B N 1
ATOM 4785 C CA . ARG B 1 281 ? 2.279 -29.281 1.839 1 96.75 281 ARG B CA 1
ATOM 4786 C C . ARG B 1 281 ? 3.072 -28.562 0.75 1 96.75 281 ARG B C 1
ATOM 4788 O O . ARG B 1 281 ? 4.188 -28.094 0.991 1 96.75 281 ARG B O 1
ATOM 4795 N N . LYS B 1 282 ? 2.445 -28.562 -0.359 1 98.44 282 LYS B N 1
ATOM 4796 C CA . LYS B 1 282 ? 3.182 -28.062 -1.517 1 98.44 282 LYS B CA 1
ATOM 4797 C C . LYS B 1 282 ? 2.232 -27.516 -2.584 1 98.44 282 LYS B C 1
ATOM 4799 O O . LYS B 1 282 ? 1.174 -28.094 -2.828 1 98.44 282 LYS B O 1
ATOM 4804 N N . PHE B 1 283 ? 2.518 -26.422 -3.119 1 98.75 283 PHE B N 1
ATOM 4805 C CA . PHE B 1 283 ? 1.815 -25.875 -4.273 1 98.75 283 PHE B CA 1
ATOM 4806 C C . PHE B 1 283 ? 2.793 -25.547 -5.395 1 98.75 283 PHE B C 1
ATOM 4808 O O . PHE B 1 283 ? 3.697 -24.734 -5.215 1 98.75 283 PHE B O 1
ATOM 4815 N N . SER B 1 284 ? 2.684 -26.203 -6.559 1 98.81 284 SER B N 1
ATOM 4816 C CA . SER B 1 284 ? 3.441 -25.938 -7.777 1 98.81 284 SER B CA 1
ATOM 4817 C C . SER B 1 284 ? 2.568 -25.281 -8.836 1 98.81 284 SER B C 1
ATOM 4819 O O . SER B 1 284 ? 1.522 -25.812 -9.211 1 98.81 284 SER B O 1
ATOM 4821 N N . TYR B 1 285 ? 2.984 -24.125 -9.328 1 98.56 285 TYR B N 1
ATOM 4822 C CA . TYR B 1 285 ? 2.105 -23.406 -10.234 1 98.56 285 TYR B CA 1
ATOM 4823 C C . TYR B 1 285 ? 2.908 -22.703 -11.328 1 98.56 285 TYR B C 1
ATOM 4825 O O . TYR B 1 285 ? 4.117 -22.5 -11.188 1 98.56 285 TYR B O 1
ATOM 4833 N N . ARG B 1 286 ? 2.266 -22.391 -12.414 1 98 286 ARG B N 1
ATOM 4834 C CA . ARG B 1 286 ? 2.809 -21.641 -13.547 1 98 286 ARG B CA 1
ATOM 4835 C C . ARG B 1 286 ? 1.835 -20.578 -14.023 1 98 286 ARG B C 1
ATOM 4837 O O . ARG B 1 286 ? 0.629 -20.812 -14.102 1 98 286 ARG B O 1
ATOM 4844 N N . ALA B 1 287 ? 2.383 -19.406 -14.195 1 96.69 287 ALA B N 1
ATOM 4845 C CA . ALA B 1 287 ? 1.617 -18.328 -14.836 1 96.69 287 ALA B CA 1
ATOM 4846 C C . ALA B 1 287 ? 1.634 -18.484 -16.359 1 96.69 287 ALA B C 1
ATOM 4848 O O . ALA B 1 287 ? 2.678 -18.766 -16.938 1 96.69 287 ALA B O 1
ATOM 4849 N N . ILE B 1 288 ? 0.525 -18.297 -17 1 94.56 288 ILE B N 1
ATOM 4850 C CA . ILE B 1 288 ? 0.401 -18.625 -18.406 1 94.56 288 ILE B CA 1
ATOM 4851 C C . ILE B 1 288 ? 0.091 -17.359 -19.219 1 94.56 288 ILE B C 1
ATOM 4853 O O . ILE B 1 288 ? 0.705 -17.109 -20.25 1 94.56 288 ILE B O 1
ATOM 4857 N N . SER B 1 289 ? -0.872 -16.594 -18.75 1 92.69 289 SER B N 1
ATOM 4858 C CA . SER B 1 289 ? -1.231 -15.375 -19.469 1 92.69 289 SER B CA 1
ATOM 4859 C C . SER B 1 289 ? -1.606 -14.266 -18.5 1 92.69 289 SER B C 1
ATOM 4861 O O . SER B 1 289 ? -1.954 -14.523 -17.344 1 92.69 289 SER B O 1
ATOM 4863 N N . ALA B 1 290 ? -1.545 -13.055 -19.016 1 92.69 290 ALA B N 1
ATOM 4864 C CA . ALA B 1 290 ? -1.822 -11.875 -18.203 1 92.69 290 ALA B CA 1
ATOM 4865 C C . ALA B 1 290 ? -3.303 -11.789 -17.844 1 92.69 290 ALA B C 1
ATOM 4867 O O . ALA B 1 290 ? -4.168 -12.117 -18.656 1 92.69 290 ALA B O 1
ATOM 4868 N N . VAL B 1 291 ? -3.58 -11.43 -16.641 1 95.81 291 VAL B N 1
ATOM 4869 C CA . VAL B 1 291 ? -4.934 -11.141 -16.172 1 95.81 291 VAL B CA 1
ATOM 4870 C C . VAL B 1 291 ? -5.137 -9.625 -16.078 1 95.81 291 VAL B C 1
ATOM 4872 O O . VAL B 1 291 ? -4.371 -8.93 -15.422 1 95.81 291 VAL B O 1
ATOM 4875 N N . LEU B 1 292 ? -6.172 -9.141 -16.75 1 96.31 292 LEU B N 1
ATOM 4876 C CA . LEU B 1 292 ? -6.426 -7.711 -16.844 1 96.31 292 LEU B CA 1
ATOM 4877 C C . LEU B 1 292 ? -7.355 -7.254 -15.719 1 96.31 292 LEU B C 1
ATOM 4879 O O . LEU B 1 292 ? -8.305 -7.957 -15.367 1 96.31 292 LEU B O 1
ATOM 4883 N N . VAL B 1 293 ? -7.086 -6.102 -15.18 1 97.75 293 VAL B N 1
ATOM 4884 C CA . VAL B 1 293 ? -7.934 -5.512 -14.148 1 97.75 293 VAL B CA 1
ATOM 4885 C C . VAL B 1 293 ? -9.32 -5.227 -14.711 1 97.75 293 VAL B C 1
ATOM 4887 O O . VAL B 1 293 ? -9.469 -4.977 -15.914 1 97.75 293 VAL B O 1
ATOM 4890 N N . GLY B 1 294 ? -10.289 -5.352 -13.859 1 97.06 294 GLY B N 1
ATOM 4891 C CA . GLY B 1 294 ? -11.641 -4.965 -14.242 1 97.06 294 GLY B CA 1
ATOM 4892 C C . GLY B 1 294 ? -12.367 -6.039 -15.031 1 97.06 294 GLY B C 1
ATOM 4893 O O . GLY B 1 294 ? -13.43 -5.785 -15.594 1 97.06 294 GLY B O 1
ATOM 4894 N N . LYS B 1 295 ? -11.789 -7.156 -15.141 1 96.75 295 LYS B N 1
ATOM 4895 C CA . LYS B 1 295 ? -12.398 -8.305 -15.812 1 96.75 295 LYS B CA 1
ATOM 4896 C C . LYS B 1 295 ? -12.562 -9.477 -14.852 1 96.75 295 LYS B C 1
ATOM 4898 O O . LYS B 1 295 ? -11.742 -9.68 -13.961 1 96.75 295 LYS B O 1
ATOM 4903 N N . PRO B 1 296 ? -13.656 -10.227 -15.078 1 97.81 296 PRO B N 1
ATOM 4904 C CA . PRO B 1 296 ? -13.859 -11.383 -14.203 1 97.81 296 PRO B CA 1
ATOM 4905 C C . PRO B 1 296 ? -12.727 -12.398 -14.297 1 97.81 296 PRO B C 1
ATOM 4907 O O . PRO B 1 296 ? -12.188 -12.633 -15.383 1 97.81 296 PRO B O 1
ATOM 4910 N N . LEU B 1 297 ? -12.359 -12.953 -13.188 1 98.25 297 LEU B N 1
ATOM 4911 C CA . LEU B 1 297 ? -11.398 -14.031 -13.023 1 98.25 297 LEU B CA 1
ATOM 4912 C C . LEU B 1 297 ? -12.039 -15.227 -12.328 1 98.25 297 LEU B C 1
ATOM 4914 O O . LEU B 1 297 ? -12.531 -15.109 -11.203 1 98.25 297 LEU B O 1
ATOM 4918 N N . THR B 1 298 ? -12.055 -16.344 -13 1 98.25 298 THR B N 1
ATOM 4919 C CA . THR B 1 298 ? -12.664 -17.531 -12.398 1 98.25 298 THR B CA 1
ATOM 4920 C C . THR B 1 298 ? -11.602 -18.469 -11.852 1 98.25 298 THR B C 1
ATOM 4922 O O . THR B 1 298 ? -10.688 -18.875 -12.57 1 98.25 298 THR B O 1
ATOM 4925 N N . LEU B 1 299 ? -11.719 -18.766 -10.594 1 98.69 299 LEU B N 1
ATOM 4926 C CA . LEU B 1 299 ? -10.859 -19.719 -9.891 1 98.69 299 LEU B CA 1
ATOM 4927 C C . LEU B 1 299 ? -11.492 -21.094 -9.844 1 98.69 299 LEU B C 1
ATOM 4929 O O . LEU B 1 299 ? -12.68 -21.219 -9.539 1 98.69 299 LEU B O 1
ATOM 4933 N N . ASN B 1 300 ? -10.672 -22.062 -10.188 1 98.38 300 ASN B N 1
ATOM 4934 C CA . ASN B 1 300 ? -11.188 -23.422 -10.312 1 98.38 300 ASN B CA 1
ATOM 4935 C C . ASN B 1 300 ? -10.352 -24.422 -9.531 1 98.38 300 ASN B C 1
ATOM 4937 O O . ASN B 1 300 ? -9.133 -24.281 -9.438 1 98.38 300 ASN B O 1
ATOM 4941 N N . GLY B 1 301 ? -11.062 -25.453 -8.969 1 98.38 301 GLY B N 1
ATOM 4942 C CA . GLY B 1 301 ? -10.391 -26.562 -8.297 1 98.38 301 GLY B CA 1
ATOM 4943 C C . GLY B 1 301 ? -11 -27.906 -8.625 1 98.38 301 GLY B C 1
ATOM 4944 O O . GLY B 1 301 ? -12.211 -28.031 -8.812 1 98.38 301 GLY B O 1
ATOM 4945 N N . LYS B 1 302 ? -10.125 -28.859 -8.758 1 97.69 302 LYS B N 1
ATOM 4946 C CA . LYS B 1 302 ? -10.531 -30.234 -9.008 1 97.69 302 LYS B CA 1
ATOM 4947 C C . LYS B 1 302 ? -9.719 -31.219 -8.156 1 97.69 302 LYS B C 1
ATOM 4949 O O . LYS B 1 302 ? -8.484 -31.172 -8.164 1 97.69 302 LYS B O 1
ATOM 4954 N N . TRP B 1 303 ? -10.484 -32.031 -7.41 1 96.5 303 TRP B N 1
ATOM 4955 C CA . TRP B 1 303 ? -9.812 -33.094 -6.664 1 96.5 303 TRP B CA 1
ATOM 4956 C C . TRP B 1 303 ? -9.352 -34.219 -7.594 1 96.5 303 TRP B C 1
ATOM 4958 O O . TRP B 1 303 ? -10.055 -34.594 -8.531 1 96.5 303 TRP B O 1
ATOM 4968 N N . ALA B 1 304 ? -8.125 -34.688 -7.324 1 95.06 304 ALA B N 1
ATOM 4969 C CA . ALA B 1 304 ? -7.582 -35.781 -8.141 1 95.06 304 ALA B CA 1
ATOM 4970 C C . ALA B 1 304 ? -6.719 -36.719 -7.312 1 95.06 304 ALA B C 1
ATOM 4972 O O . ALA B 1 304 ? -6.512 -36.469 -6.117 1 95.06 304 ALA B O 1
ATOM 4973 N N . THR B 1 305 ? -6.449 -37.875 -7.801 1 94.31 305 THR B N 1
ATOM 4974 C CA . THR B 1 305 ? -5.551 -38.875 -7.223 1 94.31 305 THR B CA 1
ATOM 4975 C C . THR B 1 305 ? -4.469 -39.25 -8.219 1 94.31 305 THR B C 1
ATOM 4977 O O . THR B 1 305 ? -4.738 -39.406 -9.414 1 94.31 305 THR B O 1
ATOM 4980 N N . ASP B 1 306 ? -3.297 -39.375 -7.672 1 91.19 306 ASP B N 1
ATOM 4981 C CA . ASP B 1 306 ? -2.225 -39.781 -8.578 1 91.19 306 ASP B CA 1
ATOM 4982 C C . ASP B 1 306 ? -2.215 -41.281 -8.789 1 91.19 306 ASP B C 1
ATOM 4984 O O . ASP B 1 306 ? -3.105 -42 -8.305 1 91.19 306 ASP B O 1
ATOM 4988 N N . SER B 1 307 ? -1.222 -41.719 -9.602 1 92.56 307 SER B N 1
ATOM 4989 C CA . SER B 1 307 ? -1.168 -43.156 -9.969 1 92.56 307 SER B CA 1
ATOM 4990 C C . SER B 1 307 ? -0.938 -44.031 -8.742 1 92.56 307 SER B C 1
ATOM 4992 O O . SER B 1 307 ? -1.333 -45.188 -8.727 1 92.56 307 SER B O 1
ATOM 4994 N N . ALA B 1 308 ? -0.376 -43.531 -7.684 1 93.25 308 ALA B N 1
ATOM 4995 C CA . ALA B 1 308 ? -0.087 -44.25 -6.461 1 93.25 308 ALA B CA 1
ATOM 4996 C C . ALA B 1 308 ? -1.238 -44.156 -5.465 1 93.25 308 ALA B C 1
ATOM 4998 O O . ALA B 1 308 ? -1.151 -44.656 -4.348 1 93.25 308 ALA B O 1
ATOM 4999 N N . GLY B 1 309 ? -2.242 -43.438 -5.805 1 91.38 309 GLY B N 1
ATOM 5000 C CA . GLY B 1 309 ? -3.414 -43.312 -4.953 1 91.38 309 GLY B CA 1
ATOM 5001 C C . GLY B 1 309 ? -3.334 -42.125 -4.016 1 91.38 309 GLY B C 1
ATOM 5002 O O . GLY B 1 309 ? -4.184 -41.969 -3.135 1 91.38 309 GLY B O 1
ATOM 5003 N N . LYS B 1 310 ? -2.324 -41.375 -4.094 1 92.62 310 LYS B N 1
ATOM 5004 C CA . LYS B 1 310 ? -2.193 -40.188 -3.234 1 92.62 310 LYS B CA 1
ATOM 5005 C C . LYS B 1 310 ? -3.055 -39.031 -3.74 1 92.62 310 LYS B C 1
ATOM 5007 O O . LYS B 1 310 ? -2.988 -38.688 -4.918 1 92.62 310 LYS B O 1
ATOM 5012 N N . PRO B 1 311 ? -3.822 -38.5 -2.852 1 93.44 311 PRO B N 1
ATOM 5013 C CA . PRO B 1 311 ? -4.707 -37.406 -3.281 1 93.44 311 PRO B CA 1
ATOM 5014 C C . PRO B 1 311 ? -3.961 -36.094 -3.518 1 93.44 311 PRO B C 1
ATOM 5016 O O . PRO B 1 311 ? -2.99 -35.812 -2.816 1 93.44 311 PRO B O 1
ATOM 5019 N N . TYR B 1 312 ? -4.371 -35.344 -4.5 1 96.88 312 TYR B N 1
ATOM 5020 C CA . TYR B 1 312 ? -3.918 -33.969 -4.77 1 96.88 312 TYR B CA 1
ATOM 5021 C C . TYR B 1 312 ? -5.043 -33.125 -5.359 1 96.88 312 TYR B C 1
ATOM 5023 O O . TYR B 1 312 ? -6.164 -33.625 -5.531 1 96.88 312 TYR B O 1
ATOM 5031 N N . CYS B 1 313 ? -4.824 -31.812 -5.492 1 97.69 313 CYS B N 1
ATOM 5032 C CA . CYS B 1 313 ? -5.824 -30.891 -6.031 1 97.69 313 CYS B CA 1
ATOM 5033 C C . CYS B 1 313 ? -5.246 -30.062 -7.172 1 97.69 313 CYS B C 1
ATOM 5035 O O . CYS B 1 313 ? -4.148 -29.5 -7.047 1 97.69 313 CYS B O 1
ATOM 5037 N N . GLU B 1 314 ? -5.945 -30.078 -8.297 1 97.88 314 GLU B N 1
ATOM 5038 C CA . GLU B 1 314 ? -5.602 -29.172 -9.383 1 97.88 314 GLU B CA 1
ATOM 5039 C C . GLU B 1 314 ? -6.305 -27.828 -9.211 1 97.88 314 GLU B C 1
ATOM 5041 O O . GLU B 1 314 ? -7.508 -27.781 -8.953 1 97.88 314 GLU B O 1
ATOM 5046 N N . LEU B 1 315 ? -5.551 -26.797 -9.289 1 98.38 315 LEU B N 1
ATOM 5047 C CA . LEU B 1 315 ? -6.086 -25.438 -9.25 1 98.38 315 LEU B CA 1
ATOM 5048 C C . LEU B 1 315 ? -5.742 -24.688 -10.531 1 98.38 315 LEU B C 1
ATOM 5050 O O . LEU B 1 315 ? -4.641 -24.828 -11.062 1 98.38 315 LEU B O 1
ATOM 5054 N N . TRP B 1 316 ? -6.707 -23.875 -11.039 1 98.12 316 TRP B N 1
ATOM 5055 C CA . TRP B 1 316 ? -6.371 -23.016 -12.164 1 98.12 316 TRP B CA 1
ATOM 5056 C C . TRP B 1 316 ? -7.289 -21.797 -12.203 1 98.12 316 TRP B C 1
ATOM 5058 O O . TRP B 1 316 ? -8.344 -21.781 -11.555 1 98.12 316 TRP B O 1
ATOM 5068 N N . ALA B 1 317 ? -6.812 -20.734 -12.82 1 98.31 317 ALA B N 1
ATOM 5069 C CA . ALA B 1 317 ? -7.562 -19.5 -13.039 1 98.31 317 ALA B CA 1
ATOM 5070 C C . ALA B 1 317 ? -7.789 -19.25 -14.523 1 98.31 317 ALA B C 1
ATOM 5072 O O . ALA B 1 317 ? -6.891 -19.469 -15.344 1 98.31 317 ALA B O 1
ATOM 5073 N N . THR B 1 318 ? -9 -18.844 -14.867 1 96.88 318 THR B N 1
ATOM 5074 C CA . THR B 1 318 ? -9.328 -18.5 -16.25 1 96.88 318 THR B CA 1
ATOM 5075 C C . THR B 1 318 ? -9.797 -17.047 -16.344 1 96.88 318 THR B C 1
ATOM 5077 O O . THR B 1 318 ? -10.492 -16.547 -15.461 1 96.88 318 THR B O 1
ATOM 5080 N N . ASN B 1 319 ? -9.406 -16.406 -17.391 1 94.56 319 ASN B N 1
ATOM 5081 C CA . ASN B 1 319 ? -9.82 -15.016 -17.609 1 94.56 319 ASN B CA 1
ATOM 5082 C C . ASN B 1 319 ? -11.25 -14.938 -18.125 1 94.56 319 ASN B C 1
ATOM 5084 O O . ASN B 1 319 ? -11.961 -15.945 -18.156 1 94.56 319 ASN B O 1
ATOM 5088 N N . ASP B 1 320 ? -11.688 -13.711 -18.469 1 92 320 ASP B N 1
ATOM 5089 C CA . ASP B 1 320 ? -13.086 -13.445 -18.812 1 92 320 ASP B CA 1
ATOM 5090 C C . ASP B 1 320 ? -13.445 -14.094 -20.141 1 92 320 ASP B C 1
ATOM 5092 O O . ASP B 1 320 ? -14.625 -14.281 -20.453 1 92 320 ASP B O 1
ATOM 5096 N N . GLN B 1 321 ? -12.508 -14.562 -20.875 1 91.12 321 GLN B N 1
ATOM 5097 C CA . GLN B 1 321 ? -12.734 -15.219 -22.156 1 91.12 321 GLN B CA 1
ATOM 5098 C C . GLN B 1 321 ? -12.547 -16.719 -22.047 1 91.12 321 GLN B C 1
ATOM 5100 O O . GLN B 1 321 ? -12.547 -17.438 -23.062 1 91.12 321 GLN B O 1
ATOM 5105 N N . GLY B 1 322 ? -12.25 -17.156 -20.891 1 90.81 322 GLY B N 1
ATOM 5106 C CA . GLY B 1 322 ? -12.086 -18.578 -20.656 1 90.81 322 GLY B CA 1
ATOM 5107 C C . GLY B 1 322 ? -10.656 -19.047 -20.828 1 90.81 322 GLY B C 1
ATOM 5108 O O . GLY B 1 322 ? -10.367 -20.234 -20.656 1 90.81 322 GLY B O 1
ATOM 5109 N N . GLY B 1 323 ? -9.773 -18.172 -21.109 1 92.81 323 GLY B N 1
ATOM 5110 C CA . GLY B 1 323 ? -8.367 -18.516 -21.266 1 92.81 323 GLY B CA 1
ATOM 5111 C C . GLY B 1 323 ? -7.664 -18.797 -19.953 1 92.81 323 GLY B C 1
ATOM 5112 O O . GLY B 1 323 ? -7.938 -18.125 -18.953 1 92.81 323 GLY B O 1
ATOM 5113 N N . MET B 1 324 ? -6.699 -19.766 -20 1 95.69 324 MET B N 1
ATOM 5114 C CA . MET B 1 324 ? -5.93 -20.141 -18.812 1 95.69 324 MET B CA 1
ATOM 5115 C C . MET B 1 324 ? -4.965 -19.016 -18.438 1 95.69 324 MET B C 1
ATOM 5117 O O . MET B 1 324 ? -4.184 -18.562 -19.266 1 95.69 324 MET B O 1
ATOM 5121 N N . ALA B 1 325 ? -5.035 -18.594 -17.203 1 96.69 325 ALA B N 1
ATOM 5122 C CA . ALA B 1 325 ? -4.152 -17.547 -16.719 1 96.69 325 ALA B CA 1
ATOM 5123 C C . ALA B 1 325 ? -3.045 -18.109 -15.844 1 96.69 325 ALA B C 1
ATOM 5125 O O . ALA B 1 325 ? -1.89 -17.688 -15.93 1 96.69 325 ALA B O 1
ATOM 5126 N N . MET B 1 326 ? -3.424 -19.031 -15 1 97.94 326 MET B N 1
ATOM 5127 C CA . MET B 1 326 ? -2.502 -19.719 -14.102 1 97.94 326 MET B CA 1
ATOM 5128 C C . MET B 1 326 ? -3.002 -21.125 -13.781 1 97.94 326 MET B C 1
ATOM 5130 O O . MET B 1 326 ? -4.207 -21.344 -13.672 1 97.94 326 MET B O 1
ATOM 5134 N N . LYS B 1 327 ? -2.104 -22.062 -13.609 1 97.94 327 LYS B N 1
ATOM 5135 C CA . LYS B 1 327 ? -2.463 -23.422 -13.219 1 97.94 327 LYS B CA 1
ATOM 5136 C C . LYS B 1 327 ? -1.432 -24 -12.258 1 97.94 327 LYS B C 1
ATOM 5138 O O . LYS B 1 327 ? -0.268 -23.594 -12.266 1 97.94 327 LYS B O 1
ATOM 5143 N N . GLY B 1 328 ? -1.933 -24.875 -11.406 1 98 328 GLY B N 1
ATOM 5144 C CA . GLY B 1 328 ? -1.026 -25.516 -10.461 1 98 328 GLY B CA 1
ATOM 5145 C C . GLY B 1 328 ? -1.643 -26.703 -9.75 1 98 328 GLY B C 1
ATOM 5146 O O . GLY B 1 328 ? -2.793 -27.062 -10.016 1 98 328 GLY B O 1
ATOM 5147 N N . THR B 1 329 ? -0.795 -27.344 -8.953 1 98.19 329 THR B N 1
ATOM 5148 C CA . THR B 1 329 ? -1.191 -28.516 -8.195 1 98.19 329 THR B CA 1
ATOM 5149 C C . THR B 1 329 ? -0.838 -28.359 -6.719 1 98.19 329 THR B C 1
ATOM 5151 O O . THR B 1 329 ? 0.27 -27.938 -6.383 1 98.19 329 THR B O 1
ATOM 5154 N N . VAL B 1 330 ? -1.803 -28.719 -5.863 1 98.12 330 VAL B N 1
ATOM 5155 C CA . VAL B 1 330 ? -1.6 -28.703 -4.418 1 98.12 330 VAL B CA 1
ATOM 5156 C C . VAL B 1 330 ? -1.445 -30.141 -3.906 1 98.12 330 VAL B C 1
ATOM 5158 O O . VAL B 1 330 ? -2.295 -31 -4.168 1 98.12 330 VAL B O 1
ATOM 5161 N N . GLU B 1 331 ? -0.362 -30.391 -3.293 1 97.31 331 GLU B N 1
ATOM 5162 C CA . GLU B 1 331 ? -0.211 -31.594 -2.467 1 97.31 331 GLU B CA 1
ATOM 5163 C C . GLU B 1 331 ? -0.568 -31.297 -1.011 1 97.31 331 GLU B C 1
ATOM 5165 O O . GLU B 1 331 ? -0.244 -30.234 -0.486 1 97.31 331 GLU B O 1
ATOM 5170 N N . PHE B 1 332 ? -1.286 -32.25 -0.384 1 94.94 332 PHE B N 1
ATOM 5171 C CA . PHE B 1 332 ? -1.761 -32 0.972 1 94.94 332 PHE B CA 1
ATOM 5172 C C . PHE B 1 332 ? -1.835 -33.312 1.769 1 94.94 332 PHE B C 1
ATOM 5174 O O . PHE B 1 332 ? -1.697 -34.406 1.207 1 94.94 332 PHE B O 1
ATOM 5181 N N . ASP B 1 333 ? -1.935 -33.156 3.082 1 87.56 333 ASP B N 1
ATOM 5182 C CA . ASP B 1 333 ? -2.17 -34.281 3.992 1 87.56 333 ASP B CA 1
ATOM 5183 C C . ASP B 1 333 ? -3.578 -34.219 4.578 1 87.56 333 ASP B C 1
ATOM 5185 O O . ASP B 1 333 ? -4.148 -33.125 4.742 1 87.56 333 ASP B O 1
#

Solvent-accessible surface area (backbone atoms only — not comparable to full-atom values): 35432 Å² total; per-residue (Å²): 137,81,82,77,78,77,76,72,74,74,76,61,70,73,83,65,52,70,66,54,53,50,51,47,49,52,50,47,60,54,41,59,74,40,72,46,79,46,69,38,71,37,45,36,64,60,51,26,52,50,52,35,57,68,30,56,58,37,20,35,80,46,53,68,61,28,41,57,54,51,65,36,62,69,57,36,46,63,51,54,42,67,56,56,76,66,35,79,60,64,90,51,48,70,70,46,48,64,54,73,74,65,48,58,64,72,33,40,94,56,41,35,79,53,89,82,57,62,60,82,60,28,68,43,76,43,70,39,33,35,37,40,35,42,36,80,90,39,67,69,35,27,68,37,58,38,37,36,42,37,32,49,71,48,71,44,81,40,56,49,99,86,40,54,31,38,38,36,30,33,33,37,41,31,26,44,93,88,40,69,23,38,41,32,39,42,32,35,37,20,30,52,66,63,83,78,52,57,64,68,69,67,44,81,62,83,41,56,65,69,89,70,78,60,76,45,75,50,64,28,29,51,34,72,59,49,39,40,49,51,28,26,57,29,49,49,49,39,36,42,39,50,27,45,64,52,13,28,77,63,69,14,30,93,46,23,39,54,52,59,68,53,54,52,32,49,49,52,47,55,46,59,76,68,45,82,79,53,45,66,36,32,40,41,37,38,48,70,42,90,41,54,52,72,36,48,36,37,38,34,30,28,82,47,62,48,97,86,63,50,60,34,33,41,35,37,33,25,40,76,85,49,18,51,24,31,42,33,39,35,37,54,96,136,83,83,76,79,76,75,74,74,73,75,61,70,73,85,67,51,69,66,52,53,50,50,48,50,54,49,47,61,54,42,59,73,40,72,48,79,46,68,38,71,37,45,35,64,60,52,27,52,50,51,33,56,68,29,54,59,39,20,33,79,46,52,68,62,28,40,56,54,51,66,34,63,70,57,36,46,62,50,55,42,67,56,56,76,65,35,79,60,64,91,52,48,70,68,46,47,62,56,72,74,65,48,59,61,72,33,41,95,57,41,35,80,52,89,82,56,63,60,84,60,30,68,43,76,42,70,38,34,34,36,40,35,42,35,79,92,37,67,67,35,27,67,39,58,37,36,36,42,38,33,50,72,46,71,44,80,43,56,49,99,85,39,56,31,38,39,37,30,34,33,37,42,30,24,46,95,88,41,69,21,35,42,32,40,42,32,35,38,20,29,50,66,63,82,79,50,56,64,67,68,66,45,80,61,82,42,56,65,69,90,71,80,59,76,46,73,51,66,28,28,50,34,72,57,50,40,39,50,51,27,26,59,29,48,50,49,40,37,42,39,49,27,45,63,52,13,28,76,62,68,15,31,93,46,22,38,55,52,59,68,53,54,52,32,50,49,51,49,54,47,58,75,68,45,79,80,53,44,67,37,32,40,40,39,38,48,71,42,89,44,54,52,71,36,46,36,36,36,35,30,29,82,48,62,47,99,87,64,51,59,34,33,42,35,36,31,22,39,76,84,50,19,53,25,33,42,33,39,36,38,54,96

Foldseek 3Di:
DPPPPPPPPPQPDAPDDPVLVVQQVVLFVVQQPDKDKFKWAFALVLQLLLQLLLPQLNQDPDVVVSVVQCVPPVVVCVSNDGDDWPAAGQPLLVLLPRADPDPQVQDQPLRAHCSFPGDPQQRDKDWWWKKKFFDPVDGDTHGFMKMKMKGWPDWDWGQDPQHIKIKTWMWIWMATPVGTTMIMITIMITDGQDFFQALCVLPPPDLPLPPDDFPDKGKGAAALVSLVSVCVSSVPVRCLSRPQCCVCGRVNYNGRWRDPSSVVSSLSVRCVVVVVPWAWGMKTKTFDHTEHHGWMKMKGKHWDADPVGAIKMKIFIATNVSGTGMIIITHTD/DPPPPPPPPPQPDAPDDPVQVVQQVVLFVVQQPDKDKFKWAFALVLQLLLQLLLPQLNQDPDVVVSVVVCVPPVVVCVSNDGDDWPAAGQPLLVLLPRADPDPQVQDQPQRAHCSFPGDPQQRDKDWWWKKKFFDPVDGDTHGFMKMKMKGWPDWDWGQDPQHIKIKTWMWIWMATPVGTTMIMITIMITDGQDFFQALCVLPPPDLPLPVDDFPDKGKGAAALVSLVSVCVSSVPVRCLSRPQCCVCGRVNYNGRWRDPSSVVSSLSVRCVVVVVPWAWGMKTKTFDHTEHHGWMKMKGKDWDADPVRAIKMKIFIATNVSGTGMIIITHTD

Organism: Batrachochytrium dendrobatidis (strain JAM81 / FGSC 10211) (NCBI:txid684364)

Sequence (666 aa):
MLYTTSSEATKRAMTCTSETVQQVHDWKTRLLQHSLHDVDEITASNQQLLKMTIDPTSLSCDRAAAVKKLSNPEFSSALKSLPPIGASIHPGTHFTLFPIRTPEPLLALDGYDTDWSPPSPFLQRMWAGGVIEWHAKNPLTIGQTARQTTRMADAQLKPTGRGNAVFVTIQKNISNDIGPAITEHRSYVYLENKPEITSDAVNAKRAIKKSLTADFQTTVLPSTISLFRFSAITFNSHLIHYDHIYASKKEGYPVCLVHGPMTCTLLLDLFQRNANGKQIRKFSYRAISAVLVGKPLTLNGKWATDSAGKPYCELWATNDQGGMAMKGTVEFDMLYTTSSEATKRAMTCTSETVQQVHDWKTRLLQHSLHDVDEITASNQQLLKMTIDPTSLSCDRAAAVKKLSNPEFSSALKSLPPIGASIHPGTHFTLFPIRTPEPLLALDGYDTDWSPPSPFLQRMWAGGVIEWHAKNPLTIGQTARQTTRMADAQLKPTGRGNAVFVTIQKNISNDIGPAITEHRSYVYLENKPEITSDAVNAKRAIKKSLTADFQTTVLPSTISLFRFSAITFNSHLIHYDHIYASKKEGYPVCLVHGPMTCTLLLDLFQRNANGKQIRKFSYRAISAVLVGKPLTLNGKWATDSAGKPYCELWATNDQGGMAMKGTVEFD